Protein AF-0000000075666329 (afdb_homodimer)

pLDDT: mean 97.73, std 2.46, range [74.31, 99.0]

Nearest PDB structures (foldseek):
  8a5w-assembly1_E  TM=9.958E-01  e=1.098E-61  Homo sapiens
  3e77-assembly2_C-2  TM=9.923E-01  e=2.482E-57  Homo sapiens
  6czz-assembly2_C  TM=9.778E-01  e=4.026E-48  Arabidopsis thaliana
  2bhx-assembly1_A  TM=9.749E-01  e=5.455E-48  Alkalihalobacillus alcalophilus
  1bt4-assembly1_A  TM=9.712E-01  e=5.166E-47  Niallia circulans

Foldseek 3Di:
DDPVQAFWLAQFLGDDAPVLVVVLVVPAQHHPNPRHHLQPDDCPDPVLVCLLVLLVVLLCVQQVFDPQKAKAKAFDFVLLVLQLVLLQQLQQFPQSEEEFADLDDSSVSSQVNSVVRHHYHDQADDDPDNFEGDDLVSGRADLRGSAYEYEQADQQQQFHDPDDDDRPPRAYEYECQACPQLAHDDNVNHQKYKHQCSHAQFHGTIMMMMHRNVSADRGHPPPDLSSRVVCCRVVVNPNDPGPSVRSSSSSSSSVVCVVCPHSHSSNVFLCLLQCLVVVLQVVCVQFKAFSHDPNGGHSFKTFIAGRDNLHDPVLQVVLQVVCVVSNYDNQFHDPVRTGGMGGCHSSRGSVSSVVVSVSVVVSVVVPD/DDPVQAFWLAQFLGDDAPVLVVVLVVPAQHHPNPRHHLQPDDCPDPVLVCLLVLLVVLLCVQQVFDPQKAKAKAFDFPLLVLQLVLLQQLQQFPQSEEEFADQDDSSVSSQVNSVVRHHYHDQADDDPDNFEGDDLVSGRADLRGSAYEYEQADQQQQFHDPDDDDRPPRAYEYECQQCPQLAHDDNVNHQKYKHQCSHAQFHGTIMMMMHRNVSADRGHPPNDLSSRPVCCRVVVNPNDPGPSVRSSSSSSSSVVCVVCPHSHSSNVFLCLLQCLVVVLQVVCVQFKDFSHDPNGGHSFKTFIAGRDNLH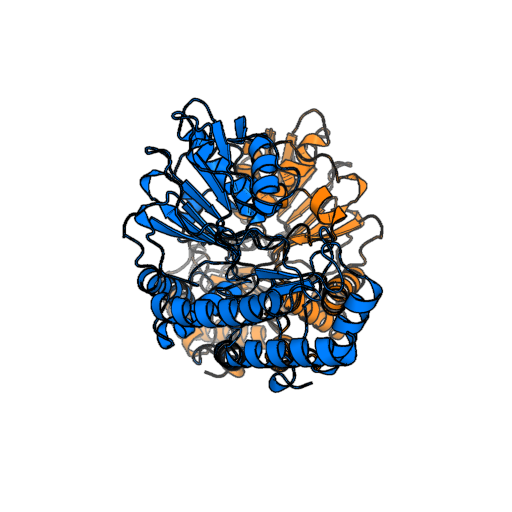DPVLQVVLQVVCVVSNYDNQFHDPVRTGGMGGCHSSRGSVSSVVVSVSSVVSVVVPD

Secondary structure (DSSP, 8-state):
--GGG-EE--SSS-PPPHHHHHHHHHHSS-GGGSSS-GGGS-TTSHHHHHHHHHHHHHHHHHHT--TTEEEEEESSHHHHHHHHHHHHHGGGSTT-EEEEE--SHHHHHHHHHHTTTSEEEESSPPPSSSS----GGG----TT-SEEEEESEETTTTEE-SSPPP-TTSPEEEE-TTTTTSS---GGG-SEEEEETTTTTS-TT-EEEEEEGGG-S---TTS-GGG-HHHHHHTTT-SS---HHHHHHHHHHHHHHHHTTHHHHHHHHHHHHHHHHHHHHHHSTTTEE--S-GGGB-SSEEEEEESSTT--HHHHHHHHHHHHHTTEE--BPPTTT-SEEEE--TTS-HHHHHHHHHHHHHHHHHH-/--GGG-EE--SSS----HHHHHHHHHHSS-GGGSSS-GGGS-TTSHHHHHHHHHHHHHHHHHHT--TTEEEEEESSHHHHHHHHHHHHHGGGSTT-EEEEE--SHHHHHHHHHHTTTSEEEESSPPPSSSS----GGG----TT-SEEEEESEETTTTEE-SSPPP-TTSPEEEE-TTTTTSS---GGG-SEEEEETTTTTS-TT-EEEEEEGGG-S---TTS-GGG-HHHHHHTTT-SS---HHHHHHHHHHHHHHHHTTHHHHHHHHHHHHHHHHHHHHHHSTTTEE--S-GGGB-SSEEEEEESSTT--HHHHHHHHHHHHHTTEE--BPPTTT-SEEEE--TTS-HHHHHHHHHHHHHHHHHH-

Structure (mmCIF, N/CA/C/O backbone):
data_AF-0000000075666329-model_v1
#
loop_
_entity.id
_entity.type
_entity.pdbx_description
1 polymer 'Phosphoserine aminotransferase'
#
loop_
_atom_site.group_PDB
_atom_site.id
_atom_site.type_symbol
_atom_site.label_atom_id
_atom_site.label_alt_id
_atom_site.label_comp_id
_atom_site.label_asym_id
_atom_site.label_entity_id
_atom_site.label_seq_id
_atom_site.pdbx_PDB_ins_code
_atom_site.Cartn_x
_atom_site.Cartn_y
_atom_site.Cartn_z
_atom_site.occupancy
_atom_site.B_iso_or_equiv
_atom_site.auth_seq_id
_atom_site.auth_comp_id
_atom_site.auth_asym_id
_atom_site.auth_atom_id
_atom_site.pdbx_PDB_model_num
ATOM 1 N N . MET A 1 1 ? -18.219 1.366 22.422 1 74.31 1 MET A N 1
ATOM 2 C CA . MET A 1 1 ? -18.797 2.637 22 1 74.31 1 MET A CA 1
ATOM 3 C C . MET A 1 1 ? -19.281 2.557 20.562 1 74.31 1 MET A C 1
ATOM 5 O O . MET A 1 1 ? -18.703 1.84 19.75 1 74.31 1 MET A O 1
ATOM 9 N N . ASN A 1 2 ? -20.344 3.27 20.453 1 83.88 2 ASN A N 1
ATOM 10 C CA . ASN A 1 2 ? -20.875 3.393 19.109 1 83.88 2 ASN A CA 1
ATOM 11 C C . ASN A 1 2 ? -20.219 4.551 18.359 1 83.88 2 ASN A C 1
ATOM 13 O O . ASN A 1 2 ? -19.641 5.445 18.969 1 83.88 2 ASN A O 1
ATOM 17 N N . ARG A 1 3 ? -20.203 4.449 17.125 1 89.69 3 ARG A N 1
ATOM 18 C CA . ARG A 1 3 ? -19.578 5.434 16.266 1 89.69 3 ARG A CA 1
ATOM 19 C C . ARG A 1 3 ? -20.094 6.836 16.547 1 89.69 3 ARG A C 1
ATOM 21 O O . ARG A 1 3 ? -19.359 7.816 16.453 1 89.69 3 ARG A O 1
ATOM 28 N N . ASP A 1 4 ? -21.312 6.887 16.984 1 87.69 4 ASP A N 1
ATOM 29 C CA . ASP A 1 4 ? -21.938 8.188 17.203 1 87.69 4 ASP A CA 1
ATOM 30 C C . ASP A 1 4 ? -21.453 8.805 18.516 1 87.69 4 ASP A C 1
ATOM 32 O O . ASP A 1 4 ? -21.672 9.992 18.766 1 87.69 4 ASP A O 1
ATOM 36 N N . GLN A 1 5 ? -20.703 8.07 19.219 1 90.62 5 GLN A N 1
ATOM 37 C CA . GLN A 1 5 ? -20.234 8.523 20.531 1 90.62 5 GLN A CA 1
ATOM 38 C C . GLN A 1 5 ? -18.812 9.07 20.453 1 90.62 5 GLN A C 1
ATOM 40 O O . GLN A 1 5 ? -18.297 9.594 21.438 1 90.62 5 GLN A O 1
ATOM 45 N N . VAL A 1 6 ? -18.266 8.945 19.328 1 96.75 6 VAL A N 1
ATOM 46 C CA . VAL A 1 6 ? -16.859 9.312 19.203 1 96.75 6 VAL A CA 1
ATOM 47 C C . VAL A 1 6 ? -16.703 10.367 18.109 1 96.75 6 VAL A C 1
ATOM 49 O O . VAL A 1 6 ? -17.344 10.281 17.062 1 96.75 6 VAL A O 1
ATOM 52 N N . ILE A 1 7 ? -15.953 11.398 18.406 1 97.81 7 ILE A N 1
ATOM 53 C CA . ILE A 1 7 ? -15.523 12.375 17.422 1 97.81 7 ILE A CA 1
ATOM 54 C C . ILE A 1 7 ? -14.008 12.297 17.234 1 97.81 7 ILE A C 1
ATOM 56 O O . ILE A 1 7 ? -13.25 12.562 18.172 1 97.81 7 ILE A O 1
ATOM 60 N N . ASN A 1 8 ? -13.578 11.883 16.031 1 98 8 ASN A N 1
ATOM 61 C CA . ASN A 1 8 ? -12.18 11.586 15.734 1 98 8 ASN A CA 1
ATOM 62 C C . ASN A 1 8 ? -11.5 12.742 15 1 98 8 ASN A C 1
ATOM 64 O O . ASN A 1 8 ? -11.867 13.062 13.867 1 98 8 ASN A O 1
ATOM 68 N N . PHE A 1 9 ? -10.516 13.383 15.625 1 98.5 9 PHE A N 1
ATOM 69 C CA . PHE A 1 9 ? -9.773 14.508 15.055 1 98.5 9 PHE A CA 1
ATOM 70 C C . PHE A 1 9 ? -8.367 14.07 14.641 1 98.5 9 PHE A C 1
ATOM 72 O O . PHE A 1 9 ? -7.426 14.859 14.703 1 98.5 9 PHE A O 1
ATOM 79 N N . ALA A 1 10 ? -8.219 12.789 14.219 1 97.81 10 ALA A N 1
ATOM 80 C CA . ALA A 1 10 ? -6.922 12.18 13.922 1 97.81 10 ALA A CA 1
ATOM 81 C C . ALA A 1 10 ? -6.285 12.82 12.688 1 97.81 10 ALA A C 1
ATOM 83 O O . ALA A 1 10 ? -6.977 13.117 11.711 1 97.81 10 ALA A O 1
ATOM 84 N N . PRO A 1 11 ? -4.984 12.992 12.719 1 97.56 11 PRO A N 1
ATOM 85 C CA . PRO A 1 11 ? -4.262 13.641 11.617 1 97.56 11 PRO A CA 1
ATOM 86 C C . PRO A 1 11 ? -3.924 12.664 10.484 1 97.56 11 PRO A C 1
ATOM 88 O O . PRO A 1 11 ? -3.311 13.062 9.492 1 97.56 11 PRO A O 1
ATOM 91 N N . GLY A 1 12 ? -4.195 11.359 10.586 1 93.88 12 GLY A N 1
ATOM 92 C CA . GLY A 1 12 ? -3.932 10.359 9.555 1 93.88 12 GLY A CA 1
ATOM 93 C C . GLY A 1 12 ? -3.305 9.094 10.102 1 93.88 12 GLY A C 1
ATOM 94 O O . GLY A 1 12 ? -2.207 9.125 10.664 1 93.88 12 GLY A O 1
ATOM 95 N N . PRO A 1 13 ? -3.992 7.961 9.953 1 98 13 PRO A N 1
ATOM 96 C CA . PRO A 1 13 ? -5.297 7.781 9.312 1 98 13 PRO A CA 1
ATOM 97 C C . PRO A 1 13 ? -6.41 8.562 10.016 1 98 13 PRO A C 1
ATOM 99 O O . PRO A 1 13 ? -6.379 8.727 11.234 1 98 13 PRO A O 1
ATOM 102 N N . ALA A 1 14 ? -7.309 9.07 9.242 1 98.38 14 ALA A N 1
ATOM 103 C CA . ALA A 1 14 ? -8.289 10.008 9.773 1 98.38 14 ALA A CA 1
ATOM 104 C C . ALA A 1 14 ? -9.711 9.492 9.578 1 98.38 14 ALA A C 1
ATOM 106 O O . ALA A 1 14 ? -9.914 8.438 8.969 1 98.38 14 ALA A O 1
ATOM 107 N N . LYS A 1 15 ? -10.648 10.219 10.18 1 98.38 15 LYS A N 1
ATOM 108 C CA . LYS A 1 15 ? -12.07 9.898 10.078 1 98.38 15 LYS A CA 1
ATOM 109 C C . LYS A 1 15 ? -12.5 9.758 8.625 1 98.38 15 LYS A C 1
ATOM 111 O O . LYS A 1 15 ? -12.086 10.547 7.766 1 98.38 15 LYS A O 1
ATOM 116 N N . LEU A 1 16 ? -13.273 8.703 8.336 1 98.69 16 LEU A N 1
ATOM 117 C CA . LEU A 1 16 ? -13.953 8.523 7.055 1 98.69 16 LEU A CA 1
ATOM 118 C C . LEU A 1 16 ? -15.438 8.836 7.176 1 98.69 16 LEU A C 1
ATOM 120 O O . LEU A 1 16 ? -16.016 8.688 8.25 1 98.69 16 LEU A O 1
ATOM 124 N N . PRO A 1 17 ? -16.047 9.305 6.066 1 98.31 17 PRO A N 1
ATOM 125 C CA . PRO A 1 17 ? -17.5 9.523 6.133 1 98.31 17 PRO A CA 1
ATOM 126 C C . PRO A 1 17 ? -18.266 8.25 6.473 1 98.31 17 PRO A C 1
ATOM 128 O O . PRO A 1 17 ? -17.953 7.172 5.961 1 98.31 17 PRO A O 1
ATOM 131 N N . GLN A 1 18 ? -19.25 8.414 7.332 1 97.12 18 GLN A N 1
ATOM 132 C CA . GLN A 1 18 ? -20.047 7.27 7.766 1 97.12 18 GLN A CA 1
ATOM 133 C C . GLN A 1 18 ? -20.672 6.555 6.574 1 97.12 18 GLN A C 1
ATOM 135 O O . GLN A 1 18 ? -20.719 5.324 6.531 1 97.12 18 GLN A O 1
ATOM 140 N N . GLU A 1 19 ? -21.172 7.32 5.605 1 98 19 GLU A N 1
ATOM 141 C CA . GLU A 1 19 ? -21.812 6.762 4.414 1 98 19 GLU A CA 1
ATOM 142 C C . GLU A 1 19 ? -20.859 5.859 3.645 1 98 19 GLU A C 1
ATOM 144 O O . GLU A 1 19 ? -21.266 4.832 3.102 1 98 19 GLU A O 1
ATOM 149 N N . VAL A 1 20 ? -19.656 6.266 3.586 1 98.75 20 VAL A N 1
ATOM 150 C CA . VAL A 1 20 ? -18.625 5.504 2.881 1 98.75 20 VAL A CA 1
ATOM 151 C C . VAL A 1 20 ? -18.391 4.172 3.59 1 98.75 20 VAL A C 1
ATOM 153 O O . VAL A 1 20 ? -18.344 3.119 2.949 1 98.75 20 VAL A O 1
ATOM 156 N N . LEU A 1 21 ? -18.266 4.172 4.891 1 98.69 21 LEU A N 1
ATOM 157 C CA . LEU A 1 21 ? -18.047 2.959 5.672 1 98.69 21 LEU A CA 1
ATOM 158 C C . LEU A 1 21 ? -19.234 2.021 5.562 1 98.69 21 LEU A C 1
ATOM 160 O O . LEU A 1 21 ? -19.078 0.801 5.488 1 98.69 21 LEU A O 1
ATOM 164 N N . GLU A 1 22 ? -20.422 2.59 5.586 1 98.5 22 GLU A N 1
ATOM 165 C CA . GLU A 1 22 ? -21.641 1.781 5.473 1 98.5 22 GLU A CA 1
ATOM 166 C C . GLU A 1 22 ? -21.703 1.085 4.117 1 98.5 22 GLU A C 1
ATOM 168 O O . GLU A 1 22 ? -22.094 -0.084 4.035 1 98.5 22 GLU A O 1
ATOM 173 N N . GLN A 1 23 ? -21.359 1.806 3.082 1 98.69 23 GLN A N 1
ATOM 174 C CA . GLN A 1 23 ? -21.344 1.193 1.758 1 98.69 23 GLN A CA 1
ATOM 175 C C . GLN A 1 23 ? -20.281 0.095 1.676 1 98.69 23 GLN A C 1
ATOM 177 O O . GLN A 1 23 ? -20.531 -0.976 1.121 1 98.69 23 GLN A O 1
ATOM 182 N N . ALA A 1 24 ? -19.125 0.352 2.186 1 98.69 24 ALA A N 1
ATOM 183 C CA . ALA A 1 24 ? -18.047 -0.644 2.203 1 98.69 24 ALA A CA 1
ATOM 184 C C . ALA A 1 24 ? -18.484 -1.892 2.973 1 98.69 24 ALA A C 1
ATOM 186 O O . ALA A 1 24 ? -18.156 -3.014 2.57 1 98.69 24 ALA A O 1
ATOM 187 N N . GLN A 1 25 ? -19.141 -1.666 4.102 1 98.38 25 GLN A N 1
ATOM 188 C CA . GLN A 1 25 ? -19.656 -2.77 4.906 1 98.38 25 GLN A CA 1
ATOM 189 C C . GLN A 1 25 ? -20.625 -3.633 4.102 1 98.38 25 GLN A C 1
ATOM 191 O O . GLN A 1 25 ? -20.531 -4.863 4.125 1 98.38 25 GLN A O 1
ATOM 196 N N . LYS A 1 26 ? -21.484 -2.98 3.381 1 97.69 26 LYS A N 1
ATOM 197 C CA . LYS A 1 26 ? -22.484 -3.678 2.568 1 97.69 26 LYS A CA 1
ATOM 198 C C . LYS A 1 26 ? -21.812 -4.492 1.464 1 97.69 26 LYS A C 1
ATOM 200 O O . LYS A 1 26 ? -22.281 -5.578 1.118 1 97.69 26 LYS A O 1
ATOM 205 N N . ASP A 1 27 ? -20.719 -4.008 0.933 1 97.62 27 ASP A N 1
ATOM 206 C CA . ASP A 1 27 ? -20.047 -4.602 -0.225 1 97.62 27 ASP A CA 1
ATOM 207 C C . ASP A 1 27 ? -19.031 -5.656 0.205 1 97.62 27 ASP A C 1
ATOM 209 O O . ASP A 1 27 ? -18.438 -6.324 -0.637 1 97.62 27 ASP A O 1
ATOM 213 N N . MET A 1 28 ? -18.859 -5.895 1.485 1 98 28 MET A N 1
ATOM 214 C CA . MET A 1 28 ? -17.719 -6.645 2.021 1 98 28 MET A CA 1
ATOM 215 C C . MET A 1 28 ? -17.719 -8.07 1.486 1 98 28 MET A C 1
ATOM 217 O O . MET A 1 28 ? -16.688 -8.547 0.981 1 98 28 MET A O 1
ATOM 221 N N . LEU A 1 29 ? -18.875 -8.75 1.502 1 96.94 29 LEU A N 1
ATOM 222 C CA . LEU A 1 29 ? -18.922 -10.164 1.144 1 96.94 29 LEU A CA 1
ATOM 223 C C . LEU A 1 29 ? -19.156 -10.336 -0.354 1 96.94 29 LEU A C 1
ATOM 225 O O . LEU A 1 29 ? -18.734 -11.336 -0.942 1 96.94 29 LEU A O 1
ATOM 229 N N . SER A 1 30 ? -19.906 -9.398 -0.93 1 96.81 30 SER A N 1
ATOM 230 C CA . SER A 1 30 ? -20.25 -9.438 -2.348 1 96.81 30 SER A CA 1
ATOM 231 C C . SER A 1 30 ? -20.406 -8.031 -2.916 1 96.81 30 SER A C 1
ATOM 233 O O . SER A 1 30 ? -21.359 -7.32 -2.586 1 96.81 30 SER A O 1
ATOM 235 N N . TYR A 1 31 ? -19.469 -7.684 -3.789 1 97.38 31 TYR A N 1
ATOM 236 C CA . TYR A 1 31 ? -19.562 -6.398 -4.477 1 97.38 31 TYR A CA 1
ATOM 237 C C . TYR A 1 31 ? -20.5 -6.484 -5.676 1 97.38 31 TYR A C 1
ATOM 239 O O . TYR A 1 31 ? -20.297 -7.297 -6.578 1 97.38 31 TYR A O 1
ATOM 247 N N . ASN A 1 32 ? -21.531 -5.645 -5.68 1 95.25 32 ASN A N 1
ATOM 248 C CA . ASN A 1 32 ? -22.469 -5.527 -6.789 1 95.25 32 ASN A CA 1
ATOM 249 C C . ASN A 1 32 ? -23.016 -6.891 -7.199 1 95.25 32 ASN A C 1
ATOM 251 O O . ASN A 1 32 ? -23.094 -7.203 -8.391 1 95.25 32 ASN A O 1
ATOM 255 N N . ASN A 1 33 ? -23.172 -7.812 -6.262 1 94.38 33 ASN A N 1
ATOM 256 C CA . ASN A 1 33 ? -23.781 -9.125 -6.445 1 94.38 33 ASN A CA 1
ATOM 257 C C . ASN A 1 33 ? -22.891 -10.039 -7.281 1 94.38 33 ASN A C 1
ATOM 259 O O . ASN A 1 33 ? -23.391 -10.891 -8.016 1 94.38 33 ASN A O 1
ATOM 263 N N . LEU A 1 34 ? -21.609 -9.812 -7.234 1 95.31 34 LEU A N 1
ATOM 264 C CA . LEU A 1 34 ? -20.672 -10.648 -7.969 1 95.31 34 LEU A CA 1
ATOM 265 C C . LEU A 1 34 ? -20.344 -11.922 -7.188 1 95.31 34 LEU A C 1
ATOM 267 O O . LEU A 1 34 ? -19.781 -12.867 -7.742 1 95.31 34 LEU A O 1
ATOM 271 N N . GLY A 1 35 ? -20.688 -11.914 -5.922 1 96.12 35 GLY A N 1
ATOM 272 C CA . GLY A 1 35 ? -20.406 -13.07 -5.082 1 96.12 35 GLY A CA 1
ATOM 273 C C . GLY A 1 35 ? -18.984 -13.078 -4.555 1 96.12 35 GLY A C 1
ATOM 274 O O . GLY A 1 35 ? -18.531 -14.062 -3.961 1 96.12 35 GLY A O 1
ATOM 275 N N . ILE A 1 36 ? -18.219 -12.008 -4.801 1 97.06 36 ILE A N 1
ATOM 276 C CA . ILE A 1 36 ? -16.859 -11.898 -4.277 1 97.06 36 ILE A CA 1
ATOM 277 C C . ILE A 1 36 ? -16.641 -10.492 -3.727 1 97.06 36 ILE A C 1
ATOM 279 O O . ILE A 1 36 ? -17.312 -9.539 -4.137 1 97.06 36 ILE A O 1
ATOM 283 N N . SER A 1 37 ? -15.719 -10.359 -2.775 1 98 37 SER A N 1
ATOM 284 C CA . SER A 1 37 ? -15.289 -9.078 -2.232 1 98 37 SER A CA 1
ATOM 285 C C . SER A 1 37 ? -14.406 -8.328 -3.223 1 98 37 SER A C 1
ATOM 287 O O . SER A 1 37 ? -13.758 -8.938 -4.074 1 98 37 SER A O 1
ATOM 289 N N . VAL A 1 38 ? -14.344 -6.988 -3.086 1 98.25 38 VAL A N 1
ATOM 290 C CA . VAL A 1 38 ? -13.391 -6.184 -3.848 1 98.25 38 VAL A CA 1
ATOM 291 C C . VAL A 1 38 ? -11.969 -6.672 -3.578 1 98.25 38 VAL A C 1
ATOM 293 O O . VAL A 1 38 ? -11.117 -6.66 -4.473 1 98.25 38 VAL A O 1
ATOM 296 N N . MET A 1 39 ? -11.695 -7.191 -2.402 1 98.56 39 MET A N 1
ATOM 297 C CA . MET A 1 39 ? -10.375 -7.641 -1.986 1 98.56 39 MET A CA 1
ATOM 298 C C . MET A 1 39 ? -9.992 -8.938 -2.697 1 98.56 39 MET A C 1
ATOM 300 O O . MET A 1 39 ? -8.828 -9.336 -2.682 1 98.56 39 MET A O 1
ATOM 304 N N . GLU A 1 40 ? -10.953 -9.594 -3.334 1 98.06 40 GLU A N 1
ATOM 305 C CA . GLU A 1 40 ? -10.742 -10.883 -3.994 1 98.06 40 GLU A CA 1
ATOM 306 C C . GLU A 1 40 ? -10.75 -10.727 -5.512 1 98.06 40 GLU A C 1
ATOM 308 O O . GLU A 1 40 ? -10.477 -11.68 -6.238 1 98.06 40 GLU A O 1
ATOM 313 N N . MET A 1 41 ? -11.062 -9.57 -5.93 1 95.88 41 MET A N 1
ATOM 314 C CA . MET A 1 41 ? -11.305 -9.273 -7.34 1 95.88 41 MET A CA 1
ATOM 315 C C . MET A 1 41 ? -9.984 -9.102 -8.086 1 95.88 41 MET A C 1
ATOM 317 O O . MET A 1 41 ? -9.086 -8.414 -7.617 1 95.88 41 MET A O 1
ATOM 321 N N . SER A 1 42 ? -9.922 -9.766 -9.266 1 94.88 42 SER A N 1
ATOM 322 C CA . SER A 1 42 ? -8.758 -9.531 -10.109 1 94.88 42 SER A CA 1
ATOM 323 C C . SER A 1 42 ? -8.633 -8.055 -10.484 1 94.88 42 SER A C 1
ATOM 325 O O . SER A 1 42 ? -9.602 -7.445 -10.945 1 94.88 42 SER A O 1
ATOM 327 N N . HIS A 1 43 ? -7.469 -7.555 -10.398 1 94.75 43 HIS A N 1
ATOM 328 C CA . HIS A 1 43 ? -7.23 -6.16 -10.758 1 94.75 43 HIS A CA 1
ATOM 329 C C . HIS A 1 43 ? -7.215 -5.977 -12.273 1 94.75 43 HIS A C 1
ATOM 331 O O . HIS A 1 43 ? -7.152 -4.848 -12.766 1 94.75 43 HIS A O 1
ATOM 337 N N . ARG A 1 44 ? -7.293 -7.059 -12.992 1 92.5 44 ARG A N 1
ATOM 338 C CA . ARG A 1 44 ? -7.348 -7.008 -14.453 1 92.5 44 ARG A CA 1
ATOM 339 C C . ARG A 1 44 ? -8.766 -7.254 -14.953 1 92.5 44 ARG A C 1
ATOM 341 O O . ARG A 1 44 ? -9.016 -7.219 -16.156 1 92.5 44 ARG A O 1
ATOM 348 N N . SER A 1 45 ? -9.688 -7.508 -14.102 1 93.56 45 SER A N 1
ATOM 349 C CA . SER A 1 45 ? -11.078 -7.762 -14.477 1 93.56 45 SER A CA 1
ATOM 350 C C . SER A 1 45 ? -11.766 -6.48 -14.938 1 93.56 45 SER A C 1
ATOM 352 O O . SER A 1 45 ? -11.336 -5.379 -14.602 1 93.56 45 SER A O 1
ATOM 354 N N . SER A 1 46 ? -12.812 -6.672 -15.688 1 95 46 SER A N 1
ATOM 355 C CA . SER A 1 46 ? -13.617 -5.535 -16.109 1 95 46 SER A CA 1
ATOM 356 C C . SER A 1 46 ? -14.266 -4.836 -14.922 1 95 46 SER A C 1
ATOM 358 O O . SER A 1 46 ? -14.414 -3.613 -14.922 1 95 46 SER A O 1
ATOM 360 N N . ASP A 1 47 ? -14.594 -5.617 -13.945 1 95.88 47 ASP A N 1
ATOM 361 C CA . ASP A 1 47 ? -15.234 -5.047 -12.766 1 95.88 47 ASP A CA 1
ATOM 362 C C . ASP A 1 47 ? -14.281 -4.109 -12.031 1 95.88 47 ASP A C 1
ATOM 364 O O . ASP A 1 47 ? -14.672 -3.008 -11.633 1 95.88 47 ASP A O 1
ATOM 368 N N . PHE A 1 48 ? -13.078 -4.512 -11.836 1 97.44 48 PHE A N 1
ATOM 369 C CA . PHE A 1 48 ? -12.148 -3.621 -11.156 1 97.44 48 PHE A CA 1
ATOM 370 C C . PHE A 1 48 ? -11.805 -2.424 -12.031 1 97.44 48 PHE A C 1
ATOM 372 O O . PHE A 1 48 ? -11.617 -1.313 -11.523 1 97.44 48 PHE A O 1
ATOM 379 N N . SER A 1 49 ? -11.68 -2.631 -13.305 1 97.06 49 SER A N 1
ATOM 380 C CA . SER A 1 49 ? -11.453 -1.518 -14.219 1 97.06 49 SER A CA 1
ATOM 381 C C . SER A 1 49 ? -12.516 -0.437 -14.047 1 97.06 49 SER A C 1
ATOM 383 O O . SER A 1 49 ? -12.211 0.756 -14.094 1 97.06 49 SER A O 1
ATOM 385 N N . LYS A 1 50 ? -13.734 -0.862 -13.883 1 97.88 50 LYS A N 1
ATOM 386 C CA . LYS A 1 50 ? -14.812 0.096 -13.641 1 97.88 50 LYS A CA 1
ATOM 387 C C . LYS A 1 50 ? -14.586 0.861 -12.344 1 97.88 50 LYS A C 1
ATOM 389 O O . LYS A 1 50 ? -14.844 2.064 -12.273 1 97.88 50 LYS A O 1
ATOM 394 N N . ILE A 1 51 ? -14.125 0.167 -11.312 1 98.06 51 ILE A N 1
ATOM 395 C CA . ILE A 1 51 ? -13.875 0.779 -10.008 1 98.06 51 ILE A CA 1
ATOM 396 C C . ILE A 1 51 ? -12.805 1.857 -10.141 1 98.06 51 ILE A C 1
ATOM 398 O O . ILE A 1 51 ? -13.016 3.006 -9.742 1 98.06 51 ILE A O 1
ATOM 402 N N . ILE A 1 52 ? -11.672 1.503 -10.719 1 98.06 52 ILE A N 1
ATOM 403 C CA . ILE A 1 52 ? -10.531 2.412 -10.766 1 98.06 52 ILE A CA 1
ATOM 404 C C . ILE A 1 52 ? -10.805 3.541 -11.75 1 98.06 52 ILE A C 1
ATOM 406 O O . ILE A 1 52 ? -10.414 4.688 -11.516 1 98.06 52 ILE A O 1
ATOM 410 N N . ASN A 1 53 ? -11.469 3.283 -12.859 1 97.81 53 ASN A N 1
ATOM 411 C CA . ASN A 1 53 ? -11.828 4.316 -13.82 1 97.81 53 ASN A CA 1
ATOM 412 C C . ASN A 1 53 ? -12.844 5.293 -13.242 1 97.81 53 ASN A C 1
ATOM 414 O O . ASN A 1 53 ? -12.773 6.496 -13.492 1 97.81 53 ASN A O 1
ATOM 418 N N . ASN A 1 54 ? -13.812 4.734 -12.562 1 98.25 54 ASN A N 1
ATOM 419 C CA . ASN A 1 54 ? -14.781 5.609 -11.914 1 98.25 54 ASN A CA 1
ATOM 420 C C . ASN A 1 54 ? -14.109 6.539 -10.906 1 98.25 54 ASN A C 1
ATOM 422 O O . ASN A 1 54 ? -14.453 7.715 -10.812 1 98.25 54 ASN A O 1
ATOM 426 N N . ALA A 1 55 ? -13.195 6.004 -10.117 1 98.69 55 ALA A N 1
ATOM 427 C CA . ALA A 1 55 ? -12.453 6.832 -9.172 1 98.69 55 ALA A CA 1
ATOM 428 C C . ALA A 1 55 ? -11.734 7.969 -9.891 1 98.69 55 ALA A C 1
ATOM 430 O O . ALA A 1 55 ? -11.766 9.117 -9.438 1 98.69 55 ALA A O 1
ATOM 431 N N . GLU A 1 56 ? -11.086 7.676 -10.984 1 98.69 56 GLU A N 1
ATOM 432 C CA . GLU A 1 56 ? -10.375 8.703 -11.734 1 98.69 56 GLU A CA 1
ATOM 433 C C . GLU A 1 56 ? -11.336 9.742 -12.312 1 98.69 56 GLU A C 1
ATOM 435 O O . GLU A 1 56 ? -11.07 10.945 -12.25 1 98.69 56 GLU A O 1
ATOM 440 N N . ASN A 1 57 ? -12.438 9.273 -12.898 1 98.69 57 ASN A N 1
ATOM 441 C CA . ASN A 1 57 ? -13.414 10.188 -13.477 1 98.69 57 ASN A CA 1
ATOM 442 C C . ASN A 1 57 ? -13.961 11.156 -12.438 1 98.69 57 ASN A C 1
ATOM 444 O O . ASN A 1 57 ? -14.086 12.359 -12.703 1 98.69 57 ASN A O 1
ATOM 448 N N . LEU A 1 58 ? -14.32 10.609 -11.312 1 98.88 58 LEU A N 1
ATOM 449 C CA . LEU A 1 58 ? -14.82 11.453 -10.227 1 98.88 58 LEU A CA 1
ATOM 450 C C . LEU A 1 58 ? -13.766 12.469 -9.797 1 98.88 58 LEU A C 1
ATOM 452 O O . LEU A 1 58 ? -14.078 13.641 -9.586 1 98.88 58 LEU A O 1
ATOM 456 N N . LEU A 1 59 ? -12.531 12.023 -9.695 1 98.94 59 LEU A N 1
ATOM 457 C CA . LEU A 1 59 ? -11.453 12.914 -9.289 1 98.94 59 LEU A CA 1
ATOM 458 C C . LEU A 1 59 ? -11.25 14.031 -10.312 1 98.94 59 LEU A C 1
ATOM 460 O O . LEU A 1 59 ? -11.078 15.188 -9.945 1 98.94 59 LEU A O 1
ATOM 464 N N . ARG A 1 60 ? -11.211 13.68 -11.594 1 98.81 60 ARG A N 1
ATOM 465 C CA . ARG A 1 60 ? -11.047 14.664 -12.664 1 98.81 60 ARG A CA 1
ATOM 466 C C . ARG A 1 60 ? -12.148 15.711 -12.617 1 98.81 60 ARG A C 1
ATOM 468 O O . ARG A 1 60 ? -11.898 16.891 -12.836 1 98.81 60 ARG A O 1
ATOM 475 N N . GLU A 1 61 ? -13.328 15.273 -12.344 1 98.62 61 GLU A N 1
ATOM 476 C CA . GLU A 1 61 ? -14.445 16.203 -12.211 1 98.62 61 GLU A CA 1
ATOM 477 C C . GLU A 1 61 ? -14.273 17.109 -10.992 1 98.62 61 GLU A C 1
ATOM 479 O O . GLU A 1 61 ? -14.422 18.328 -11.094 1 98.62 61 GLU A O 1
ATOM 484 N N . LEU A 1 62 ? -13.93 16.562 -9.883 1 98.88 62 LEU A N 1
ATOM 485 C CA . LEU A 1 62 ? -13.852 17.266 -8.609 1 98.88 62 LEU A CA 1
ATOM 486 C C . LEU A 1 62 ? -12.742 18.312 -8.641 1 98.88 62 LEU A C 1
ATOM 488 O O . LEU A 1 62 ? -12.883 19.391 -8.039 1 98.88 62 LEU A O 1
ATOM 492 N N . LEU A 1 63 ? -11.617 18 -9.375 1 98.81 63 LEU A N 1
ATOM 493 C CA . LEU A 1 63 ? -10.461 18.891 -9.375 1 98.81 63 LEU A CA 1
ATOM 494 C C . LEU A 1 63 ? -10.297 19.578 -10.734 1 98.81 63 LEU A C 1
ATOM 496 O O . LEU A 1 63 ? -9.359 20.344 -10.945 1 98.81 63 LEU A O 1
ATOM 500 N N . GLN A 1 64 ? -11.188 19.219 -11.656 1 98.5 64 GLN A N 1
ATOM 501 C CA . GLN A 1 64 ? -11.078 19.734 -13.016 1 98.5 64 GLN A CA 1
ATOM 502 C C . GLN A 1 64 ? -9.68 19.5 -13.578 1 98.5 64 GLN A C 1
ATOM 504 O O . GLN A 1 64 ? -9.031 20.438 -14.047 1 98.5 64 GLN A O 1
ATOM 509 N N . ILE A 1 65 ? -9.266 18.312 -13.57 1 98.88 65 ILE A N 1
ATOM 510 C CA . ILE A 1 65 ? -7.922 17.953 -14.008 1 98.88 65 ILE A CA 1
ATOM 511 C C . ILE A 1 65 ? -7.844 18.016 -15.531 1 98.88 65 ILE A C 1
ATOM 513 O O . ILE A 1 65 ? -8.594 17.328 -16.234 1 98.88 65 ILE A O 1
ATOM 517 N N . PRO A 1 66 ? -6.938 18.812 -16.062 1 98.75 66 PRO A N 1
ATOM 518 C CA . PRO A 1 66 ? -6.793 18.875 -17.516 1 98.75 66 PRO A CA 1
ATOM 519 C C . PRO A 1 66 ? -6.395 17.531 -18.125 1 98.75 66 PRO A C 1
ATOM 521 O O . PRO A 1 66 ? -5.816 16.688 -17.438 1 98.75 66 PRO A O 1
ATOM 524 N N . ASP A 1 67 ? -6.605 17.297 -19.422 1 98.44 67 ASP A N 1
ATOM 525 C CA . ASP A 1 67 ? -6.398 16.031 -20.109 1 98.44 67 ASP A CA 1
ATOM 526 C C . ASP A 1 67 ? -4.914 15.688 -20.188 1 98.44 67 ASP A C 1
ATOM 528 O O . ASP A 1 67 ? -4.555 14.508 -20.297 1 98.44 67 ASP A O 1
ATOM 532 N N . ASN A 1 68 ? -4.094 16.719 -20.156 1 98.75 68 ASN A N 1
ATOM 533 C CA . ASN A 1 68 ? -2.662 16.453 -20.297 1 98.75 68 ASN A CA 1
ATOM 534 C C . ASN A 1 68 ? -2.021 16.078 -18.969 1 98.75 68 ASN A C 1
ATOM 536 O O . ASN A 1 68 ? -0.804 16.188 -18.812 1 98.75 68 ASN A O 1
ATOM 540 N N . TYR A 1 69 ? -2.771 15.766 -18.047 1 98.94 69 TYR A N 1
ATOM 541 C CA . TYR A 1 69 ? -2.289 15.188 -16.797 1 98.94 69 TYR A CA 1
ATOM 542 C C . TYR A 1 69 ? -2.672 13.711 -16.703 1 98.94 69 TYR A C 1
ATOM 544 O O . TYR A 1 69 ? -3.709 13.297 -17.219 1 98.94 69 TYR A O 1
ATOM 552 N N . LYS A 1 70 ? -1.845 12.906 -16.031 1 98.88 70 LYS A N 1
ATOM 553 C CA . LYS A 1 70 ? -2.143 11.516 -15.695 1 98.88 70 LYS A CA 1
ATOM 554 C C . LYS A 1 70 ? -2.404 11.352 -14.195 1 98.88 70 LYS A C 1
ATOM 556 O O . LYS A 1 70 ? -1.826 12.07 -13.383 1 98.88 70 LYS A O 1
ATOM 561 N N . VAL A 1 71 ? -3.328 10.492 -13.898 1 98.88 71 VAL A N 1
ATOM 562 C CA . VAL A 1 71 ? -3.689 10.188 -12.523 1 98.88 71 VAL A CA 1
ATOM 563 C C . VAL A 1 71 ? -3.197 8.781 -12.156 1 98.88 71 VAL A C 1
ATOM 565 O O . VAL A 1 71 ? -3.496 7.812 -12.859 1 98.88 71 VAL A O 1
ATOM 568 N N . LEU A 1 72 ? -2.439 8.703 -11.086 1 98.88 72 LEU A N 1
ATOM 569 C CA . LEU A 1 72 ? -1.86 7.434 -10.648 1 98.88 72 LEU A CA 1
ATOM 570 C C . LEU A 1 72 ? -2.264 7.113 -9.219 1 98.88 72 LEU A C 1
ATOM 572 O O . LEU A 1 72 ? -2.436 8.016 -8.398 1 98.88 72 LEU A O 1
ATOM 576 N N . TYR A 1 73 ? -2.461 5.902 -8.93 1 98.75 73 TYR A N 1
ATOM 577 C CA . TYR A 1 73 ? -2.676 5.355 -7.594 1 98.75 73 TYR A CA 1
ATOM 578 C C . TYR A 1 73 ? -1.496 4.492 -7.164 1 98.75 73 TYR A C 1
ATOM 580 O O . TYR A 1 73 ? -1.411 3.318 -7.527 1 98.75 73 TYR A O 1
ATOM 588 N N . LEU A 1 74 ? -0.655 5.059 -6.359 1 98.62 74 LEU A N 1
ATOM 589 C CA . LEU A 1 74 ? 0.606 4.418 -6 1 98.62 74 LEU A CA 1
ATOM 590 C C . LEU A 1 74 ? 0.599 3.982 -4.539 1 98.62 74 LEU A C 1
ATOM 592 O O . LEU A 1 74 ? -0.443 4.02 -3.881 1 98.62 74 LEU A O 1
ATOM 596 N N . GLN A 1 75 ? 1.734 3.441 -4.066 1 98.19 75 GLN A N 1
ATOM 597 C CA . GLN A 1 75 ? 1.889 2.963 -2.697 1 98.19 75 GLN A CA 1
ATOM 598 C C . GLN A 1 75 ? 3.133 3.557 -2.043 1 98.19 75 GLN A C 1
ATOM 600 O O . GLN A 1 75 ? 3.943 4.203 -2.711 1 98.19 75 GLN A O 1
ATOM 605 N N . GLY A 1 76 ? 3.244 3.428 -0.747 1 97.5 76 GLY A N 1
ATOM 606 C CA . GLY A 1 76 ? 4.402 3.938 -0.027 1 97.5 76 GLY A CA 1
ATOM 607 C C . GLY A 1 76 ? 4.141 5.266 0.659 1 97.5 76 GLY A C 1
ATOM 608 O O . GLY A 1 76 ? 5 5.777 1.376 1 97.5 76 GLY A O 1
ATOM 609 N N . GLY A 1 77 ? 2.908 5.82 0.425 1 97.69 77 GLY A N 1
ATOM 610 C CA . GLY A 1 77 ? 2.533 7.07 1.068 1 97.69 77 GLY A CA 1
ATOM 611 C C . GLY A 1 77 ? 3.271 8.273 0.514 1 97.69 77 GLY A C 1
ATOM 612 O O . GLY A 1 77 ? 3.949 8.172 -0.511 1 97.69 77 GLY A O 1
ATOM 613 N N . GLY A 1 78 ? 3.023 9.422 1.187 1 98.19 78 GLY A N 1
ATOM 614 C CA . GLY A 1 78 ? 3.789 10.602 0.835 1 98.19 78 GLY A CA 1
ATOM 615 C C . GLY A 1 78 ? 5.289 10.406 0.959 1 98.19 78 GLY A C 1
ATOM 616 O O . GLY A 1 78 ? 6.055 10.93 0.147 1 98.19 78 GLY A O 1
ATOM 617 N N . THR A 1 79 ? 5.66 9.641 1.926 1 98.5 79 THR A N 1
ATOM 618 C CA . THR A 1 79 ? 7.078 9.367 2.143 1 98.5 79 THR A CA 1
ATOM 619 C C . THR A 1 79 ? 7.676 8.641 0.941 1 98.5 79 THR A C 1
ATOM 621 O O . THR A 1 79 ? 8.828 8.875 0.579 1 98.5 79 THR A O 1
ATOM 624 N N . GLY A 1 80 ? 6.922 7.719 0.362 1 98.75 80 GLY A N 1
ATOM 625 C CA . GLY A 1 80 ? 7.387 7.102 -0.871 1 98.75 80 GLY A CA 1
ATOM 626 C C . GLY A 1 80 ? 7.621 8.102 -1.987 1 98.75 80 GLY A C 1
ATOM 627 O O . GLY A 1 80 ? 8.555 7.949 -2.779 1 98.75 80 GLY A O 1
ATOM 628 N N . GLN A 1 81 ? 6.82 9.133 -2.035 1 98.94 81 GLN A N 1
ATOM 629 C CA . GLN A 1 81 ? 6.934 10.148 -3.074 1 98.94 81 GLN A CA 1
ATOM 630 C C . GLN A 1 81 ? 8.133 11.062 -2.824 1 98.94 81 GLN A C 1
ATOM 632 O O . GLN A 1 81 ? 8.672 11.656 -3.76 1 98.94 81 GLN A O 1
ATOM 637 N N . PHE A 1 82 ? 8.609 11.148 -1.522 1 98.94 82 PHE A N 1
ATOM 638 C CA . PHE A 1 82 ? 9.836 11.898 -1.261 1 98.94 82 PHE A CA 1
ATOM 639 C C . PHE A 1 82 ? 10.984 11.367 -2.111 1 98.94 82 PHE A C 1
ATOM 641 O O . PHE A 1 82 ? 11.875 12.125 -2.496 1 98.94 82 PHE A O 1
ATOM 648 N N . SER A 1 83 ? 10.977 10.07 -2.408 1 98.88 83 SER A N 1
ATOM 649 C CA . SER A 1 83 ? 11.992 9.445 -3.246 1 98.88 83 SER A CA 1
ATOM 650 C C . SER A 1 83 ? 11.57 9.422 -4.711 1 98.88 83 SER A C 1
ATOM 652 O O . SER A 1 83 ? 12.375 9.688 -5.602 1 98.88 83 SER A O 1
ATOM 654 N N . ALA A 1 84 ? 10.312 9.109 -4.977 1 98.94 84 ALA A N 1
ATOM 655 C CA . ALA A 1 84 ? 9.844 8.93 -6.348 1 98.94 84 ALA A CA 1
ATOM 656 C C . ALA A 1 84 ? 9.992 10.211 -7.152 1 98.94 84 ALA A C 1
ATOM 658 O O . ALA A 1 84 ? 10.398 10.18 -8.312 1 98.94 84 ALA A O 1
ATOM 659 N N . VAL A 1 85 ? 9.664 11.336 -6.52 1 98.94 85 VAL A N 1
ATOM 660 C CA . VAL A 1 85 ? 9.688 12.617 -7.219 1 98.94 85 VAL A CA 1
ATOM 661 C C . VAL A 1 85 ? 11.102 12.914 -7.715 1 98.94 85 VAL A C 1
ATOM 663 O O . VAL A 1 85 ? 11.32 13.07 -8.922 1 98.94 85 VAL A O 1
ATOM 666 N N . PRO A 1 86 ? 12.102 12.961 -6.852 1 98.94 86 PRO A N 1
ATOM 667 C CA . PRO A 1 86 ? 13.438 13.25 -7.375 1 98.94 86 PRO A CA 1
ATOM 668 C C . PRO A 1 86 ? 13.945 12.156 -8.312 1 98.94 86 PRO A C 1
ATOM 670 O O . PRO A 1 86 ? 14.602 12.453 -9.312 1 98.94 86 PRO A O 1
ATOM 673 N N . LEU A 1 87 ? 13.672 10.93 -8.109 1 98.94 87 LEU A N 1
ATOM 674 C CA . LEU A 1 87 ? 14.117 9.836 -8.969 1 98.94 87 LEU A CA 1
ATOM 675 C C . LEU A 1 87 ? 13.539 9.984 -10.375 1 98.94 87 LEU A C 1
ATOM 677 O O . LEU A 1 87 ? 14.156 9.531 -11.344 1 98.94 87 LEU A O 1
ATOM 681 N N . ASN A 1 88 ? 12.406 10.609 -10.492 1 98.94 88 ASN A N 1
ATOM 682 C CA . ASN A 1 88 ? 11.766 10.766 -11.789 1 98.94 88 ASN A CA 1
ATOM 683 C C . ASN A 1 88 ? 12.055 12.141 -12.398 1 98.94 88 ASN A C 1
ATOM 685 O O . ASN A 1 88 ? 12.062 12.289 -13.625 1 98.94 88 ASN A O 1
ATOM 689 N N . PHE A 1 89 ? 12.289 13.195 -11.547 1 98.88 89 PHE A N 1
ATOM 690 C CA . PHE A 1 89 ? 12.195 14.555 -12.062 1 98.88 89 PHE A CA 1
ATOM 691 C C . PHE A 1 89 ? 13.57 15.219 -12.094 1 98.88 89 PHE A C 1
ATOM 693 O O . PHE A 1 89 ? 13.773 16.203 -12.812 1 98.88 89 PHE A O 1
ATOM 700 N N . LEU A 1 90 ? 14.562 14.758 -11.344 1 98.81 90 LEU A N 1
ATOM 701 C CA . LEU A 1 90 ? 15.82 15.484 -11.234 1 98.81 90 LEU A CA 1
ATOM 702 C C . LEU A 1 90 ? 16.562 15.477 -12.562 1 98.81 90 LEU A C 1
ATOM 704 O O . LEU A 1 90 ? 17.453 16.297 -12.789 1 98.81 90 LEU A O 1
ATOM 708 N N . ASN A 1 91 ? 16.219 14.523 -13.453 1 98.25 91 ASN A N 1
ATOM 709 C CA . ASN A 1 91 ? 16.844 14.438 -14.766 1 98.25 91 ASN A CA 1
ATOM 710 C C . ASN A 1 91 ? 16.188 15.391 -15.758 1 98.25 91 ASN A C 1
ATOM 712 O O . ASN A 1 91 ? 16.562 15.445 -16.922 1 98.25 91 ASN A O 1
ATOM 716 N N . LEU A 1 92 ? 15.188 16.156 -15.344 1 98.12 92 LEU A N 1
ATOM 717 C CA . LEU A 1 92 ? 14.5 17.062 -16.25 1 98.12 92 LEU A CA 1
ATOM 718 C C . LEU A 1 92 ? 15.453 18.125 -16.781 1 98.12 92 LEU A C 1
ATOM 720 O O . LEU A 1 92 ? 15.281 18.609 -17.906 1 98.12 92 LEU A O 1
ATOM 724 N N . LYS A 1 93 ? 16.391 18.547 -15.945 1 97.44 93 LYS A N 1
ATOM 725 C CA . LYS A 1 93 ? 17.422 19.5 -16.359 1 97.44 93 LYS A CA 1
ATOM 726 C C . LYS A 1 93 ? 18.812 18.953 -16.078 1 97.44 93 LYS A C 1
ATOM 728 O O . LYS A 1 93 ? 19 18.125 -15.18 1 97.44 93 LYS A O 1
ATOM 733 N N . GLU A 1 94 ? 19.812 19.422 -16.734 1 96.31 94 GLU A N 1
ATOM 734 C CA . GLU A 1 94 ? 21.172 18.906 -16.703 1 96.31 94 GLU A CA 1
ATOM 735 C C . GLU A 1 94 ? 21.812 19.125 -15.344 1 96.31 94 GLU A C 1
ATOM 737 O O . GLU A 1 94 ? 22.641 18.312 -14.906 1 96.31 94 GLU A O 1
ATOM 742 N N . GLY A 1 95 ? 21.406 20.031 -14.648 1 96.88 95 GLY A N 1
ATOM 743 C CA . GLY A 1 95 ? 22.016 20.359 -13.375 1 96.88 95 GLY A CA 1
ATOM 744 C C . GLY A 1 95 ? 21.578 19.453 -12.242 1 96.88 95 GLY A C 1
ATOM 745 O O . GLY A 1 95 ? 22.203 19.422 -11.188 1 96.88 95 GLY A O 1
ATOM 746 N N . HIS A 1 96 ? 20.547 18.672 -12.414 1 98.19 96 HIS A N 1
ATOM 747 C CA . HIS A 1 96 ? 20.031 17.75 -11.422 1 98.19 96 HIS A CA 1
ATOM 748 C C . HIS A 1 96 ? 19.844 18.438 -10.07 1 98.19 96 HIS A C 1
ATOM 750 O O . HIS A 1 96 ? 20.297 17.938 -9.047 1 98.19 96 HIS A O 1
ATOM 756 N N . THR A 1 97 ? 19.281 19.578 -10.094 1 98.69 97 THR A N 1
ATOM 757 C CA . THR A 1 97 ? 19.016 20.375 -8.891 1 98.69 97 THR A CA 1
ATOM 758 C C . THR A 1 97 ? 17.516 20.578 -8.695 1 98.69 97 THR A C 1
ATOM 760 O O . THR A 1 97 ? 16.766 20.641 -9.656 1 98.69 97 THR A O 1
ATOM 763 N N . ALA A 1 98 ? 17.094 20.656 -7.496 1 98.94 98 ALA A N 1
ATOM 764 C CA . ALA A 1 98 ? 15.711 20.984 -7.156 1 98.94 98 ALA A CA 1
ATOM 765 C C . ALA A 1 98 ? 15.648 21.984 -6.004 1 98.94 98 ALA A C 1
ATOM 767 O O . ALA A 1 98 ? 16.5 21.953 -5.105 1 98.94 98 ALA A O 1
ATOM 768 N N . ASP A 1 99 ? 14.719 22.875 -6.094 1 98.94 99 ASP A N 1
ATOM 769 C CA . ASP A 1 99 ? 14.461 23.844 -5.027 1 98.94 99 ASP A CA 1
ATOM 770 C C . ASP A 1 99 ? 13.43 23.297 -4.043 1 98.94 99 ASP A C 1
ATOM 772 O O . ASP A 1 99 ? 12.445 22.672 -4.445 1 98.94 99 ASP A O 1
ATOM 776 N N . TYR A 1 100 ? 13.672 23.469 -2.768 1 98.94 100 TYR A N 1
ATOM 777 C CA . TYR A 1 100 ? 12.734 23.078 -1.728 1 98.94 100 TYR A CA 1
ATOM 778 C C . TYR A 1 100 ? 12.383 24.25 -0.829 1 98.94 100 TYR A C 1
ATOM 780 O O . TYR A 1 100 ? 13.266 24.906 -0.278 1 98.94 100 TYR A O 1
ATOM 788 N N . ILE A 1 101 ? 11.109 24.547 -0.727 1 98.94 101 ILE A N 1
ATOM 789 C CA . ILE A 1 101 ? 10.562 25.484 0.255 1 98.94 101 ILE A CA 1
ATOM 790 C C . ILE A 1 101 ? 10.219 24.75 1.542 1 98.94 101 ILE A C 1
ATOM 792 O O . ILE A 1 101 ? 9.164 24.109 1.639 1 98.94 101 ILE A O 1
ATOM 796 N N . VAL A 1 102 ? 11.109 24.828 2.564 1 98.88 102 VAL A N 1
ATOM 797 C CA . VAL A 1 102 ? 10.977 24.031 3.775 1 98.88 102 VAL A CA 1
ATOM 798 C C . VAL A 1 102 ? 10.242 24.828 4.848 1 98.88 102 VAL A C 1
ATOM 800 O O . VAL A 1 102 ? 10.773 25.812 5.371 1 98.88 102 VAL A O 1
ATOM 803 N N . THR A 1 103 ? 9.008 24.406 5.164 1 98.88 103 THR A N 1
ATOM 804 C CA . THR A 1 103 ? 8.18 25.141 6.113 1 98.88 103 THR A CA 1
ATOM 805 C C . THR A 1 103 ? 7.75 24.234 7.266 1 98.88 103 THR A C 1
ATOM 807 O O . THR A 1 103 ? 6.949 24.641 8.109 1 98.88 103 THR A O 1
ATOM 810 N N . GLY A 1 104 ? 8.234 23 7.289 1 98.56 104 GLY A N 1
ATOM 811 C CA . GLY A 1 104 ? 7.879 22.062 8.336 1 98.56 104 GLY A CA 1
ATOM 812 C C . GLY A 1 104 ? 8.625 20.75 8.234 1 98.56 104 GLY A C 1
ATOM 813 O O . GLY A 1 104 ? 9.594 20.625 7.484 1 98.56 104 GLY A O 1
ATOM 814 N N . ALA A 1 105 ? 8.234 19.781 9.031 1 97.94 105 ALA A N 1
ATOM 815 C CA . ALA A 1 105 ? 8.906 18.484 9.133 1 97.94 105 ALA A CA 1
ATOM 816 C C . ALA A 1 105 ? 8.812 17.719 7.812 1 97.94 105 ALA A C 1
ATOM 818 O O . ALA A 1 105 ? 9.773 17.062 7.402 1 97.94 105 ALA A O 1
ATOM 819 N N . TRP A 1 106 ? 7.691 17.797 7.148 1 98.5 106 TRP A N 1
ATOM 820 C CA . TRP A 1 106 ? 7.484 17 5.949 1 98.5 106 TRP A CA 1
ATOM 821 C C . TRP A 1 106 ? 8.312 17.531 4.785 1 98.5 106 TRP A C 1
ATOM 823 O O . TRP A 1 106 ? 8.961 16.766 4.07 1 98.5 106 TRP A O 1
ATOM 833 N N . SER A 1 107 ? 8.25 18.812 4.555 1 98.88 107 SER A N 1
ATOM 834 C CA . SER A 1 107 ? 9.086 19.391 3.51 1 98.88 107 SER A CA 1
ATOM 835 C C . SER A 1 107 ? 10.562 19.203 3.82 1 98.88 107 SER A C 1
ATOM 837 O O . SER A 1 107 ? 11.375 19.016 2.912 1 98.88 107 SER A O 1
ATOM 839 N N . ALA A 1 108 ? 10.93 19.25 5.109 1 98.75 108 ALA A N 1
ATOM 840 C CA . ALA A 1 108 ? 12.312 19 5.504 1 98.75 108 ALA A CA 1
ATOM 841 C C . ALA A 1 108 ? 12.727 17.578 5.18 1 98.75 108 ALA A C 1
ATOM 843 O O . ALA A 1 108 ? 13.82 17.344 4.656 1 98.75 108 ALA A O 1
ATOM 844 N N . LYS A 1 109 ? 11.898 16.641 5.523 1 98.62 109 LYS A N 1
ATOM 845 C CA . LYS A 1 109 ? 12.18 15.234 5.246 1 98.62 109 LYS A CA 1
ATOM 846 C C . LYS A 1 109 ? 12.266 14.984 3.744 1 98.62 109 LYS A C 1
ATOM 848 O O . LYS A 1 109 ? 13.109 14.203 3.287 1 98.62 109 LYS A O 1
ATOM 853 N N . ALA A 1 110 ? 11.383 15.586 2.992 1 98.94 110 ALA A N 1
ATOM 854 C CA . ALA A 1 110 ? 11.414 15.453 1.537 1 98.94 110 ALA A CA 1
ATOM 855 C C . ALA A 1 110 ? 12.727 15.977 0.969 1 98.94 110 ALA A C 1
ATOM 857 O O . ALA A 1 110 ? 13.328 15.336 0.099 1 98.94 110 ALA A O 1
ATOM 858 N N . ALA A 1 111 ? 13.125 17.141 1.457 1 98.94 111 ALA A N 1
ATOM 859 C CA . ALA A 1 111 ? 14.391 17.734 1.012 1 98.94 111 ALA A CA 1
ATOM 860 C C . ALA A 1 111 ? 15.555 16.797 1.319 1 98.94 111 ALA A C 1
ATOM 862 O O . ALA A 1 111 ? 16.406 16.562 0.461 1 98.94 111 ALA A O 1
ATOM 863 N N . LYS A 1 112 ? 15.594 16.312 2.531 1 98.81 112 LYS A N 1
ATOM 864 C CA . LYS A 1 112 ? 16.672 15.422 2.953 1 98.81 112 LYS A CA 1
ATOM 865 C C . LYS A 1 112 ? 16.734 14.172 2.078 1 98.81 112 LYS A C 1
ATOM 867 O O . LYS A 1 112 ? 17.812 13.742 1.663 1 98.81 112 LYS A O 1
ATOM 872 N N . GLU A 1 113 ? 15.594 13.555 1.784 1 98.81 113 GLU A N 1
ATOM 873 C CA . GLU A 1 113 ? 15.547 12.375 0.927 1 98.81 113 GLU A CA 1
ATOM 874 C C . GLU A 1 113 ? 16.062 12.688 -0.475 1 98.81 113 GLU A C 1
ATOM 876 O O . GLU A 1 113 ? 16.781 11.883 -1.07 1 98.81 113 GLU A O 1
ATOM 881 N N . ALA A 1 114 ? 15.703 13.812 -0.983 1 98.88 114 ALA A N 1
ATOM 882 C CA . ALA A 1 114 ? 16.062 14.203 -2.342 1 98.88 114 ALA A CA 1
ATOM 883 C C . ALA A 1 114 ? 17.578 14.352 -2.488 1 98.88 114 ALA A C 1
ATOM 885 O O . ALA A 1 114 ? 18.125 14.164 -3.578 1 98.88 114 ALA A O 1
ATOM 886 N N . GLU A 1 115 ? 18.266 14.648 -1.403 1 98.81 115 GLU A N 1
ATOM 887 C CA . GLU A 1 115 ? 19.719 14.805 -1.429 1 98.81 115 GLU A CA 1
ATOM 888 C C . GLU A 1 115 ? 20.406 13.516 -1.863 1 98.81 115 GLU A C 1
ATOM 890 O O . GLU A 1 115 ? 21.547 13.539 -2.344 1 98.81 115 GLU A O 1
ATOM 895 N N . LYS A 1 116 ? 19.766 12.422 -1.692 1 98.44 116 LYS A N 1
ATOM 896 C CA . LYS A 1 116 ? 20.312 11.133 -2.102 1 98.44 116 LYS A CA 1
ATOM 897 C C . LYS A 1 116 ? 20.484 11.07 -3.617 1 98.44 116 LYS A C 1
ATOM 899 O O . LYS A 1 116 ? 21.297 10.281 -4.121 1 98.44 116 LYS A O 1
ATOM 904 N N . TYR A 1 117 ? 19.766 11.898 -4.336 1 98.62 117 TYR A N 1
ATOM 905 C CA . TYR A 1 117 ? 19.625 11.656 -5.77 1 98.62 117 TYR A CA 1
ATOM 906 C C . TYR A 1 117 ? 20.172 12.828 -6.578 1 98.62 117 TYR A C 1
ATOM 908 O O . TYR A 1 117 ? 20.406 12.695 -7.781 1 98.62 117 TYR A O 1
ATOM 916 N N . GLY A 1 118 ? 20.312 13.984 -5.934 1 98.5 118 GLY A N 1
ATOM 917 C CA . GLY A 1 118 ? 20.828 15.172 -6.598 1 98.5 118 GLY A CA 1
ATOM 918 C C . GLY A 1 118 ? 21.062 16.328 -5.648 1 98.5 118 GLY A C 1
ATOM 919 O O . GLY A 1 118 ? 21.219 16.125 -4.441 1 98.5 118 GLY A O 1
ATOM 920 N N . LYS A 1 119 ? 21.203 17.5 -6.23 1 98.69 119 LYS A N 1
ATOM 921 C CA . LYS A 1 119 ? 21.484 18.688 -5.441 1 98.69 119 LYS A CA 1
ATOM 922 C C . LYS A 1 119 ? 20.203 19.375 -4.996 1 98.69 119 LYS A C 1
ATOM 924 O O . LYS A 1 119 ? 19.297 19.594 -5.805 1 98.69 119 LYS A O 1
ATOM 929 N N . VAL A 1 120 ? 20.156 19.703 -3.732 1 98.81 120 VAL A N 1
ATOM 930 C CA . VAL A 1 120 ? 18.969 20.344 -3.166 1 98.81 120 VAL A CA 1
ATOM 931 C C . VAL A 1 120 ? 19.297 21.781 -2.75 1 98.81 120 VAL A C 1
ATOM 933 O O . VAL A 1 120 ? 20.297 22.016 -2.051 1 98.81 120 VAL A O 1
ATOM 936 N N . ASN A 1 121 ? 18.562 22.672 -3.223 1 98.81 121 ASN A N 1
ATOM 937 C CA . ASN A 1 121 ? 18.625 24.078 -2.812 1 98.81 121 ASN A CA 1
ATOM 938 C C . ASN A 1 121 ? 17.453 24.453 -1.915 1 98.81 121 ASN A C 1
ATOM 940 O O . ASN A 1 121 ? 16.328 24.609 -2.393 1 98.81 121 ASN A O 1
ATOM 944 N N . VAL A 1 122 ? 17.672 24.547 -0.623 1 98.69 122 VAL A N 1
ATOM 945 C CA . VAL A 1 122 ? 16.656 25.141 0.249 1 98.69 122 VAL A CA 1
ATOM 946 C C . VAL A 1 122 ? 16.641 26.656 0.062 1 98.69 122 VAL A C 1
ATOM 948 O O . VAL A 1 122 ? 17.672 27.328 0.252 1 98.69 122 VAL A O 1
ATOM 951 N N . VAL A 1 123 ? 15.594 27.219 -0.235 1 98.62 123 VAL A N 1
ATOM 952 C CA . VAL A 1 123 ? 15.547 28.5 -0.943 1 98.62 123 VAL A CA 1
ATOM 953 C C . VAL A 1 123 ? 15.703 29.656 0.049 1 98.62 123 VAL A C 1
ATOM 955 O O . VAL A 1 123 ? 15.742 30.812 -0.345 1 98.62 123 VAL A O 1
ATOM 958 N N . TYR A 1 124 ? 15.727 29.469 1.366 1 98.19 124 TYR A N 1
ATOM 959 C CA . TYR A 1 124 ? 16.031 30.438 2.414 1 98.19 124 TYR A CA 1
ATOM 960 C C . TYR A 1 124 ? 16.703 29.75 3.602 1 98.19 124 TYR A C 1
ATOM 962 O O . TYR A 1 124 ? 16.734 28.516 3.689 1 98.19 124 TYR A O 1
ATOM 970 N N . PRO A 1 125 ? 17.328 30.438 4.551 1 96.88 125 PRO A N 1
ATOM 971 C CA . PRO A 1 125 ? 17.984 29.828 5.711 1 96.88 125 PRO A CA 1
ATOM 972 C C . PRO A 1 125 ? 17.016 29.047 6.582 1 96.88 125 PRO A C 1
ATOM 974 O O . PRO A 1 125 ? 15.828 29.375 6.648 1 96.88 125 PRO A O 1
ATOM 977 N N . LYS A 1 126 ? 17.531 28.078 7.234 1 96.88 126 LYS A N 1
ATOM 978 C CA . LYS A 1 126 ? 16.734 27.203 8.094 1 96.88 126 LYS A CA 1
ATOM 979 C C . LYS A 1 126 ? 15.969 28.016 9.133 1 96.88 126 LYS A C 1
ATOM 981 O O . LYS A 1 126 ? 16.547 28.891 9.789 1 96.88 126 LYS A O 1
ATOM 986 N N . LEU A 1 127 ? 14.711 27.719 9.266 1 96.69 127 LEU A N 1
ATOM 987 C CA . LEU A 1 127 ? 13.867 28.375 10.258 1 96.69 127 LEU A CA 1
ATOM 988 C C . LEU A 1 127 ? 14.117 27.812 11.648 1 96.69 127 LEU A C 1
ATOM 990 O O . LEU A 1 127 ? 14.32 26.594 11.805 1 96.69 127 LEU A O 1
ATOM 994 N N . ASP A 1 128 ? 14.078 28.641 12.695 1 94.62 128 ASP A N 1
ATOM 995 C CA . ASP A 1 128 ? 14.195 28.172 14.078 1 94.62 128 ASP A CA 1
ATOM 996 C C . ASP A 1 128 ? 12.977 27.359 14.492 1 94.62 128 ASP A C 1
ATOM 998 O O . ASP A 1 128 ? 13.094 26.422 15.266 1 94.62 128 ASP A O 1
ATOM 1002 N N . LYS A 1 129 ? 11.82 27.844 14.086 1 95.56 129 LYS A N 1
ATOM 1003 C CA . LYS A 1 129 ? 10.531 27.203 14.336 1 95.56 129 LYS A CA 1
ATOM 1004 C C . LYS A 1 129 ? 9.672 27.188 13.078 1 95.56 129 LYS A C 1
ATOM 1006 O O . LYS A 1 129 ? 9.758 28.109 12.25 1 95.56 129 LYS A O 1
ATOM 1011 N N . TYR A 1 130 ? 8.977 26.156 12.93 1 98 130 TYR A N 1
ATOM 1012 C CA . TYR A 1 130 ? 8.062 26.062 11.789 1 98 130 TYR A CA 1
ATOM 1013 C C . TYR A 1 130 ? 6.695 26.641 12.141 1 98 130 TYR A C 1
ATOM 1015 O O . TYR A 1 130 ? 5.758 25.891 12.438 1 98 130 TYR A O 1
ATOM 1023 N N . THR A 1 131 ? 6.535 27.953 12.117 1 98.12 131 THR A N 1
ATOM 1024 C CA . THR A 1 131 ? 5.293 28.609 12.516 1 98.12 131 THR A CA 1
ATOM 1025 C C . THR A 1 131 ? 4.871 29.625 11.461 1 98.12 131 THR A C 1
ATOM 1027 O O . THR A 1 131 ? 3.926 30.391 11.68 1 98.12 131 THR A O 1
ATOM 1030 N N . THR A 1 132 ? 5.602 29.672 10.336 1 98.31 132 THR A N 1
ATOM 1031 C CA . THR A 1 132 ? 5.332 30.703 9.344 1 98.31 132 THR A CA 1
ATOM 1032 C C . THR A 1 132 ? 5.781 30.25 7.957 1 98.31 132 THR A C 1
ATOM 1034 O O . THR A 1 132 ? 6.324 29.141 7.805 1 98.31 132 THR A O 1
ATOM 1037 N N . ILE A 1 133 ? 5.473 31 6.938 1 98.69 133 ILE A N 1
ATOM 1038 C CA . ILE A 1 133 ? 5.992 30.922 5.578 1 98.69 133 ILE A CA 1
ATOM 1039 C C . ILE A 1 133 ? 6.75 32.219 5.238 1 98.69 133 ILE A C 1
ATOM 1041 O O . ILE A 1 133 ? 6.156 33.281 5.176 1 98.69 133 ILE A O 1
ATOM 1045 N N . PRO A 1 134 ? 8.039 32.094 5.086 1 98.38 134 PRO A N 1
ATOM 1046 C CA . PRO A 1 134 ? 8.789 33.312 4.746 1 98.38 134 PRO A CA 1
ATOM 1047 C C . PRO A 1 134 ? 8.258 34 3.492 1 98.38 134 PRO A C 1
ATOM 1049 O O . PRO A 1 134 ? 7.75 33.344 2.586 1 98.38 134 PRO A O 1
ATOM 1052 N N . ASP A 1 135 ? 8.453 35.281 3.418 1 97.81 135 ASP A N 1
ATOM 1053 C CA . ASP A 1 135 ? 8 36.094 2.279 1 97.81 135 ASP A CA 1
ATOM 1054 C C . ASP A 1 135 ? 8.648 35.594 0.984 1 97.81 135 ASP A C 1
ATOM 1056 O O . ASP A 1 135 ? 9.875 35.469 0.915 1 97.81 135 ASP A O 1
ATOM 1060 N N . PRO A 1 136 ? 7.844 35.375 -0.014 1 97.56 136 PRO A N 1
ATOM 1061 C CA . PRO A 1 136 ? 8.375 34.875 -1.278 1 97.56 136 PRO A CA 1
ATOM 1062 C C . PRO A 1 136 ? 9.484 35.75 -1.849 1 97.56 136 PRO A C 1
ATOM 1064 O O . PRO A 1 136 ? 10.359 35.25 -2.566 1 97.56 136 PRO A O 1
ATOM 1067 N N . SER A 1 137 ? 9.453 37.031 -1.6 1 96.88 137 SER A N 1
ATOM 1068 C CA . SER A 1 137 ? 10.469 37.938 -2.109 1 96.88 137 SER A CA 1
ATOM 1069 C C . SER A 1 137 ? 11.852 37.562 -1.564 1 96.88 137 SER A C 1
ATOM 1071 O O . SER A 1 137 ? 12.867 38 -2.117 1 96.88 137 SER A O 1
ATOM 1073 N N . THR A 1 138 ? 11.914 36.781 -0.52 1 97.31 138 THR A N 1
ATOM 1074 C CA . THR A 1 138 ? 13.18 36.406 0.108 1 97.31 138 THR A CA 1
ATOM 1075 C C . THR A 1 138 ? 13.688 35.062 -0.412 1 97.31 138 THR A C 1
ATOM 1077 O O . THR A 1 138 ? 14.781 34.625 -0.058 1 97.31 138 THR A O 1
ATOM 1080 N N . TRP A 1 139 ? 12.891 34.406 -1.257 1 98.31 139 TRP A N 1
ATOM 1081 C CA . TRP A 1 139 ? 13.25 33.094 -1.723 1 98.31 139 TRP A CA 1
ATOM 1082 C C . TRP A 1 139 ? 14.328 33.156 -2.793 1 98.31 139 TRP A C 1
ATOM 1084 O O . TRP A 1 139 ? 14.227 33.938 -3.736 1 98.31 139 TRP A O 1
ATOM 1094 N N . ASN A 1 140 ? 15.391 32.406 -2.631 1 98.25 140 ASN A N 1
ATOM 1095 C CA . ASN A 1 140 ? 16.453 32.281 -3.635 1 98.25 140 ASN A CA 1
ATOM 1096 C C . ASN A 1 140 ? 16.219 31.094 -4.547 1 98.25 140 ASN A C 1
ATOM 1098 O O . ASN A 1 140 ? 16.906 30.078 -4.434 1 98.25 140 ASN A O 1
ATOM 1102 N N . LEU A 1 141 ? 15.383 31.281 -5.527 1 98.31 141 LEU A N 1
ATOM 1103 C CA . LEU A 1 141 ? 15.023 30.219 -6.457 1 98.31 141 LEU A CA 1
ATOM 1104 C C . LEU A 1 141 ? 16.078 30.078 -7.551 1 98.31 141 LEU A C 1
ATOM 1106 O O . LEU A 1 141 ? 16.609 31.078 -8.031 1 98.31 141 LEU A O 1
ATOM 1110 N N . ASN A 1 142 ? 16.375 28.859 -7.906 1 98.12 142 ASN A N 1
ATOM 1111 C CA . ASN A 1 142 ? 17.281 28.531 -9.008 1 98.12 142 ASN A CA 1
ATOM 1112 C C . ASN A 1 142 ? 16.516 28.328 -10.312 1 98.12 142 ASN A C 1
ATOM 1114 O O . ASN A 1 142 ? 15.773 27.359 -10.469 1 98.12 142 ASN A O 1
ATOM 1118 N N . PRO A 1 143 ? 16.688 29.172 -11.305 1 97.12 143 PRO A N 1
ATOM 1119 C CA . PRO A 1 143 ? 15.961 29.047 -12.562 1 97.12 143 PRO A CA 1
ATOM 1120 C C . PRO A 1 143 ? 16.312 27.766 -13.32 1 97.12 143 PRO A C 1
ATOM 1122 O O . PRO A 1 143 ? 15.586 27.359 -14.234 1 97.12 143 PRO A O 1
ATOM 1125 N N . GLU A 1 144 ? 17.375 27.125 -12.914 1 97.5 144 GLU A N 1
ATOM 1126 C CA . GLU A 1 144 ? 17.812 25.906 -13.594 1 97.5 144 GLU A CA 1
ATOM 1127 C C . GLU A 1 144 ? 17.391 24.656 -12.828 1 97.5 144 GLU A C 1
ATOM 1129 O O . GLU A 1 144 ? 17.766 23.547 -13.188 1 97.5 144 GLU A O 1
ATOM 1134 N N . ALA A 1 145 ? 16.609 24.875 -11.773 1 98.69 145 ALA A N 1
ATOM 1135 C CA . ALA A 1 145 ? 16.109 23.719 -11.023 1 98.69 145 ALA A CA 1
ATOM 1136 C C . ALA A 1 145 ? 15.188 22.875 -11.883 1 98.69 145 ALA A C 1
ATOM 1138 O O . ALA A 1 145 ? 14.445 23.391 -12.719 1 98.69 145 ALA A O 1
ATOM 1139 N N . SER A 1 146 ? 15.227 21.594 -11.664 1 98.88 146 SER A N 1
ATOM 1140 C CA . SER A 1 146 ? 14.32 20.672 -12.344 1 98.88 146 SER A CA 1
ATOM 1141 C C . SER A 1 146 ? 12.883 20.859 -11.867 1 98.88 146 SER A C 1
ATOM 1143 O O . SER A 1 146 ? 11.945 20.688 -12.641 1 98.88 146 SER A O 1
ATOM 1145 N N . TYR A 1 147 ? 12.727 21.188 -10.617 1 98.94 147 TYR A N 1
ATOM 1146 C CA . TYR A 1 147 ? 11.422 21.453 -10.031 1 98.94 147 TYR A CA 1
ATOM 1147 C C . TYR A 1 147 ? 11.562 22.234 -8.727 1 98.94 147 TYR A C 1
ATOM 1149 O O . TYR A 1 147 ? 12.664 22.359 -8.188 1 98.94 147 TYR A O 1
ATOM 1157 N N . VAL A 1 148 ? 10.469 22.828 -8.297 1 98.94 148 VAL A N 1
ATOM 1158 C CA . VAL A 1 148 ? 10.328 23.438 -6.98 1 98.94 148 VAL A CA 1
ATOM 1159 C C . VAL A 1 148 ? 9.328 22.656 -6.141 1 98.94 148 VAL A C 1
ATOM 1161 O O . VAL A 1 148 ? 8.203 22.391 -6.578 1 98.94 148 VAL A O 1
ATOM 1164 N N . TYR A 1 149 ? 9.789 22.297 -4.965 1 98.94 149 TYR A N 1
ATOM 1165 C CA . TYR A 1 149 ? 8.984 21.469 -4.074 1 98.94 149 TYR A CA 1
ATOM 1166 C C . TYR A 1 149 ? 8.461 22.281 -2.895 1 98.94 149 TYR A C 1
ATOM 1168 O O . TYR A 1 149 ? 9.195 23.094 -2.324 1 98.94 149 TYR A O 1
ATOM 1176 N N . TYR A 1 150 ? 7.18 22.062 -2.539 1 98.94 150 TYR A N 1
ATOM 1177 C CA . TYR A 1 150 ? 6.707 22.547 -1.241 1 98.94 150 TYR A CA 1
ATOM 1178 C C . TYR A 1 150 ? 5.613 21.641 -0.695 1 98.94 150 TYR A C 1
ATOM 1180 O O . TYR A 1 150 ? 4.996 20.875 -1.444 1 98.94 150 TYR A O 1
ATOM 1188 N N . CYS A 1 151 ? 5.492 21.594 0.569 1 98.94 151 CYS A N 1
ATOM 1189 C CA . CYS A 1 151 ? 4.379 20.953 1.267 1 98.94 151 CYS A CA 1
ATOM 1190 C C . CYS A 1 151 ? 3.24 21.953 1.488 1 98.94 151 CYS A C 1
ATOM 1192 O O . CYS A 1 151 ? 3.357 22.859 2.305 1 98.94 151 CYS A O 1
ATOM 1194 N N . ALA A 1 152 ? 2.15 21.734 0.775 1 98.94 152 ALA A N 1
ATOM 1195 C CA . ALA A 1 152 ? 1.067 22.719 0.754 1 98.94 152 ALA A CA 1
ATOM 1196 C C . ALA A 1 152 ? 0.469 22.906 2.145 1 98.94 152 ALA A C 1
ATOM 1198 O O . ALA A 1 152 ? -0.029 23.984 2.473 1 98.94 152 ALA A O 1
ATOM 1199 N N . ASN A 1 153 ? 0.493 21.891 2.914 1 98.94 153 ASN A N 1
ATOM 1200 C CA . ASN A 1 153 ? 0.016 21.906 4.293 1 98.94 153 ASN A CA 1
ATOM 1201 C C . ASN A 1 153 ? 0.832 20.969 5.18 1 98.94 153 ASN A C 1
ATOM 1203 O O . ASN A 1 153 ? 0.833 19.75 4.973 1 98.94 153 ASN A O 1
ATOM 1207 N N . GLU A 1 154 ? 1.568 21.578 6.094 1 98.81 154 GLU A N 1
ATOM 1208 C CA . GLU A 1 154 ? 2.35 20.828 7.066 1 98.81 154 GLU A CA 1
ATOM 1209 C C . GLU A 1 154 ? 1.472 20.328 8.211 1 98.81 154 GLU A C 1
ATOM 1211 O O . GLU A 1 154 ? 1.146 21.094 9.125 1 98.81 154 GLU A O 1
ATOM 1216 N N . THR A 1 155 ? 1.223 19.047 8.211 1 98.5 155 THR A N 1
ATOM 1217 C CA . THR A 1 155 ? 0.282 18.438 9.148 1 98.5 155 THR A CA 1
ATOM 1218 C C . THR A 1 155 ? 0.754 18.625 10.586 1 98.5 155 THR A C 1
ATOM 1220 O O . THR A 1 155 ? -0.038 18.969 11.469 1 98.5 155 THR A O 1
ATOM 1223 N N . ILE A 1 156 ? 2.014 18.422 10.836 1 97.56 156 ILE A N 1
ATOM 1224 C CA . ILE A 1 156 ? 2.562 18.422 12.188 1 97.56 156 ILE A CA 1
ATOM 1225 C C . ILE A 1 156 ? 2.508 19.828 12.773 1 97.56 156 ILE A C 1
ATOM 1227 O O . ILE A 1 156 ? 2.098 20 13.922 1 97.56 156 ILE A O 1
ATOM 1231 N N . HIS A 1 157 ? 2.762 20.828 11.953 1 98.38 157 HIS A N 1
ATOM 1232 C CA . HIS A 1 157 ? 3.002 22.172 12.469 1 98.38 157 HIS A CA 1
ATOM 1233 C C . HIS A 1 157 ? 1.793 23.078 12.25 1 98.38 157 HIS A C 1
ATOM 1235 O O . HIS A 1 157 ? 1.698 24.156 12.844 1 98.38 157 HIS A O 1
ATOM 1241 N N . GLY A 1 158 ? 0.923 22.656 11.391 1 98.69 158 GLY A N 1
ATOM 1242 C CA . GLY A 1 158 ? -0.259 23.469 11.133 1 98.69 158 GLY A CA 1
ATOM 1243 C C . GLY A 1 158 ? 0.025 24.672 10.266 1 98.69 158 GLY A C 1
ATOM 1244 O O . GLY A 1 158 ? -0.597 25.734 10.438 1 98.69 158 GLY A O 1
ATOM 1245 N N . VAL A 1 159 ? 1.019 24.562 9.398 1 98.88 159 VAL A N 1
ATOM 1246 C CA . VAL A 1 159 ? 1.382 25.641 8.477 1 98.88 159 VAL A CA 1
ATOM 1247 C C . VAL A 1 159 ? 0.835 25.328 7.082 1 98.88 159 VAL A C 1
ATOM 1249 O O . VAL A 1 159 ? 1.154 24.297 6.5 1 98.88 159 VAL A O 1
ATOM 1252 N N . GLU A 1 160 ? 0.001 26.172 6.523 1 98.88 160 GLU A N 1
ATOM 1253 C CA . GLU A 1 160 ? -0.621 25.953 5.219 1 98.88 160 GLU A CA 1
ATOM 1254 C C . GLU A 1 160 ? -0.389 27.141 4.289 1 98.88 160 GLU A C 1
ATOM 1256 O O . GLU A 1 160 ? -0.522 28.297 4.699 1 98.88 160 GLU A O 1
ATOM 1261 N N . PHE A 1 161 ? 0.035 26.891 3.078 1 98.88 161 PHE A N 1
ATOM 1262 C CA . PHE A 1 161 ? 0.124 27.906 2.037 1 98.88 161 PHE A CA 1
ATOM 1263 C C . PHE A 1 161 ? -1.265 28.359 1.603 1 98.88 161 PHE A C 1
ATOM 1265 O O . PHE A 1 161 ? -2.098 27.547 1.214 1 98.88 161 PHE A O 1
ATOM 1272 N N . GLN A 1 162 ? -1.494 29.703 1.658 1 98.06 162 GLN A N 1
ATOM 1273 C CA . GLN A 1 162 ? -2.762 30.25 1.179 1 98.06 162 GLN A CA 1
ATOM 1274 C C . GLN A 1 162 ? -2.652 30.703 -0.275 1 98.06 162 GLN A C 1
ATOM 1276 O O . GLN A 1 162 ? -3.561 31.344 -0.797 1 98.06 162 GLN A O 1
ATOM 1281 N N . PHE A 1 163 ? -1.536 30.359 -0.918 1 97.94 163 PHE A N 1
ATOM 1282 C CA . PHE A 1 163 ? -1.249 30.703 -2.307 1 97.94 163 PHE A CA 1
ATOM 1283 C C . PHE A 1 163 ? -0.374 29.641 -2.955 1 97.94 163 PHE A C 1
ATOM 1285 O O . PHE A 1 163 ? 0.21 28.797 -2.264 1 97.94 163 PHE A O 1
ATOM 1292 N N . VAL A 1 164 ? -0.348 29.578 -4.266 1 98.56 164 VAL A N 1
ATOM 1293 C CA . VAL A 1 164 ? 0.579 28.75 -5.023 1 98.56 164 VAL A CA 1
ATOM 1294 C C . VAL A 1 164 ? 1.855 29.531 -5.32 1 98.56 164 VAL A C 1
ATOM 1296 O O . VAL A 1 164 ? 1.8 30.641 -5.855 1 98.56 164 VAL A O 1
ATOM 1299 N N . PRO A 1 165 ? 2.99 29 -4.949 1 98.38 165 PRO A N 1
ATOM 1300 C CA . PRO A 1 165 ? 4.242 29.703 -5.215 1 98.38 165 PRO A CA 1
ATOM 1301 C C . PRO A 1 165 ? 4.422 30.062 -6.691 1 98.38 165 PRO A C 1
ATOM 1303 O O . PRO A 1 165 ? 4.031 29.281 -7.562 1 98.38 165 PRO A O 1
ATOM 1306 N N . GLU A 1 166 ? 5.016 31.203 -6.906 1 97.38 166 GLU A N 1
ATOM 1307 C CA . GLU A 1 166 ? 5.469 31.578 -8.242 1 97.38 166 GLU A CA 1
ATOM 1308 C C . GLU A 1 166 ? 6.902 31.109 -8.492 1 97.38 166 GLU A C 1
ATOM 1310 O O . GLU A 1 166 ? 7.809 31.453 -7.727 1 97.38 166 GLU A O 1
ATOM 1315 N N . THR A 1 167 ? 7.121 30.312 -9.57 1 97.06 167 THR A N 1
ATOM 1316 C CA . THR A 1 167 ? 8.414 29.656 -9.727 1 97.06 167 THR A CA 1
ATOM 1317 C C . THR A 1 167 ? 9.031 30 -11.078 1 97.06 167 THR A C 1
ATOM 1319 O O . THR A 1 167 ? 10 29.359 -11.508 1 97.06 167 THR A O 1
ATOM 1322 N N . ASN A 1 168 ? 8.469 31 -11.797 1 93 168 ASN A N 1
ATOM 1323 C CA . ASN A 1 168 ? 8.992 31.516 -13.062 1 93 168 ASN A CA 1
ATOM 1324 C C . ASN A 1 168 ? 9.188 30.406 -14.086 1 93 168 ASN A C 1
ATOM 1326 O O . ASN A 1 168 ? 10.242 30.297 -14.703 1 93 168 ASN A O 1
ATOM 1330 N N . GLY A 1 169 ? 8.297 29.5 -14.156 1 95.94 169 GLY A N 1
ATOM 1331 C CA . GLY A 1 169 ? 8.289 28.5 -15.203 1 95.94 169 GLY A CA 1
ATOM 1332 C C . GLY A 1 169 ? 8.836 27.156 -14.758 1 95.94 169 GLY A C 1
ATOM 1333 O O . GLY A 1 169 ? 8.609 26.141 -15.414 1 95.94 169 GLY A O 1
ATOM 1334 N N . VAL A 1 170 ? 9.617 27.094 -13.633 1 98.5 170 VAL A N 1
ATOM 1335 C CA . VAL A 1 170 ? 10.07 25.812 -13.094 1 98.5 170 VAL A CA 1
ATOM 1336 C C . VAL A 1 170 ? 8.875 25.016 -12.562 1 98.5 170 VAL A C 1
ATOM 1338 O O . VAL A 1 170 ? 8.047 25.547 -11.828 1 98.5 170 VAL A O 1
ATOM 1341 N N . PRO A 1 171 ? 8.695 23.734 -13 1 98.81 171 PRO A N 1
ATOM 1342 C CA . PRO A 1 171 ? 7.531 22.953 -12.562 1 98.81 171 PRO A CA 1
ATOM 1343 C C . PRO A 1 171 ? 7.418 22.875 -11.039 1 98.81 171 PRO A C 1
ATOM 1345 O O . PRO A 1 171 ? 8.43 22.75 -10.352 1 98.81 171 PRO A O 1
ATOM 1348 N N . ILE A 1 172 ? 6.211 22.891 -10.516 1 98.94 172 ILE A N 1
ATOM 1349 C CA . ILE A 1 172 ? 5.945 22.828 -9.078 1 98.94 172 ILE A CA 1
ATOM 1350 C C . ILE A 1 172 ? 5.535 21.406 -8.688 1 98.94 172 ILE A C 1
ATOM 1352 O O . ILE A 1 172 ? 4.715 20.781 -9.367 1 98.94 172 ILE A O 1
ATOM 1356 N N . VAL A 1 173 ? 6.152 20.906 -7.688 1 99 173 VAL A N 1
ATOM 1357 C CA . VAL A 1 173 ? 5.73 19.672 -7.027 1 99 173 VAL A CA 1
ATOM 1358 C C . VAL A 1 173 ? 5.129 20 -5.664 1 99 173 VAL A C 1
ATOM 1360 O O . VAL A 1 173 ? 5.773 20.641 -4.832 1 99 173 VAL A O 1
ATOM 1363 N N . ALA A 1 174 ? 3.926 19.5 -5.402 1 99 174 ALA A N 1
ATOM 1364 C CA . ALA A 1 174 ? 3.256 19.828 -4.148 1 99 174 ALA A CA 1
ATOM 1365 C C . ALA A 1 174 ? 2.801 18.578 -3.418 1 99 174 ALA A C 1
ATOM 1367 O O . ALA A 1 174 ? 2.219 17.672 -4.023 1 99 174 ALA A O 1
ATOM 1368 N N . ASP A 1 175 ? 3.148 18.484 -2.154 1 98.94 175 ASP A N 1
ATOM 1369 C CA . ASP A 1 175 ? 2.514 17.547 -1.233 1 98.94 175 ASP A CA 1
ATOM 1370 C C . ASP A 1 175 ? 1.194 18.109 -0.703 1 98.94 175 ASP A C 1
ATOM 1372 O O . ASP A 1 175 ? 1.187 19.062 0.075 1 98.94 175 ASP A O 1
ATOM 1376 N N . MET A 1 176 ? 0.127 17.547 -1.128 1 98.94 176 MET A N 1
ATOM 1377 C CA . MET A 1 176 ? -1.191 18 -0.689 1 98.94 176 MET A CA 1
ATOM 1378 C C . MET A 1 176 ? -1.888 16.906 0.131 1 98.94 176 MET A C 1
ATOM 1380 O O . MET A 1 176 ? -3.119 16.859 0.17 1 98.94 176 MET A O 1
ATOM 1384 N N . SER A 1 177 ? -1.156 16.031 0.794 1 98.81 177 SER A N 1
ATOM 1385 C CA . SER A 1 177 ? -1.714 14.93 1.557 1 98.81 177 SER A CA 1
ATOM 1386 C C . SER A 1 177 ? -2.785 15.406 2.529 1 98.81 177 SER A C 1
ATOM 1388 O O . SER A 1 177 ? -3.834 14.773 2.67 1 98.81 177 SER A O 1
ATOM 1390 N N . SER A 1 178 ? -2.578 16.516 3.15 1 98.75 178 SER A N 1
ATOM 1391 C CA . SER A 1 178 ? -3.479 16.906 4.23 1 98.75 178 SER A CA 1
ATOM 1392 C C . SER A 1 178 ? -4.438 18 3.785 1 98.75 178 SER A C 1
ATOM 1394 O O . SER A 1 178 ? -5.227 18.5 4.586 1 98.75 178 SER A O 1
ATOM 1396 N N . ASN A 1 179 ? -4.41 18.422 2.43 1 98.81 179 ASN A N 1
ATOM 1397 C CA . ASN A 1 179 ? -5.395 19.438 2.105 1 98.81 179 ASN A CA 1
ATOM 1398 C C . ASN A 1 179 ? -5.914 19.297 0.678 1 98.81 179 ASN A C 1
ATOM 1400 O O . ASN A 1 179 ? -6.555 20.203 0.147 1 98.81 179 ASN A O 1
ATOM 1404 N N . ILE A 1 180 ? -5.652 18.156 0.014 1 98.88 180 ILE A N 1
ATOM 1405 C CA . ILE A 1 180 ? -6.262 17.875 -1.281 1 98.88 180 ILE A CA 1
ATOM 1406 C C . ILE A 1 180 ? -7.777 17.797 -1.132 1 98.88 180 ILE A C 1
ATOM 1408 O O . ILE A 1 180 ? -8.281 17.266 -0.143 1 98.88 180 ILE A O 1
ATOM 1412 N N . LEU A 1 181 ? -8.5 18.406 -2.104 1 98.88 181 LEU A N 1
ATOM 1413 C CA . LEU A 1 181 ? -9.953 18.391 -2.229 1 98.88 181 LEU A CA 1
ATOM 1414 C C . LEU A 1 181 ? -10.609 19.078 -1.027 1 98.88 181 LEU A C 1
ATOM 1416 O O . LEU A 1 181 ? -11.766 18.797 -0.707 1 98.88 181 LEU A O 1
ATOM 1420 N N . THR A 1 182 ? -9.883 19.906 -0.268 1 98.81 182 THR A N 1
ATOM 1421 C CA . THR A 1 182 ? -10.477 20.688 0.804 1 98.81 182 THR A CA 1
ATOM 1422 C C . THR A 1 182 ? -10.914 22.062 0.287 1 98.81 182 THR A C 1
ATOM 1424 O O . THR A 1 182 ? -11.656 22.781 0.96 1 98.81 182 THR A O 1
ATOM 1427 N N . ARG A 1 183 ? -10.469 22.391 -0.875 1 98.62 183 ARG A N 1
ATOM 1428 C CA . ARG A 1 183 ? -10.812 23.578 -1.649 1 98.62 183 ARG A CA 1
ATOM 1429 C C . ARG A 1 183 ? -10.469 23.391 -3.123 1 98.62 183 ARG A C 1
ATOM 1431 O O . ARG A 1 183 ? -9.766 22.438 -3.486 1 98.62 183 ARG A O 1
ATOM 1438 N N . PRO A 1 184 ? -11.055 24.234 -4.02 1 98.38 184 PRO A N 1
ATOM 1439 C CA . PRO A 1 184 ? -10.633 24.156 -5.422 1 98.38 184 PRO A CA 1
ATOM 1440 C C . PRO A 1 184 ? -9.148 24.422 -5.609 1 98.38 184 PRO A C 1
ATOM 1442 O O . PRO A 1 184 ? -8.57 25.25 -4.895 1 98.38 184 PRO A O 1
ATOM 1445 N N . VAL A 1 185 ? -8.531 23.734 -6.516 1 98.31 185 VAL A N 1
ATOM 1446 C CA . VAL A 1 185 ? -7.121 23.859 -6.863 1 98.31 185 VAL A CA 1
ATOM 1447 C C . VAL A 1 185 ? -6.965 23.953 -8.375 1 98.31 185 VAL A C 1
ATOM 1449 O O . VAL A 1 185 ? -7.586 23.188 -9.117 1 98.31 185 VAL A O 1
ATOM 1452 N N . ASP A 1 186 ? -6.223 24.953 -8.859 1 98.56 186 ASP A N 1
ATOM 1453 C CA . ASP A 1 186 ? -5.887 25.016 -10.281 1 98.56 186 ASP A CA 1
ATOM 1454 C C . ASP A 1 186 ? -4.754 24.047 -10.625 1 98.56 186 ASP A C 1
ATOM 1456 O O . ASP A 1 186 ? -3.576 24.406 -10.539 1 98.56 186 ASP A O 1
ATOM 1460 N N . ILE A 1 187 ? -5.086 22.906 -11.102 1 98.88 187 ILE A N 1
ATOM 1461 C CA . ILE A 1 187 ? -4.16 21.812 -11.359 1 98.88 187 ILE A CA 1
ATOM 1462 C C . ILE A 1 187 ? -3.111 22.25 -12.375 1 98.88 187 ILE A C 1
ATOM 1464 O O . ILE A 1 187 ? -1.966 21.797 -12.336 1 98.88 187 ILE A O 1
ATOM 1468 N N . SER A 1 188 ? -3.426 23.141 -13.25 1 98.56 188 SER A N 1
ATOM 1469 C CA . SER A 1 188 ? -2.551 23.516 -14.352 1 98.56 188 SER A CA 1
ATOM 1470 C C . SER A 1 188 ? -1.306 24.234 -13.844 1 98.56 188 SER A C 1
ATOM 1472 O O . SER A 1 188 ? -0.323 24.375 -14.578 1 98.56 188 SER A O 1
ATOM 1474 N N . LYS A 1 189 ? -1.296 24.719 -12.641 1 98.62 189 LYS A N 1
ATOM 1475 C CA . LYS A 1 189 ? -0.156 25.422 -12.062 1 98.62 189 LYS A CA 1
ATOM 1476 C C . LYS A 1 189 ? 0.923 24.453 -11.602 1 98.62 189 LYS A C 1
ATOM 1478 O O . LYS A 1 189 ? 2.057 24.859 -11.328 1 98.62 189 LYS A O 1
ATOM 1483 N N . PHE A 1 190 ? 0.618 23.188 -11.625 1 98.94 190 PHE A N 1
ATOM 1484 C CA . PHE A 1 190 ? 1.511 22.219 -11 1 98.94 190 PHE A CA 1
ATOM 1485 C C . PHE A 1 190 ? 2.07 21.25 -12.047 1 98.94 190 PHE A C 1
ATOM 1487 O O . PHE A 1 190 ? 1.394 20.922 -13.016 1 98.94 190 PHE A O 1
ATOM 1494 N N . GLY A 1 191 ? 3.297 20.844 -11.828 1 98.94 191 GLY A N 1
ATOM 1495 C CA . GLY A 1 191 ? 3.838 19.703 -12.555 1 98.94 191 GLY A CA 1
ATOM 1496 C C . GLY A 1 191 ? 3.418 18.359 -11.969 1 98.94 191 GLY A C 1
ATOM 1497 O O . GLY A 1 191 ? 3.213 17.391 -12.703 1 98.94 191 GLY A O 1
ATOM 1498 N N . LEU A 1 192 ? 3.332 18.375 -10.641 1 98.94 192 LEU A N 1
ATOM 1499 C CA . LEU A 1 192 ? 2.938 17.156 -9.945 1 98.94 192 LEU A CA 1
ATOM 1500 C C . LEU A 1 192 ? 2.32 17.484 -8.586 1 98.94 192 LEU A C 1
ATOM 1502 O O . LEU A 1 192 ? 2.824 18.344 -7.863 1 98.94 192 LEU A O 1
ATOM 1506 N N . ILE A 1 193 ? 1.219 16.828 -8.289 1 98.94 193 ILE A N 1
ATOM 1507 C CA . ILE A 1 193 ? 0.612 16.828 -6.965 1 98.94 193 ILE A CA 1
ATOM 1508 C C . ILE A 1 193 ? 0.526 15.383 -6.449 1 98.94 193 ILE A C 1
ATOM 1510 O O . ILE A 1 193 ? 0.161 14.477 -7.195 1 98.94 193 ILE A O 1
ATOM 1514 N N . TYR A 1 194 ? 0.909 15.172 -5.238 1 98.94 194 TYR A N 1
ATOM 1515 C CA . TYR A 1 194 ? 0.602 13.883 -4.641 1 98.94 194 TYR A CA 1
ATOM 1516 C C . TYR A 1 194 ? -0.102 14.047 -3.299 1 98.94 194 TYR A C 1
ATOM 1518 O O . TYR A 1 194 ? -0.07 15.133 -2.707 1 98.94 194 TYR A O 1
ATOM 1526 N N . ALA A 1 195 ? -0.76 12.992 -2.838 1 98.94 195 ALA A N 1
ATOM 1527 C CA . ALA A 1 195 ? -1.507 13.031 -1.583 1 98.94 195 ALA A CA 1
ATOM 1528 C C . ALA A 1 195 ? -1.714 11.625 -1.027 1 98.94 195 ALA A C 1
ATOM 1530 O O . ALA A 1 195 ? -2.348 10.781 -1.669 1 98.94 195 ALA A O 1
ATOM 1531 N N . GLY A 1 196 ? -1.112 11.359 0.152 1 98.69 196 GLY A N 1
ATOM 1532 C CA . GLY A 1 196 ? -1.563 10.172 0.86 1 98.69 196 GLY A CA 1
ATOM 1533 C C . GLY A 1 196 ? -3.055 10.18 1.142 1 98.69 196 GLY A C 1
ATOM 1534 O O . GLY A 1 196 ? -3.609 11.195 1.56 1 98.69 196 GLY A O 1
ATOM 1535 N N . ALA A 1 197 ? -3.713 9.125 1.002 1 98.69 197 ALA A N 1
ATOM 1536 C CA . ALA A 1 197 ? -5.172 9.109 0.968 1 98.69 197 ALA A CA 1
ATOM 1537 C C . ALA A 1 197 ? -5.754 9.234 2.373 1 98.69 197 ALA A C 1
ATOM 1539 O O . ALA A 1 197 ? -6.859 9.75 2.549 1 98.69 197 ALA A O 1
ATOM 1540 N N . GLN A 1 198 ? -5.055 8.805 3.385 1 98.62 198 GLN A N 1
ATOM 1541 C CA . GLN A 1 198 ? -5.598 8.461 4.695 1 98.62 198 GLN A CA 1
ATOM 1542 C C . GLN A 1 198 ? -5.977 9.711 5.484 1 98.62 198 GLN A C 1
ATOM 1544 O O . GLN A 1 198 ? -6.219 9.641 6.691 1 98.62 198 GLN A O 1
ATOM 1549 N N . LYS A 1 199 ? -5.953 10.852 4.832 1 98.31 199 LYS A N 1
ATOM 1550 C CA . LYS A 1 199 ? -6.293 12.102 5.512 1 98.31 199 LYS A CA 1
ATOM 1551 C C . LYS A 1 199 ? -7.621 12.656 5.008 1 98.31 199 LYS A C 1
ATOM 1553 O O . LYS A 1 199 ? -8.641 12.562 5.695 1 98.31 199 LYS A O 1
ATOM 1558 N N . ASN A 1 200 ? -7.684 12.898 3.684 1 98.56 200 ASN A N 1
ATOM 1559 C CA . ASN A 1 200 ? -8.859 13.594 3.172 1 98.56 200 ASN A CA 1
ATOM 1560 C C . ASN A 1 200 ? -9.594 12.758 2.127 1 98.56 200 ASN A C 1
ATOM 1562 O O . ASN A 1 200 ? -10.758 13.016 1.819 1 98.56 200 ASN A O 1
ATOM 1566 N N . ILE A 1 201 ? -8.93 11.734 1.594 1 98.81 201 ILE A N 1
ATOM 1567 C CA . ILE A 1 201 ? -9.555 11.219 0.379 1 98.81 201 ILE A CA 1
ATOM 1568 C C . ILE A 1 201 ? -9.633 9.695 0.446 1 98.81 201 ILE A C 1
ATOM 1570 O O . ILE A 1 201 ? -9.82 9.031 -0.576 1 98.81 201 ILE A O 1
ATOM 1574 N N . GLY A 1 202 ? -9.445 9.133 1.571 1 98.69 202 GLY A N 1
ATOM 1575 C CA . GLY A 1 202 ? -9.531 7.684 1.67 1 98.69 202 GLY A CA 1
ATOM 1576 C C . GLY A 1 202 ? -8.805 7.121 2.879 1 98.69 202 GLY A C 1
ATOM 1577 O O . GLY A 1 202 ? -8.695 7.789 3.91 1 98.69 202 GLY A O 1
ATOM 1578 N N . CYS A 1 203 ? -8.469 5.855 2.854 1 98.62 203 CYS A N 1
ATOM 1579 C CA . CYS A 1 203 ? -7.75 5.184 3.932 1 98.62 203 CYS A CA 1
ATOM 1580 C C . CYS A 1 203 ? -6.293 4.949 3.557 1 98.62 203 CYS A C 1
ATOM 1582 O O . CYS A 1 203 ? -5.887 5.223 2.426 1 98.62 203 CYS A O 1
ATOM 1584 N N . ALA A 1 204 ? -5.488 4.512 4.496 1 98.5 204 ALA A N 1
ATOM 1585 C CA . ALA A 1 204 ? -4.059 4.293 4.289 1 98.5 204 ALA A CA 1
ATOM 1586 C C . ALA A 1 204 ? -3.814 3.203 3.25 1 98.5 204 ALA A C 1
ATOM 1588 O O . ALA A 1 204 ? -4.652 2.32 3.059 1 98.5 204 ALA A O 1
ATOM 1589 N N . GLY A 1 205 ? -2.645 3.291 2.564 1 98.25 205 GLY A N 1
ATOM 1590 C CA . GLY A 1 205 ? -2.229 2.229 1.663 1 98.25 205 GLY A CA 1
ATOM 1591 C C . GLY A 1 205 ? -2.225 2.65 0.206 1 98.25 205 GLY A C 1
ATOM 1592 O O . GLY A 1 205 ? -1.724 1.924 -0.655 1 98.25 205 GLY A O 1
ATOM 1593 N N . VAL A 1 206 ? -2.777 3.834 -0.074 1 98.75 206 VAL A N 1
ATOM 1594 C CA . VAL A 1 206 ? -2.775 4.324 -1.449 1 98.75 206 VAL A CA 1
ATOM 1595 C C . VAL A 1 206 ? -2.404 5.805 -1.471 1 98.75 206 VAL A C 1
ATOM 1597 O O . VAL A 1 206 ? -2.809 6.562 -0.587 1 98.75 206 VAL A O 1
ATOM 1600 N N . THR A 1 207 ? -1.588 6.156 -2.412 1 98.81 207 THR A N 1
ATOM 1601 C CA . THR A 1 207 ? -1.16 7.531 -2.631 1 98.81 207 THR A CA 1
ATOM 1602 C C . THR A 1 207 ? -1.588 8.016 -4.012 1 98.81 207 THR A C 1
ATOM 1604 O O . THR A 1 207 ? -1.261 7.395 -5.023 1 98.81 207 THR A O 1
ATOM 1607 N N . LEU A 1 208 ? -2.309 9.078 -4.066 1 98.94 208 LEU A N 1
ATOM 1608 C CA . LEU A 1 208 ? -2.707 9.719 -5.312 1 98.94 208 LEU A CA 1
ATOM 1609 C C . LEU A 1 208 ? -1.556 10.539 -5.895 1 98.94 208 LEU A C 1
ATOM 1611 O O . LEU A 1 208 ? -0.861 11.25 -5.164 1 98.94 208 LEU A O 1
ATOM 1615 N N . VAL A 1 209 ? -1.298 10.398 -7.176 1 98.94 209 VAL A N 1
ATOM 1616 C CA . VAL A 1 209 ? -0.345 11.234 -7.902 1 98.94 209 VAL A CA 1
ATOM 1617 C C . VAL A 1 209 ? -1.002 11.789 -9.164 1 98.94 209 VAL A C 1
ATOM 1619 O O . VAL A 1 209 ? -1.577 11.039 -9.953 1 98.94 209 VAL A O 1
ATOM 1622 N N . ILE A 1 210 ? -1.067 13.023 -9.281 1 98.94 210 ILE A N 1
ATOM 1623 C CA . ILE A 1 210 ? -1.452 13.734 -10.492 1 98.94 210 ILE A CA 1
ATOM 1624 C C . ILE A 1 210 ? -0.216 14.352 -11.141 1 98.94 210 ILE A C 1
ATOM 1626 O O . ILE A 1 210 ? 0.433 15.227 -10.555 1 98.94 210 ILE A O 1
ATOM 1630 N N . VAL A 1 211 ? 0.128 13.945 -12.32 1 98.94 211 VAL A N 1
ATOM 1631 C CA . VAL A 1 211 ? 1.409 14.336 -12.898 1 98.94 211 VAL A CA 1
ATOM 1632 C C . VAL A 1 211 ? 1.202 14.82 -14.336 1 98.94 211 VAL A C 1
ATOM 1634 O O . VAL A 1 211 ? 0.454 14.203 -15.102 1 98.94 211 VAL A O 1
ATOM 1637 N N . ARG A 1 212 ? 1.785 15.914 -14.641 1 98.94 212 ARG A N 1
ATOM 1638 C CA . ARG A 1 212 ? 1.717 16.453 -15.992 1 98.94 212 ARG A CA 1
ATOM 1639 C C . ARG A 1 212 ? 2.443 15.547 -16.984 1 98.94 212 ARG A C 1
ATOM 1641 O O . ARG A 1 212 ? 3.564 15.102 -16.719 1 98.94 212 ARG A O 1
ATOM 1648 N N . GLU A 1 213 ? 1.873 15.305 -18.094 1 98.69 213 GLU A N 1
ATOM 1649 C CA . GLU A 1 213 ? 2.295 14.258 -19.016 1 98.69 213 GLU A CA 1
ATOM 1650 C C . GLU A 1 213 ? 3.684 14.547 -19.578 1 98.69 213 GLU A C 1
ATOM 1652 O O . GLU A 1 213 ? 4.48 13.625 -19.781 1 98.69 213 GLU A O 1
ATOM 1657 N N . ASP A 1 214 ? 4.023 15.828 -19.891 1 98.69 214 ASP A N 1
ATOM 1658 C CA . ASP A 1 214 ? 5.273 16.188 -20.547 1 98.69 214 ASP A CA 1
ATOM 1659 C C . ASP A 1 214 ? 6.465 15.969 -19.609 1 98.69 214 ASP A C 1
ATOM 1661 O O . ASP A 1 214 ? 7.617 15.969 -20.062 1 98.69 214 ASP A O 1
ATOM 1665 N N . LEU A 1 215 ? 6.262 15.75 -18.297 1 98.81 215 LEU A N 1
ATOM 1666 C CA . LEU A 1 215 ? 7.332 15.609 -17.328 1 98.81 215 LEU A CA 1
ATOM 1667 C C . LEU A 1 215 ? 7.688 14.141 -17.125 1 98.81 215 LEU A C 1
ATOM 1669 O O . LEU A 1 215 ? 8.633 13.82 -16.406 1 98.81 215 LEU A O 1
ATOM 1673 N N . ILE A 1 216 ? 6.992 13.234 -17.719 1 98.81 216 ILE A N 1
ATOM 1674 C CA . ILE A 1 216 ? 7.121 11.797 -17.516 1 98.81 216 ILE A CA 1
ATOM 1675 C C . ILE A 1 216 ? 8.188 11.234 -18.453 1 98.81 216 ILE A C 1
ATOM 1677 O O . ILE A 1 216 ? 8.273 11.641 -19.609 1 98.81 216 ILE A O 1
ATOM 1681 N N . GLY A 1 217 ? 8.953 10.273 -18 1 98.44 217 GLY A N 1
ATOM 1682 C CA . GLY A 1 217 ? 9.812 9.516 -18.891 1 98.44 217 GLY A CA 1
ATOM 1683 C C . GLY A 1 217 ? 11.289 9.82 -18.719 1 98.44 217 GLY A C 1
ATOM 1684 O O . GLY A 1 217 ? 12.109 9.484 -19.562 1 98.44 217 GLY A O 1
ATOM 1685 N N . ARG A 1 218 ? 11.625 10.453 -17.594 1 97.88 218 ARG A N 1
ATOM 1686 C CA . ARG A 1 218 ? 13.023 10.82 -17.359 1 97.88 218 ARG A CA 1
ATOM 1687 C C . ARG A 1 218 ? 13.539 10.219 -16.062 1 97.88 218 ARG A C 1
ATOM 1689 O O . ARG A 1 218 ? 14.359 10.836 -15.375 1 97.88 218 ARG A O 1
ATOM 1696 N N . ALA A 1 219 ? 13.008 9.109 -15.672 1 98.62 219 ALA A N 1
ATOM 1697 C CA . ALA A 1 219 ? 13.406 8.469 -14.422 1 98.62 219 ALA A CA 1
ATOM 1698 C C . ALA A 1 219 ? 14.883 8.062 -14.453 1 98.62 219 ALA A C 1
ATOM 1700 O O . ALA A 1 219 ? 15.406 7.691 -15.508 1 98.62 219 ALA A O 1
ATOM 1701 N N . MET A 1 220 ? 15.539 8.156 -13.352 1 98.31 220 MET A N 1
ATOM 1702 C CA . MET A 1 220 ? 16.906 7.66 -13.195 1 98.31 220 MET A CA 1
ATOM 1703 C C . MET A 1 220 ? 16.953 6.145 -13.352 1 98.31 220 MET A C 1
ATOM 1705 O O . MET A 1 220 ? 15.953 5.461 -13.109 1 98.31 220 MET A O 1
ATOM 1709 N N . LYS A 1 221 ? 18.094 5.641 -13.703 1 97 221 LYS A N 1
ATOM 1710 C CA . LYS A 1 221 ? 18.297 4.203 -13.875 1 97 221 LYS A CA 1
ATOM 1711 C C . LYS A 1 221 ? 18 3.449 -12.578 1 97 221 LYS A C 1
ATOM 1713 O O . LYS A 1 221 ? 17.422 2.359 -12.609 1 97 221 LYS A O 1
ATOM 1718 N N . GLU A 1 222 ? 18.359 4.035 -11.445 1 97.38 222 GLU A N 1
ATOM 1719 C CA . GLU A 1 222 ? 18.266 3.383 -10.141 1 97.38 222 GLU A CA 1
ATOM 1720 C C . GLU A 1 222 ? 16.828 3.445 -9.609 1 97.38 222 GLU A C 1
ATOM 1722 O O . GLU A 1 222 ? 16.531 2.842 -8.578 1 97.38 222 GLU A O 1
ATOM 1727 N N . CYS A 1 223 ? 15.977 4.191 -10.312 1 98.81 223 CYS A N 1
ATOM 1728 C CA . CYS A 1 223 ? 14.602 4.32 -9.844 1 98.81 223 CYS A CA 1
ATOM 1729 C C . CYS A 1 223 ? 13.914 2.961 -9.781 1 98.81 223 CYS A C 1
ATOM 1731 O O . CYS A 1 223 ? 13.797 2.275 -10.805 1 98.81 223 CYS A O 1
ATOM 1733 N N . PRO A 1 224 ? 13.5 2.518 -8.578 1 98.81 224 PRO A N 1
ATOM 1734 C CA . PRO A 1 224 ? 12.695 1.294 -8.562 1 98.81 224 PRO A CA 1
ATOM 1735 C C . PRO A 1 224 ? 11.531 1.336 -9.555 1 98.81 224 PRO A C 1
ATOM 1737 O O . PRO A 1 224 ? 10.844 2.354 -9.656 1 98.81 224 PRO A O 1
ATOM 1740 N N . SER A 1 225 ? 11.242 0.257 -10.227 1 98.62 225 SER A N 1
ATOM 1741 C CA . SER A 1 225 ? 10.266 0.226 -11.305 1 98.62 225 SER A CA 1
ATOM 1742 C C . SER A 1 225 ? 8.875 0.586 -10.805 1 98.62 225 SER A C 1
ATOM 1744 O O . SER A 1 225 ? 8.086 1.2 -11.531 1 98.62 225 SER A O 1
ATOM 1746 N N . VAL A 1 226 ? 8.578 0.242 -9.586 1 98.44 226 VAL A N 1
ATOM 1747 C CA . VAL A 1 226 ? 7.25 0.491 -9.023 1 98.44 226 VAL A CA 1
ATOM 1748 C C . VAL A 1 226 ? 7.086 1.98 -8.734 1 98.44 226 VAL A C 1
ATOM 1750 O O . VAL A 1 226 ? 5.965 2.463 -8.555 1 98.44 226 VAL A O 1
ATOM 1753 N N . LEU A 1 227 ? 8.203 2.773 -8.695 1 98.75 227 LEU A N 1
ATOM 1754 C CA . LEU A 1 227 ? 8.156 4.203 -8.414 1 98.75 227 LEU A CA 1
ATOM 1755 C C . LEU A 1 227 ? 8.352 5.02 -9.688 1 98.75 227 LEU A C 1
ATOM 1757 O O . LEU A 1 227 ? 8.367 6.25 -9.648 1 98.75 227 LEU A O 1
ATOM 1761 N N . ASP A 1 228 ? 8.547 4.355 -10.828 1 98.88 228 ASP A N 1
ATOM 1762 C CA . ASP A 1 228 ? 8.711 4.996 -12.133 1 98.88 228 ASP A CA 1
ATOM 1763 C C . ASP A 1 228 ? 7.359 5.418 -12.703 1 98.88 228 ASP A C 1
ATOM 1765 O O . ASP A 1 228 ? 6.527 4.57 -13.039 1 98.88 228 ASP A O 1
ATOM 1769 N N . TYR A 1 229 ? 7.164 6.691 -12.852 1 98.88 229 TYR A N 1
ATOM 1770 C CA . TYR A 1 229 ? 5.871 7.203 -13.289 1 98.88 229 TYR A CA 1
ATOM 1771 C C . TYR A 1 229 ? 5.539 6.727 -14.695 1 98.88 229 TYR A C 1
ATOM 1773 O O . TYR A 1 229 ? 4.375 6.477 -15.016 1 98.88 229 TYR A O 1
ATOM 1781 N N . LYS A 1 230 ? 6.461 6.637 -15.555 1 98.81 230 LYS A N 1
ATOM 1782 C CA . LYS A 1 230 ? 6.211 6.152 -16.906 1 98.81 230 LYS A CA 1
ATOM 1783 C C . LYS A 1 230 ? 5.668 4.727 -16.891 1 98.81 230 LYS A C 1
ATOM 1785 O O . LYS A 1 230 ? 4.703 4.414 -17.594 1 98.81 230 LYS A O 1
ATOM 1790 N N . ASN A 1 231 ? 6.363 3.844 -16.078 1 98.56 231 ASN A N 1
ATOM 1791 C CA . ASN A 1 231 ? 5.875 2.477 -15.938 1 98.56 231 ASN A CA 1
ATOM 1792 C C . ASN A 1 231 ? 4.426 2.445 -15.461 1 98.56 231 ASN A C 1
ATOM 1794 O O . ASN A 1 231 ? 3.6 1.718 -16.016 1 98.56 231 ASN A O 1
ATOM 1798 N N . GLN A 1 232 ? 4.16 3.242 -14.453 1 98.56 232 GLN A N 1
ATOM 1799 C CA . GLN A 1 232 ? 2.84 3.248 -13.836 1 98.56 232 GLN A CA 1
ATOM 1800 C C . GLN A 1 232 ? 1.784 3.797 -14.789 1 98.56 232 GLN A C 1
ATOM 1802 O O . GLN A 1 232 ? 0.687 3.244 -14.891 1 98.56 232 GLN A O 1
ATOM 1807 N N . VAL A 1 233 ? 2.096 4.848 -15.484 1 98.5 233 VAL A N 1
ATOM 1808 C CA . VAL A 1 233 ? 1.179 5.406 -16.469 1 98.5 233 VAL A CA 1
ATOM 1809 C C . VAL A 1 233 ? 0.924 4.383 -17.578 1 98.5 233 VAL A C 1
ATOM 1811 O O . VAL A 1 233 ? -0.216 4.199 -18.016 1 98.5 233 VAL A O 1
ATOM 1814 N N . GLY A 1 234 ? 1.943 3.713 -18.031 1 97.75 234 GLY A N 1
ATOM 1815 C CA . GLY A 1 234 ? 1.837 2.742 -19.109 1 97.75 234 GLY A CA 1
ATOM 1816 C C . GLY A 1 234 ? 0.928 1.574 -18.766 1 97.75 234 GLY A C 1
ATOM 1817 O O . GLY A 1 234 ? 0.391 0.921 -19.672 1 97.75 234 GLY A O 1
ATOM 1818 N N . MET A 1 235 ? 0.74 1.388 -17.453 1 96.62 235 MET A N 1
ATOM 1819 C CA . MET A 1 235 ? -0.075 0.256 -17.016 1 96.62 235 MET A CA 1
ATOM 1820 C C . MET A 1 235 ? -1.266 0.729 -16.188 1 96.62 235 MET A C 1
ATOM 1822 O O . MET A 1 235 ? -1.82 -0.036 -15.398 1 96.62 235 MET A O 1
ATOM 1826 N N . ASN A 1 236 ? -1.633 1.986 -16.281 1 95.62 236 ASN A N 1
ATOM 1827 C CA . ASN A 1 236 ? -2.783 2.564 -15.602 1 95.62 236 ASN A CA 1
ATOM 1828 C C . ASN A 1 236 ? -2.762 2.254 -14.109 1 95.62 236 ASN A C 1
ATOM 1830 O O . ASN A 1 236 ? -3.752 1.767 -13.555 1 95.62 236 ASN A O 1
ATOM 1834 N N . SER A 1 237 ? -1.614 2.42 -13.492 1 96.62 237 SER A N 1
ATOM 1835 C CA . SER A 1 237 ? -1.377 2.266 -12.062 1 96.62 237 SER A CA 1
ATOM 1836 C C . SER A 1 237 ? -1.351 0.794 -11.664 1 96.62 237 SER A C 1
ATOM 1838 O O . SER A 1 237 ? -1.404 0.467 -10.477 1 96.62 237 SER A O 1
ATOM 1840 N N . MET A 1 238 ? -1.346 -0.103 -12.562 1 96.81 238 MET A N 1
ATOM 1841 C CA . MET A 1 238 ? -1.364 -1.536 -12.281 1 96.81 238 MET A CA 1
ATOM 1842 C C . MET A 1 238 ? -0.091 -2.207 -12.789 1 96.81 238 MET A C 1
ATOM 1844 O O . MET A 1 238 ? -0.149 -3.271 -13.406 1 96.81 238 MET A O 1
ATOM 1848 N N . PHE A 1 239 ? 1.065 -1.472 -12.656 1 96.75 239 PHE A N 1
ATOM 1849 C CA . PHE A 1 239 ? 2.361 -2.074 -12.945 1 96.75 239 PHE A CA 1
ATOM 1850 C C . PHE A 1 239 ? 2.557 -3.354 -12.141 1 96.75 239 PHE A C 1
ATOM 1852 O O . PHE A 1 239 ? 3.184 -4.301 -12.609 1 96.75 239 PHE A O 1
ATOM 1859 N N . ASN A 1 240 ? 2.08 -3.334 -10.961 1 96.25 240 ASN A N 1
ATOM 1860 C CA . ASN A 1 240 ? 1.846 -4.484 -10.094 1 96.25 240 ASN A CA 1
ATOM 1861 C C . ASN A 1 240 ? 0.452 -4.449 -9.477 1 96.25 240 ASN A C 1
ATOM 1863 O O . ASN A 1 240 ? -0.324 -3.529 -9.734 1 96.25 240 ASN A O 1
ATOM 1867 N N . THR A 1 241 ? 0.087 -5.543 -8.773 1 96.94 241 THR A N 1
ATOM 1868 C CA . THR A 1 241 ? -1.215 -5.562 -8.117 1 96.94 241 THR A CA 1
ATOM 1869 C C . THR A 1 241 ? -1.39 -4.332 -7.227 1 96.94 241 THR A C 1
ATOM 1871 O O . THR A 1 241 ? -0.623 -4.129 -6.285 1 96.94 241 THR A O 1
ATOM 1874 N N . PRO A 1 242 ? -2.322 -3.48 -7.555 1 97.75 242 PRO A N 1
ATOM 1875 C CA . PRO A 1 242 ? -2.553 -2.287 -6.738 1 97.75 242 PRO A CA 1
ATOM 1876 C C . PRO A 1 242 ? -3.307 -2.592 -5.449 1 97.75 242 PRO A C 1
ATOM 1878 O O . PRO A 1 242 ? -3.797 -3.709 -5.266 1 97.75 242 PRO A O 1
ATOM 1881 N N . PRO A 1 243 ? -3.295 -1.646 -4.508 1 98.25 243 PRO A N 1
ATOM 1882 C CA . PRO A 1 243 ? -4.137 -1.817 -3.322 1 98.25 243 PRO A CA 1
ATOM 1883 C C . PRO A 1 243 ? -5.625 -1.649 -3.625 1 98.25 243 PRO A C 1
ATOM 1885 O O . PRO A 1 243 ? -6.199 -0.595 -3.342 1 98.25 243 PRO A O 1
ATOM 1888 N N . THR A 1 244 ? -6.258 -2.631 -4.074 1 98.5 244 THR A N 1
ATOM 1889 C CA . THR A 1 244 ? -7.582 -2.609 -4.684 1 98.5 244 THR A CA 1
ATOM 1890 C C . THR A 1 244 ? -8.617 -2.053 -3.711 1 98.5 244 THR A C 1
ATOM 1892 O O . THR A 1 244 ? -9.43 -1.204 -4.078 1 98.5 244 THR A O 1
ATOM 1895 N N . TRP A 1 245 ? -8.57 -2.479 -2.449 1 98.69 245 TRP A N 1
ATOM 1896 C CA . TRP A 1 245 ? -9.555 -2.039 -1.465 1 98.69 245 TRP A CA 1
ATOM 1897 C C . TRP A 1 245 ? -9.414 -0.546 -1.184 1 98.69 245 TRP A C 1
ATOM 1899 O O . TRP A 1 245 ? -10.406 0.179 -1.126 1 98.69 245 TRP A O 1
ATOM 1909 N N . SER A 1 246 ? -8.188 -0.108 -0.999 1 98.75 246 SER A N 1
ATOM 1910 C CA . SER A 1 246 ? -7.953 1.304 -0.715 1 98.75 246 SER A CA 1
ATOM 1911 C C . SER A 1 246 ? -8.406 2.184 -1.877 1 98.75 246 SER A C 1
ATOM 1913 O O . SER A 1 246 ? -8.906 3.289 -1.668 1 98.75 246 SER A O 1
ATOM 1915 N N . ILE A 1 247 ? -8.195 1.718 -3.094 1 98.81 247 ILE A N 1
ATOM 1916 C CA . ILE A 1 247 ? -8.633 2.459 -4.27 1 98.81 247 ILE A CA 1
ATOM 1917 C C . ILE A 1 247 ? -10.156 2.516 -4.305 1 98.81 247 ILE A C 1
ATOM 1919 O O . ILE A 1 247 ? -10.742 3.564 -4.59 1 98.81 247 ILE A O 1
ATOM 1923 N N . TYR A 1 248 ? -10.789 1.367 -3.982 1 98.88 248 TYR A N 1
ATOM 1924 C CA . TYR A 1 248 ? -12.242 1.305 -3.9 1 98.88 248 TYR A CA 1
ATOM 1925 C C . TYR A 1 248 ? -12.773 2.299 -2.877 1 98.88 248 TYR A C 1
ATOM 1927 O O . TYR A 1 248 ? -13.695 3.068 -3.168 1 98.88 248 TYR A O 1
ATOM 1935 N N . ILE A 1 249 ? -12.172 2.4 -1.699 1 98.94 249 ILE A N 1
ATOM 1936 C CA . ILE A 1 249 ? -12.586 3.324 -0.648 1 98.94 249 ILE A CA 1
ATOM 1937 C C . ILE A 1 249 ? -12.406 4.762 -1.128 1 98.94 249 ILE A C 1
ATOM 1939 O O . ILE A 1 249 ? -13.273 5.613 -0.891 1 98.94 249 ILE A O 1
ATOM 1943 N N . MET A 1 250 ? -11.305 5.023 -1.765 1 98.88 250 MET A N 1
ATOM 1944 C CA . MET A 1 250 ? -11.055 6.352 -2.311 1 98.88 250 MET A CA 1
ATOM 1945 C C . MET A 1 250 ? -12.156 6.766 -3.273 1 98.88 250 MET A C 1
ATOM 1947 O O . MET A 1 250 ? -12.617 7.91 -3.248 1 98.88 250 MET A O 1
ATOM 1951 N N . GLY A 1 251 ? -12.578 5.84 -4.152 1 98.88 251 GLY A N 1
ATOM 1952 C CA . GLY A 1 251 ? -13.688 6.113 -5.051 1 98.88 251 GLY A CA 1
ATOM 1953 C C . GLY A 1 251 ? -14.969 6.477 -4.328 1 98.88 251 GLY A C 1
ATOM 1954 O O . GLY A 1 251 ? -15.68 7.398 -4.73 1 98.88 251 GLY A O 1
ATOM 1955 N N . LEU A 1 252 ? -15.273 5.73 -3.273 1 98.94 252 LEU A N 1
ATOM 1956 C CA . LEU A 1 252 ? -16.453 6.023 -2.475 1 98.94 252 LEU A CA 1
ATOM 1957 C C . LEU A 1 252 ? -16.375 7.414 -1.857 1 98.94 252 LEU A C 1
ATOM 1959 O O . LEU A 1 252 ? -17.375 8.133 -1.78 1 98.94 252 LEU A O 1
ATOM 1963 N N . VAL A 1 253 ? -15.188 7.816 -1.399 1 98.94 253 VAL A N 1
ATOM 1964 C CA . VAL A 1 253 ? -15.008 9.133 -0.796 1 98.94 253 VAL A CA 1
ATOM 1965 C C . VAL A 1 253 ? -15.195 10.219 -1.854 1 98.94 253 VAL A C 1
ATOM 1967 O O . VAL A 1 253 ? -15.797 11.258 -1.587 1 98.94 253 VAL A O 1
ATOM 1970 N N . PHE A 1 254 ? -14.633 9.984 -3.076 1 98.94 254 PHE A N 1
ATOM 1971 C CA . PHE A 1 254 ? -14.82 10.945 -4.156 1 98.94 254 PHE A CA 1
ATOM 1972 C C . PHE A 1 254 ? -16.312 11.125 -4.461 1 98.94 254 PHE A C 1
ATOM 1974 O O . PHE A 1 254 ? -16.766 12.25 -4.656 1 98.94 254 PHE A O 1
ATOM 1981 N N . GLN A 1 255 ? -17.031 10.016 -4.551 1 98.88 255 GLN A N 1
ATOM 1982 C CA . GLN A 1 255 ? -18.469 10.094 -4.785 1 98.88 255 GLN A CA 1
ATOM 1983 C C . GLN A 1 255 ? -19.156 10.875 -3.678 1 98.88 255 GLN A C 1
ATOM 1985 O O . GLN A 1 255 ? -20.047 11.688 -3.951 1 98.88 255 GLN A O 1
ATOM 1990 N N . TRP A 1 256 ? -18.781 10.641 -2.48 1 98.88 256 TRP A N 1
ATOM 1991 C CA . TRP A 1 256 ? -19.328 11.352 -1.33 1 98.88 256 TRP A CA 1
ATOM 1992 C C . TRP A 1 256 ? -19.062 12.852 -1.444 1 98.88 256 TRP A C 1
ATOM 1994 O O . TRP A 1 256 ? -19.969 13.656 -1.211 1 98.88 256 TRP A O 1
ATOM 2004 N N . LEU A 1 257 ? -17.875 13.258 -1.816 1 98.81 257 LEU A N 1
ATOM 2005 C CA . LEU A 1 257 ? -17.516 14.656 -2.002 1 98.81 257 LEU A CA 1
ATOM 2006 C C . LEU A 1 257 ? -18.359 15.297 -3.104 1 98.81 257 LEU A C 1
ATOM 2008 O O . LEU A 1 257 ? -18.828 16.422 -2.957 1 98.81 257 LEU A O 1
ATOM 2012 N N . LYS A 1 258 ? -18.453 14.57 -4.168 1 98.69 258 LYS A N 1
ATOM 2013 C CA . LYS A 1 258 ? -19.266 15.07 -5.273 1 98.69 258 LYS A CA 1
ATOM 2014 C C . LYS A 1 258 ? -20.703 15.328 -4.824 1 98.69 258 LYS A C 1
ATOM 2016 O O . LYS A 1 258 ? -21.297 16.359 -5.156 1 98.69 258 LYS A O 1
ATOM 2021 N N . ASN A 1 259 ? -21.266 14.391 -4.062 1 98.56 259 ASN A N 1
ATOM 2022 C CA . ASN A 1 259 ? -22.625 14.508 -3.572 1 98.56 259 ASN A CA 1
ATOM 2023 C C . ASN A 1 259 ? -22.797 15.734 -2.676 1 98.56 259 ASN A C 1
ATOM 2025 O O . ASN A 1 259 ? -23.891 16.297 -2.576 1 98.56 259 ASN A O 1
ATOM 2029 N N . LEU A 1 260 ? -21.75 16.203 -2.062 1 98 260 LEU A N 1
ATOM 2030 C CA . LEU A 1 260 ? -21.797 17.328 -1.134 1 98 260 LEU A CA 1
ATOM 2031 C C . LEU A 1 260 ? -21.578 18.641 -1.864 1 98 260 LEU A C 1
ATOM 2033 O O . LEU A 1 260 ? -21.625 19.719 -1.248 1 98 260 LEU A O 1
ATOM 2037 N N . GLY A 1 261 ? -21.297 18.609 -3.135 1 98.19 261 GLY A N 1
ATOM 2038 C CA . GLY A 1 261 ? -21.125 19.844 -3.896 1 98.19 261 GLY A CA 1
ATOM 2039 C C . GLY A 1 261 ? -19.688 20.062 -4.34 1 98.19 261 GLY A C 1
ATOM 2040 O O . GLY A 1 261 ? -19.359 21.109 -4.891 1 98.19 261 GLY A O 1
ATOM 2041 N N . GLY A 1 262 ? -18.828 19.062 -4.094 1 98.25 262 GLY A N 1
ATOM 2042 C CA . GLY A 1 262 ? -17.469 19.094 -4.605 1 98.25 262 GLY A CA 1
ATOM 2043 C C . GLY A 1 262 ? -16.531 19.984 -3.787 1 98.25 262 GLY A C 1
ATOM 2044 O O . GLY A 1 262 ? -16.828 20.297 -2.633 1 98.25 262 GLY A O 1
ATOM 2045 N N . ALA A 1 263 ? -15.383 20.297 -4.348 1 97.88 263 ALA A N 1
ATOM 2046 C CA . ALA A 1 263 ? -14.312 21.031 -3.654 1 97.88 263 ALA A CA 1
ATOM 2047 C C . ALA A 1 263 ? -14.781 22.422 -3.229 1 97.88 263 ALA A C 1
ATOM 2049 O O . ALA A 1 263 ? -14.383 22.906 -2.17 1 97.88 263 ALA A O 1
ATOM 2050 N N . ALA A 1 264 ? -15.586 23.031 -4.023 1 98.06 264 ALA A N 1
ATOM 2051 C CA . ALA A 1 264 ? -16.078 24.375 -3.697 1 98.06 264 ALA A CA 1
ATOM 2052 C C . ALA A 1 264 ? -16.938 24.359 -2.439 1 98.06 264 ALA A C 1
ATOM 2054 O O . ALA A 1 264 ? -16.781 25.203 -1.556 1 98.06 264 ALA A O 1
ATOM 2055 N N . ALA A 1 265 ? -17.844 23.438 -2.379 1 98.38 265 ALA A N 1
ATOM 2056 C CA . ALA A 1 265 ? -18.688 23.297 -1.196 1 98.38 265 ALA A CA 1
ATOM 2057 C C . ALA A 1 265 ? -17.859 22.938 0.031 1 98.38 265 ALA A C 1
ATOM 2059 O O . ALA A 1 265 ? -18.125 23.438 1.13 1 98.38 265 ALA A O 1
ATOM 2060 N N . MET A 1 266 ? -16.906 22.094 -0.185 1 98.25 266 MET A N 1
ATOM 2061 C CA . MET A 1 266 ? -16.047 21.672 0.921 1 98.25 266 MET A CA 1
ATOM 2062 C C . MET A 1 266 ? -15.242 22.844 1.452 1 98.25 266 MET A C 1
ATOM 2064 O O . MET A 1 266 ? -14.969 22.938 2.652 1 98.25 266 MET A O 1
ATOM 2068 N N . GLU A 1 267 ? -14.805 23.734 0.595 1 98.44 267 GLU A N 1
ATOM 2069 C CA . GLU A 1 267 ? -14.062 24.906 1.024 1 98.44 267 GLU A CA 1
ATOM 2070 C C . GLU A 1 267 ? -14.867 25.734 2.025 1 98.44 267 GLU A C 1
ATOM 2072 O O . GLU A 1 267 ? -14.32 26.219 3.025 1 98.44 267 GLU A O 1
ATOM 2077 N N . GLU A 1 268 ? -16.141 25.938 1.75 1 98.5 268 GLU A N 1
ATOM 2078 C CA . GLU A 1 268 ? -17 26.719 2.635 1 98.5 268 GLU A CA 1
ATOM 2079 C C . GLU A 1 268 ? -17.125 26.047 4.004 1 98.5 268 GLU A C 1
ATOM 2081 O O . GLU A 1 268 ? -17.031 26.719 5.035 1 98.5 268 GLU A O 1
ATOM 2086 N N . LEU A 1 269 ? -17.328 24.781 3.99 1 98.44 269 LEU A N 1
ATOM 2087 C CA . LEU A 1 269 ? -17.453 24.031 5.242 1 98.44 269 LEU A CA 1
ATOM 2088 C C . LEU A 1 269 ? -16.141 24.078 6.027 1 98.44 269 LEU A C 1
ATOM 2090 O O . LEU A 1 269 ? -16.156 24.25 7.246 1 98.44 269 LEU A O 1
ATOM 2094 N N . ASN A 1 270 ? -15.055 23.891 5.316 1 98.62 270 ASN A N 1
ATOM 2095 C CA . ASN A 1 270 ? -13.75 23.859 5.973 1 98.62 270 ASN A CA 1
ATOM 2096 C C . ASN A 1 270 ? -13.359 25.219 6.52 1 98.62 270 ASN A C 1
ATOM 2098 O O . ASN A 1 270 ? -12.711 25.312 7.559 1 98.62 270 ASN A O 1
ATOM 2102 N N . ARG A 1 271 ? -13.719 26.266 5.824 1 98.19 271 ARG A N 1
ATOM 2103 C CA . ARG A 1 271 ? -13.516 27.609 6.344 1 98.19 271 ARG A CA 1
ATOM 2104 C C . ARG A 1 271 ? -14.289 27.828 7.641 1 98.19 271 ARG A C 1
ATOM 2106 O O . ARG A 1 271 ? -13.742 28.344 8.617 1 98.19 271 ARG A O 1
ATOM 2113 N N . LYS A 1 272 ? -15.531 27.438 7.641 1 98.62 272 LYS A N 1
ATOM 2114 C CA . LYS A 1 272 ? -16.375 27.578 8.828 1 98.62 272 LYS A CA 1
ATOM 2115 C C . LYS A 1 272 ? -15.773 26.812 10.008 1 98.62 272 LYS A C 1
ATOM 2117 O O . LYS A 1 272 ? -15.727 27.328 11.125 1 98.62 272 LYS A O 1
ATOM 2122 N N . LYS A 1 273 ? -15.344 25.609 9.781 1 98.81 273 LYS A N 1
ATOM 2123 C CA . LYS A 1 273 ? -14.773 24.781 10.836 1 98.81 273 LYS A CA 1
ATOM 2124 C C . LYS A 1 273 ? -13.523 25.438 11.438 1 98.81 273 LYS A C 1
ATOM 2126 O O . LYS A 1 273 ? -13.438 25.609 12.656 1 98.81 273 LYS A O 1
ATOM 2131 N N . SER A 1 274 ? -12.555 25.75 10.555 1 98.75 274 SER A N 1
ATOM 2132 C CA . SER A 1 274 ? -11.289 26.281 11.055 1 98.75 274 SER A CA 1
ATOM 2133 C C . SER A 1 274 ? -11.469 27.656 11.703 1 98.75 274 SER A C 1
ATOM 2135 O O . SER A 1 274 ? -10.852 27.953 12.727 1 98.75 274 SER A O 1
ATOM 2137 N N . GLU A 1 275 ? -12.328 28.484 11.148 1 98.56 275 GLU A N 1
ATOM 2138 C CA . GLU A 1 275 ? -12.586 29.812 11.719 1 98.56 275 GLU A CA 1
ATOM 2139 C C . GLU A 1 275 ? -13.195 29.703 13.109 1 98.56 275 GLU A C 1
ATOM 2141 O O . GLU A 1 275 ? -12.859 30.484 14 1 98.56 275 GLU A O 1
ATOM 2146 N N . SER A 1 276 ? -14.109 28.797 13.258 1 98.62 276 SER A N 1
ATOM 2147 C CA . SER A 1 276 ? -14.742 28.609 14.562 1 98.62 276 SER A CA 1
ATOM 2148 C C . SER A 1 276 ? -13.711 28.234 15.625 1 98.62 276 SER A C 1
ATOM 2150 O O . SER A 1 276 ? -13.719 28.797 16.719 1 98.62 276 SER A O 1
ATOM 2152 N N . LEU A 1 277 ? -12.852 27.359 15.328 1 98.69 277 LEU A N 1
ATOM 2153 C CA . LEU A 1 277 ? -11.844 26.922 16.281 1 98.69 277 LEU A CA 1
ATOM 2154 C C . LEU A 1 277 ? -10.82 28.016 16.547 1 98.69 277 LEU A C 1
ATOM 2156 O O . LEU A 1 277 ? -10.492 28.297 17.703 1 98.69 277 LEU A O 1
ATOM 2160 N N . TYR A 1 278 ? -10.289 28.656 15.484 1 98.81 278 TYR A N 1
ATOM 2161 C CA . TYR A 1 278 ? -9.32 29.734 15.641 1 98.81 278 TYR A CA 1
ATOM 2162 C C . TYR A 1 278 ? -9.93 30.906 16.391 1 98.81 278 TYR A C 1
ATOM 2164 O O . TYR A 1 278 ? -9.258 31.547 17.203 1 98.81 278 TYR A O 1
ATOM 2172 N N . SER A 1 279 ? -11.188 31.203 16.094 1 98.62 279 SER A N 1
ATOM 2173 C CA . SER A 1 279 ? -11.852 32.281 16.797 1 98.62 279 SER A CA 1
ATOM 2174 C C . SER A 1 279 ? -11.938 32 18.297 1 98.62 279 SER A C 1
ATOM 2176 O O . SER A 1 279 ? -11.789 32.906 19.109 1 98.62 279 SER A O 1
ATOM 2178 N N . THR A 1 280 ? -12.195 30.797 18.609 1 98.5 280 THR A N 1
ATOM 2179 C CA . THR A 1 280 ? -12.258 30.391 20.016 1 98.5 280 THR A CA 1
ATOM 2180 C C . THR A 1 280 ? -10.891 30.562 20.688 1 98.5 280 THR A C 1
ATOM 2182 O O . THR A 1 280 ? -10.797 31.109 21.781 1 98.5 280 THR A O 1
ATOM 2185 N N . ILE A 1 281 ? -9.828 30.141 20.047 1 98.56 281 ILE A N 1
ATOM 2186 C CA . ILE A 1 281 ? -8.469 30.266 20.562 1 98.56 281 ILE A CA 1
ATOM 2187 C C . ILE A 1 281 ? -8.109 31.75 20.734 1 98.56 281 ILE A C 1
ATOM 2189 O O . ILE A 1 281 ? -7.609 32.156 21.797 1 98.56 281 ILE A O 1
ATOM 2193 N N . ASP A 1 282 ? -8.469 32.531 19.766 1 98.25 282 ASP A N 1
ATOM 2194 C CA . ASP A 1 282 ? -8.094 33.938 19.734 1 98.25 282 ASP A CA 1
ATOM 2195 C C . ASP A 1 282 ? -8.93 34.75 20.734 1 98.25 282 ASP A C 1
ATOM 2197 O O . ASP A 1 282 ? -8.5 35.812 21.203 1 98.25 282 ASP A O 1
ATOM 2201 N N . SER A 1 283 ? -10.086 34.281 21.078 1 98.12 283 SER A N 1
ATOM 2202 C CA . SER A 1 283 ? -10.969 35 21.984 1 98.12 283 SER A CA 1
ATOM 2203 C C . SER A 1 283 ? -10.57 34.75 23.438 1 98.12 283 SER A C 1
ATOM 2205 O O . SER A 1 283 ? -11 35.5 24.328 1 98.12 283 SER A O 1
ATOM 2207 N N . LEU A 1 284 ? -9.758 33.75 23.688 1 97.81 284 LEU A N 1
ATOM 2208 C CA . LEU A 1 284 ? -9.266 33.438 25.031 1 97.81 284 LEU A CA 1
ATOM 2209 C C . LEU A 1 284 ? -7.742 33.406 25.047 1 97.81 284 LEU A C 1
ATOM 2211 O O . LEU A 1 284 ? -7.137 32.406 25.422 1 97.81 284 LEU A O 1
ATOM 2215 N N . PRO A 1 285 ? -7.152 34.531 24.734 1 96 285 PRO A N 1
ATOM 2216 C CA . PRO A 1 285 ? -5.723 34.625 24.438 1 96 285 PRO A CA 1
ATOM 2217 C C . PRO A 1 285 ? -4.852 34.375 25.672 1 96 285 PRO A C 1
ATOM 2219 O O . PRO A 1 285 ? -3.643 34.156 25.547 1 96 285 PRO A O 1
ATOM 2222 N N . GLU A 1 286 ? -5.375 34.406 26.859 1 97 286 GLU A N 1
ATOM 2223 C CA . GLU A 1 286 ? -4.586 34.156 28.078 1 97 286 GLU A CA 1
ATOM 2224 C C . GLU A 1 286 ? -4.602 32.688 28.453 1 97 286 GLU A C 1
ATOM 2226 O O . GLU A 1 286 ? -3.906 32.281 29.391 1 97 286 GLU A O 1
ATOM 2231 N N . PHE A 1 287 ? -5.387 31.875 27.641 1 98.25 287 PHE A N 1
ATOM 2232 C CA . PHE A 1 287 ? -5.566 30.484 28.047 1 98.25 287 PHE A CA 1
ATOM 2233 C C . PHE A 1 287 ? -5.191 29.547 26.906 1 98.25 287 PHE A C 1
ATOM 2235 O O . PHE A 1 287 ? -4.543 28.516 27.125 1 98.25 287 PHE A O 1
ATOM 2242 N N . TYR A 1 288 ? -5.66 29.828 25.75 1 98.5 288 TYR A N 1
ATOM 2243 C CA . TYR A 1 288 ? -5.328 29.047 24.562 1 98.5 288 TYR A CA 1
ATOM 2244 C C . TYR A 1 288 ? -4.355 29.812 23.672 1 98.5 288 TYR A C 1
ATOM 2246 O O . TYR A 1 288 ? -4.453 31.031 23.531 1 98.5 288 TYR A O 1
ATOM 2254 N N . PHE A 1 289 ? -3.414 29.078 23.031 1 98.31 289 PHE A N 1
ATOM 2255 C CA . PHE A 1 289 ? -2.385 29.688 22.203 1 98.31 289 PHE A CA 1
ATOM 2256 C C . PHE A 1 289 ? -2.127 28.859 20.938 1 98.31 289 PHE A C 1
ATOM 2258 O O . PHE A 1 289 ? -1.864 27.672 21.031 1 98.31 289 PHE A O 1
ATOM 2265 N N . CYS A 1 290 ? -2.27 29.406 19.844 1 98.31 290 CYS A N 1
ATOM 2266 C CA . CYS A 1 290 ? -1.786 28.812 18.609 1 98.31 290 CYS A CA 1
ATOM 2267 C C . CYS A 1 290 ? -0.418 29.375 18.234 1 98.31 290 CYS A C 1
ATOM 2269 O O . CYS A 1 290 ? -0.258 30.578 18.078 1 98.31 290 CYS A O 1
ATOM 2271 N N . PRO A 1 291 ? 0.558 28.531 18.031 1 97.44 291 PRO A N 1
ATOM 2272 C CA . PRO A 1 291 ? 1.915 29.031 17.797 1 97.44 291 PRO A CA 1
ATOM 2273 C C . PRO A 1 291 ? 2.115 29.531 16.375 1 97.44 291 PRO A C 1
ATOM 2275 O O . PRO A 1 291 ? 3.127 30.172 16.078 1 97.44 291 PRO A O 1
ATOM 2278 N N . VAL A 1 292 ? 1.229 29.328 15.438 1 98.5 292 VAL A N 1
ATOM 2279 C CA . VAL A 1 292 ? 1.407 29.594 14.016 1 98.5 292 VAL A CA 1
ATOM 2280 C C . VAL A 1 292 ? 0.965 31.016 13.695 1 98.5 292 VAL A C 1
ATOM 2282 O O . VAL A 1 292 ? -0.064 31.484 14.188 1 98.5 292 VAL A O 1
ATOM 2285 N N . ASP A 1 293 ? 1.738 31.734 12.859 1 98.38 293 ASP A N 1
ATOM 2286 C CA . ASP A 1 293 ? 1.361 33.062 12.391 1 98.38 293 ASP A CA 1
ATOM 2287 C C . ASP A 1 293 ? 0.024 33.031 11.656 1 98.38 293 ASP A C 1
ATOM 2289 O O . ASP A 1 293 ? -0.24 32.094 10.883 1 98.38 293 ASP A O 1
ATOM 2293 N N . LYS A 1 294 ? -0.792 34 11.836 1 97.94 294 LYS A N 1
ATOM 2294 C CA . LYS A 1 294 ? -2.164 34.031 11.344 1 97.94 294 LYS A CA 1
ATOM 2295 C C . LYS A 1 294 ? -2.207 33.812 9.828 1 97.94 294 LYS A C 1
ATOM 2297 O O . LYS A 1 294 ? -2.998 33 9.344 1 97.94 294 LYS A O 1
ATOM 2302 N N . PRO A 1 295 ? -1.345 34.375 9.023 1 98.12 295 PRO A N 1
ATOM 2303 C CA . PRO A 1 295 ? -1.453 34.188 7.57 1 98.12 295 PRO A CA 1
ATOM 2304 C C . PRO A 1 295 ? -1.08 32.781 7.125 1 98.12 295 PRO A C 1
ATOM 2306 O O . PRO A 1 295 ? -1.376 32.375 5.992 1 98.12 295 PRO A O 1
ATOM 2309 N N . ALA A 1 296 ? -0.42 32 8.023 1 98.75 296 ALA A N 1
ATOM 2310 C CA . ALA A 1 296 ? 0.077 30.688 7.641 1 98.75 296 ALA A CA 1
ATOM 2311 C C . ALA A 1 296 ? -0.727 29.578 8.312 1 98.75 296 ALA A C 1
ATOM 2313 O O . ALA A 1 296 ? -0.421 28.391 8.156 1 98.75 296 ALA A O 1
ATOM 2314 N N . ARG A 1 297 ? -1.781 29.938 9.039 1 98.88 297 ARG A N 1
ATOM 2315 C CA . ARG A 1 297 ? -2.539 28.953 9.82 1 98.88 297 ARG A CA 1
ATOM 2316 C C . ARG A 1 297 ? -3.264 27.984 8.906 1 98.88 297 ARG A C 1
ATOM 2318 O O . ARG A 1 297 ? -3.92 28.391 7.945 1 98.88 297 ARG A O 1
ATOM 2325 N N . SER A 1 298 ? -3.088 26.719 9.234 1 98.94 298 SER A N 1
ATOM 2326 C CA . SER A 1 298 ? -3.713 25.656 8.469 1 98.94 298 SER A CA 1
ATOM 2327 C C . SER A 1 298 ? -5.219 25.609 8.719 1 98.94 298 SER A C 1
ATOM 2329 O O . SER A 1 298 ? -5.668 25.672 9.859 1 98.94 298 SER A O 1
ATOM 2331 N N . ARG A 1 299 ? -5.969 25.422 7.684 1 98.69 299 ARG A N 1
ATOM 2332 C CA . ARG A 1 299 ? -7.41 25.219 7.789 1 98.69 299 ARG A CA 1
ATOM 2333 C C . ARG A 1 299 ? -7.738 23.781 8.18 1 98.69 299 ARG A C 1
ATOM 2335 O O . ARG A 1 299 ? -8.867 23.484 8.578 1 98.69 299 ARG A O 1
ATOM 2342 N N . MET A 1 300 ? -6.758 22.875 8.133 1 98.88 300 MET A N 1
ATOM 2343 C CA . MET A 1 300 ? -6.977 21.438 8.289 1 98.88 300 MET A CA 1
ATOM 2344 C C . MET A 1 300 ? -6.41 20.953 9.617 1 98.88 300 MET A C 1
ATOM 2346 O O . MET A 1 300 ? -6.988 20.078 10.258 1 98.88 300 MET A O 1
ATOM 2350 N N . ASN A 1 301 ? -5.305 21.484 9.992 1 98.88 301 ASN A N 1
ATOM 2351 C CA . ASN A 1 301 ? -4.613 21.078 11.211 1 98.88 301 ASN A CA 1
ATOM 2352 C C . ASN A 1 301 ? -4.367 22.266 12.141 1 98.88 301 ASN A C 1
ATOM 2354 O O . ASN A 1 301 ? -3.549 23.125 11.844 1 98.88 301 ASN A O 1
ATOM 2358 N N . VAL A 1 302 ? -5.023 22.297 13.281 1 98.81 302 VAL A N 1
ATOM 2359 C CA . VAL A 1 302 ? -4.957 23.438 14.195 1 98.81 302 VAL A CA 1
ATOM 2360 C C . VAL A 1 302 ? -4.203 23.047 15.461 1 98.81 302 VAL A C 1
ATOM 2362 O O . VAL A 1 302 ? -4.785 22.453 16.375 1 98.81 302 VAL A O 1
ATOM 2365 N N . PRO A 1 303 ? -2.955 23.375 15.523 1 98.56 303 PRO A N 1
ATOM 2366 C CA . PRO A 1 303 ? -2.242 23.156 16.781 1 98.56 303 PRO A CA 1
ATOM 2367 C C . PRO A 1 303 ? -2.562 24.219 17.828 1 98.56 303 PRO A C 1
ATOM 2369 O O . PRO A 1 303 ? -2.793 25.391 17.5 1 98.56 303 PRO A O 1
ATOM 2372 N N . PHE A 1 304 ? -2.584 23.812 19.094 1 98.5 304 PHE A N 1
ATOM 2373 C CA . PHE A 1 304 ? -2.76 24.812 20.141 1 98.5 304 PHE A CA 1
ATOM 2374 C C . PHE A 1 304 ? -2.172 24.312 21.453 1 98.5 304 PHE A C 1
ATOM 2376 O O . PHE A 1 304 ? -1.938 23.125 21.625 1 98.5 304 PHE A O 1
ATOM 2383 N N . ARG A 1 305 ? -1.821 25.219 22.281 1 98.19 305 ARG A N 1
ATOM 2384 C CA . ARG A 1 305 ? -1.325 25.016 23.641 1 98.19 305 ARG A CA 1
ATOM 2385 C C . ARG A 1 305 ? -2.301 25.578 24.656 1 98.19 305 ARG A C 1
ATOM 2387 O O . ARG A 1 305 ? -3.139 26.422 24.328 1 98.19 305 ARG A O 1
ATOM 2394 N N . ILE A 1 306 ? -2.182 25.109 25.828 1 98.38 306 ILE A N 1
ATOM 2395 C CA . ILE A 1 306 ? -3.061 25.578 26.906 1 98.38 306 ILE A CA 1
ATOM 2396 C C . ILE A 1 306 ? -2.225 26.109 28.062 1 98.38 306 ILE A C 1
ATOM 2398 O O . ILE A 1 306 ? -1.198 25.516 28.422 1 98.38 306 ILE A O 1
ATOM 2402 N N . GLY A 1 307 ? -2.613 27.25 28.672 1 97.25 307 GLY A N 1
ATOM 2403 C CA . GLY A 1 307 ? -2.014 27.797 29.875 1 97.25 307 GLY A CA 1
ATOM 2404 C C . GLY A 1 307 ? -0.933 28.828 29.594 1 97.25 307 GLY A C 1
ATOM 2405 O O . GLY A 1 307 ? -0.826 29.828 30.297 1 97.25 307 GLY A O 1
ATOM 2406 N N . SER A 1 308 ? -0.107 28.547 28.562 1 96 308 SER A N 1
ATOM 2407 C CA . SER A 1 308 ? 0.946 29.453 28.109 1 96 308 SER A CA 1
ATOM 2408 C C . SER A 1 308 ? 1.318 29.188 26.656 1 96 308 SER A C 1
ATOM 2410 O O . SER A 1 308 ? 0.937 28.156 26.094 1 96 308 SER A O 1
ATOM 2412 N N . PRO A 1 309 ? 2.031 30.047 26.078 1 94.81 309 PRO A N 1
ATOM 2413 C CA . PRO A 1 309 ? 2.465 29.812 24.703 1 94.81 309 PRO A CA 1
ATOM 2414 C C . PRO A 1 309 ? 3.289 28.547 24.562 1 94.81 309 PRO A C 1
ATOM 2416 O O . PRO A 1 309 ? 3.27 27.906 23.5 1 94.81 309 PRO A O 1
ATOM 2419 N N . SER A 1 310 ? 3.98 28.172 25.672 1 94.75 310 SER A N 1
ATOM 2420 C CA . SER A 1 310 ? 4.785 26.953 25.641 1 94.75 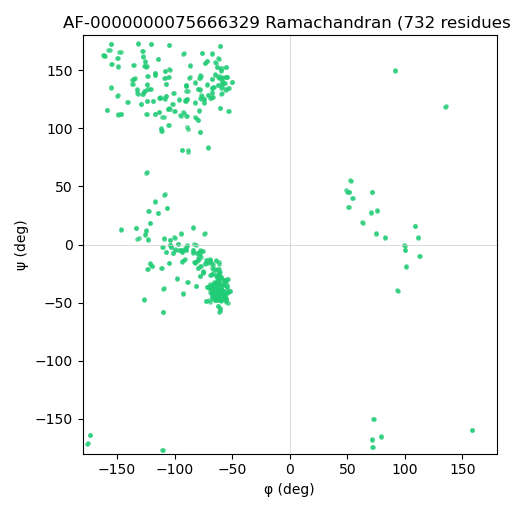310 SER A CA 1
ATOM 2421 C C . SER A 1 310 ? 4.004 25.766 26.172 1 94.75 310 SER A C 1
ATOM 2423 O O . SER A 1 310 ? 4.492 24.625 26.141 1 94.75 310 SER A O 1
ATOM 2425 N N . GLY A 1 311 ? 2.854 26 26.641 1 95.94 311 GLY A N 1
ATOM 2426 C CA . GLY A 1 311 ? 1.999 24.938 27.141 1 95.94 311 GLY A CA 1
ATOM 2427 C C . GLY A 1 311 ? 2.18 24.672 28.625 1 95.94 311 GLY A C 1
ATOM 2428 O O . GLY A 1 311 ? 3.232 24.969 29.188 1 95.94 311 GLY A O 1
ATOM 2429 N N . ASP A 1 312 ? 1.189 24.266 29.25 1 97.12 312 ASP A N 1
ATOM 2430 C CA . ASP A 1 312 ? 1.171 23.672 30.578 1 97.12 312 ASP A CA 1
ATOM 2431 C C . ASP A 1 312 ? 0.849 22.188 30.531 1 97.12 312 ASP A C 1
ATOM 2433 O O . ASP A 1 312 ? -0.298 21.797 30.297 1 97.12 312 ASP A O 1
ATOM 2437 N N . GLU A 1 313 ? 1.806 21.391 30.812 1 96.25 313 GLU A N 1
ATOM 2438 C CA . GLU A 1 313 ? 1.684 19.953 30.625 1 96.25 313 GLU A CA 1
ATOM 2439 C C . GLU A 1 313 ? 0.539 19.391 31.469 1 96.25 313 GLU A C 1
ATOM 2441 O O . GLU A 1 313 ? -0.165 18.484 31.016 1 96.25 313 GLU A O 1
ATOM 2446 N N . THR A 1 314 ? 0.428 19.875 32.688 1 97.06 314 THR A N 1
ATOM 2447 C CA . THR A 1 314 ? -0.62 19.391 33.562 1 97.06 314 THR A CA 1
ATOM 2448 C C . THR A 1 314 ? -2 19.734 33 1 97.06 314 THR A C 1
ATOM 2450 O O . THR A 1 314 ? -2.891 18.875 33 1 97.06 314 THR A O 1
ATOM 2453 N N . LEU A 1 315 ? -2.172 20.984 32.594 1 97.25 315 LEU A N 1
ATOM 2454 C CA . LEU A 1 315 ? -3.445 21.422 32.031 1 97.25 315 LEU A CA 1
ATOM 2455 C C . LEU A 1 315 ? -3.764 20.688 30.75 1 97.25 315 LEU A C 1
ATOM 2457 O O . LEU A 1 315 ? -4.914 20.312 30.5 1 97.25 315 LEU A O 1
ATOM 2461 N N . GLU A 1 316 ? -2.789 20.531 29.906 1 98.19 316 GLU A N 1
ATOM 2462 C CA . GLU A 1 316 ? -2.984 19.844 28.641 1 98.19 316 GLU A CA 1
ATOM 2463 C C . GLU A 1 316 ? -3.342 18.375 28.844 1 98.19 316 GLU A C 1
ATOM 2465 O O . GLU A 1 316 ? -4.184 17.828 28.141 1 98.19 316 GLU A O 1
ATOM 2470 N N . LYS A 1 317 ? -2.654 17.75 29.812 1 97.81 317 LYS A N 1
ATOM 2471 C CA . LYS A 1 317 ? -2.996 16.375 30.156 1 97.81 317 LYS A CA 1
ATOM 2472 C C . LYS A 1 317 ? -4.438 16.266 30.641 1 97.81 317 LYS A C 1
ATOM 2474 O O . LYS A 1 317 ? -5.164 15.344 30.25 1 97.81 317 LYS A O 1
ATOM 2479 N N . ARG A 1 318 ? -4.836 17.141 31.484 1 98.12 318 ARG A N 1
ATOM 2480 C CA . ARG A 1 318 ? -6.207 17.172 31.984 1 98.12 318 ARG A CA 1
ATOM 2481 C C . ARG A 1 318 ? -7.195 17.375 30.844 1 98.12 318 ARG A C 1
ATOM 2483 O O . ARG A 1 318 ? -8.25 16.734 30.797 1 98.12 318 ARG A O 1
ATOM 2490 N N . PHE A 1 319 ? -6.879 18.281 29.969 1 98.62 319 PHE A N 1
ATOM 2491 C CA . PHE A 1 319 ? -7.711 18.547 28.797 1 98.62 319 PHE A CA 1
ATOM 2492 C C . PHE A 1 319 ? -7.934 17.266 28 1 98.62 319 PHE A C 1
ATOM 2494 O O . PHE A 1 319 ? -9.062 16.953 27.625 1 98.62 319 PHE A O 1
ATOM 2501 N N . LEU A 1 320 ? -6.871 16.578 27.734 1 98.31 320 LEU A N 1
ATOM 2502 C CA . LEU A 1 320 ? -6.938 15.344 26.938 1 98.31 320 LEU A CA 1
ATOM 2503 C C . LEU A 1 320 ? -7.777 14.289 27.656 1 98.31 320 LEU A C 1
ATOM 2505 O O . LEU A 1 320 ? -8.555 13.57 27.016 1 98.31 320 LEU A O 1
ATOM 2509 N N . GLU A 1 321 ? -7.621 14.125 28.922 1 98 321 GLU A N 1
ATOM 2510 C CA . GLU A 1 321 ? -8.383 13.156 29.703 1 98 321 GLU A CA 1
ATOM 2511 C C . GLU A 1 321 ? -9.875 13.477 29.672 1 98 321 GLU A C 1
ATOM 2513 O O . GLU A 1 321 ? -10.703 12.578 29.469 1 98 321 GLU A O 1
ATOM 2518 N N . GLU A 1 322 ? -10.188 14.742 29.891 1 98.25 322 GLU A N 1
ATOM 2519 C CA . GLU A 1 322 ? -11.586 15.148 29.875 1 98.25 322 GLU A CA 1
ATOM 2520 C C . GLU A 1 322 ? -12.188 15.023 28.484 1 98.25 322 GLU A C 1
ATOM 2522 O O . GLU A 1 322 ? -13.359 14.648 28.344 1 98.25 322 GLU A O 1
ATOM 2527 N N . ALA A 1 323 ? -11.406 15.422 27.469 1 98.31 323 ALA A N 1
ATOM 2528 C CA . ALA A 1 323 ? -11.852 15.25 26.094 1 98.31 323 ALA A CA 1
ATOM 2529 C C . ALA A 1 323 ? -12.195 13.797 25.797 1 98.31 323 ALA A C 1
ATOM 2531 O O . ALA A 1 323 ? -13.242 13.5 25.219 1 98.31 323 ALA A O 1
ATOM 2532 N N . GLN A 1 324 ? -11.328 12.883 26.172 1 96.25 324 GLN A N 1
ATOM 2533 C CA . GLN A 1 324 ? -11.531 11.453 25.953 1 96.25 324 GLN A CA 1
ATOM 2534 C C . GLN A 1 324 ? -12.812 10.969 26.625 1 96.25 324 GLN A C 1
ATOM 2536 O O . GLN A 1 324 ? -13.555 10.172 26.062 1 96.25 324 GLN A O 1
ATOM 2541 N N . LYS A 1 325 ? -13.055 11.414 27.812 1 96.44 325 LYS A N 1
ATOM 2542 C CA . LYS A 1 325 ? -14.25 11.039 28.562 1 96.44 325 LYS A CA 1
ATOM 2543 C C . LYS A 1 325 ? -15.516 11.492 27.828 1 96.44 325 LYS A C 1
ATOM 2545 O O . LYS A 1 325 ? -16.578 10.875 27.969 1 96.44 325 LYS A O 1
ATOM 2550 N N . ARG A 1 326 ? -15.328 12.531 27.062 1 96.56 326 ARG A N 1
ATOM 2551 C CA . ARG A 1 326 ? -16.484 13.086 26.359 1 96.56 326 ARG A CA 1
ATOM 2552 C C . ARG A 1 326 ? -16.547 12.562 24.922 1 96.56 326 ARG A C 1
ATOM 2554 O O . ARG A 1 326 ? -17.359 13.016 24.125 1 96.56 326 ARG A O 1
ATOM 2561 N N . GLY A 1 327 ? -15.609 11.711 24.516 1 96.75 327 GLY A N 1
ATOM 2562 C CA . GLY A 1 327 ? -15.664 11.039 23.234 1 96.75 327 GLY A CA 1
ATOM 2563 C C . GLY A 1 327 ? -14.805 11.703 22.172 1 96.75 327 GLY A C 1
ATOM 2564 O O . GLY A 1 327 ? -14.82 11.297 21.016 1 96.75 327 GLY A O 1
ATOM 2565 N N . PHE A 1 328 ? -14.125 12.812 22.547 1 98 328 PHE A N 1
ATOM 2566 C CA . PHE A 1 328 ? -13.164 13.398 21.609 1 98 328 PHE A CA 1
ATOM 2567 C C . PHE A 1 328 ? -11.867 12.602 21.609 1 98 328 PHE A C 1
ATOM 2569 O O . PHE A 1 328 ? -11.242 12.406 22.641 1 98 328 PHE A O 1
ATOM 2576 N N . VAL A 1 329 ? -11.445 12.172 20.391 1 96.38 329 VAL A N 1
ATOM 2577 C CA . VAL A 1 329 ? -10.234 11.367 20.375 1 96.38 329 VAL A CA 1
ATOM 2578 C C . VAL A 1 329 ? -9.227 11.969 19.391 1 96.38 329 VAL A C 1
ATOM 2580 O O . VAL A 1 329 ? -9.602 12.734 18.5 1 96.38 329 VAL A O 1
ATOM 2583 N N . SER A 1 330 ? -7.906 11.727 19.609 1 97.19 330 SER A N 1
ATOM 2584 C CA . SER A 1 330 ? -6.785 12.047 18.734 1 97.19 330 SER A CA 1
ATOM 2585 C C . SER A 1 330 ? -6.516 13.547 18.703 1 97.19 330 SER A C 1
ATOM 2587 O O . SER A 1 330 ? -6.293 14.117 17.641 1 97.19 330 SER A O 1
ATOM 2589 N N . LEU A 1 331 ? -6.52 14.172 19.891 1 98.25 331 LEU A N 1
ATOM 2590 C CA . LEU A 1 331 ? -6.262 15.602 19.984 1 98.25 331 LEU A CA 1
ATOM 2591 C C . LEU A 1 331 ? -4.828 15.867 20.438 1 98.25 331 LEU A C 1
ATOM 2593 O O . LEU A 1 331 ? -4.379 17.016 20.453 1 98.25 331 LEU A O 1
ATOM 2597 N N . LYS A 1 332 ? -4.121 14.742 20.828 1 96.38 332 LYS A N 1
ATOM 2598 C CA . LYS A 1 332 ? -2.73 14.922 21.234 1 96.38 332 LYS A CA 1
ATOM 2599 C C . LYS A 1 332 ? -1.855 15.328 20.062 1 96.38 332 LYS A C 1
ATOM 2601 O O . LYS A 1 332 ? -1.956 14.75 18.969 1 96.38 332 LYS A O 1
ATOM 2606 N N . GLY A 1 333 ? -1.037 16.312 20.312 1 93.19 333 GLY A N 1
ATOM 2607 C CA . GLY A 1 333 ? -0.112 16.766 19.281 1 93.19 333 GLY A CA 1
ATOM 2608 C C . GLY A 1 333 ? 0.954 15.734 18.953 1 93.19 333 GLY A C 1
ATOM 2609 O O . GLY A 1 333 ? 1.135 14.758 19.688 1 93.19 333 GLY A O 1
ATOM 2610 N N . HIS A 1 334 ? 1.594 15.945 17.828 1 87 334 HIS A N 1
ATOM 2611 C CA . HIS A 1 334 ? 2.68 15.055 17.438 1 87 334 HIS A CA 1
ATOM 2612 C C . HIS A 1 334 ? 3.793 15.055 18.484 1 87 334 HIS A C 1
ATOM 2614 O O . HIS A 1 334 ? 4.105 16.094 19.062 1 87 334 HIS A O 1
ATOM 2620 N N . ARG A 1 335 ? 4.43 14.031 18.594 1 83.38 335 ARG A N 1
ATOM 2621 C CA . ARG A 1 335 ? 5.426 13.82 19.641 1 83.38 335 ARG A CA 1
ATOM 2622 C C . ARG A 1 335 ? 6.582 14.805 19.516 1 83.38 335 ARG A C 1
ATOM 2624 O O . ARG A 1 335 ? 7.191 15.195 20.516 1 83.38 335 ARG A O 1
ATOM 2631 N N . SER A 1 336 ? 6.844 15.258 18.312 1 84.06 336 SER A N 1
ATOM 2632 C CA . SER A 1 336 ? 7.98 16.141 18.062 1 84.06 336 SER A CA 1
ATOM 2633 C C . SER A 1 336 ? 7.684 17.562 18.516 1 84.06 336 SER A C 1
ATOM 2635 O O . SER A 1 336 ? 8.602 18.359 18.719 1 84.06 336 SER A O 1
ATOM 2637 N N . VAL A 1 337 ? 6.395 17.938 18.703 1 88.62 337 VAL A N 1
ATOM 2638 C CA . VAL A 1 337 ? 6.078 19.328 19 1 88.62 337 VAL A CA 1
ATOM 2639 C C . VAL A 1 337 ? 5.289 19.406 20.297 1 88.62 337 VAL A C 1
ATOM 2641 O O . VAL A 1 337 ? 5.242 20.469 20.938 1 88.62 337 VAL A O 1
ATOM 2644 N N . GLY A 1 338 ? 4.652 18.266 20.703 1 91.62 338 GLY A N 1
ATOM 2645 C CA . GLY A 1 338 ? 3.828 18.281 21.906 1 91.62 338 GLY A CA 1
ATOM 2646 C C . GLY A 1 338 ? 2.537 19.047 21.734 1 91.62 338 GLY A C 1
ATOM 2647 O O . GLY A 1 338 ? 2.092 19.297 20.609 1 91.62 338 GLY A O 1
ATOM 2648 N N . GLY A 1 339 ? 1.906 19.297 22.859 1 96.75 339 GLY A N 1
ATOM 2649 C CA . GLY A 1 339 ? 0.679 20.078 22.828 1 96.75 339 GLY A CA 1
ATOM 2650 C C . GLY A 1 339 ? -0.498 19.312 22.25 1 96.75 339 GLY A C 1
ATOM 2651 O O . GLY A 1 339 ? -0.625 18.109 22.453 1 96.75 339 GLY A O 1
ATOM 2652 N N . LEU A 1 340 ? -1.356 20.141 21.656 1 98.44 340 LEU A N 1
ATOM 2653 C CA . LEU A 1 340 ? -2.609 19.625 21.109 1 98.44 340 LEU A CA 1
ATOM 2654 C C . LEU A 1 340 ? -2.758 19.969 19.641 1 98.44 340 LEU A C 1
ATOM 2656 O O . LEU A 1 340 ? -2.133 20.922 19.156 1 98.44 340 LEU A O 1
ATOM 2660 N N . ARG A 1 341 ? -3.479 19.188 18.938 1 98.69 341 ARG A N 1
ATOM 2661 C CA . ARG A 1 341 ? -3.793 19.453 17.531 1 98.69 341 ARG A CA 1
ATOM 2662 C C . ARG A 1 341 ? -5.152 18.875 17.156 1 98.69 341 ARG A C 1
ATOM 2664 O O . ARG A 1 341 ? -5.43 17.703 17.438 1 98.69 341 ARG A O 1
ATOM 2671 N N . ALA A 1 342 ? -5.984 19.641 16.609 1 98.81 342 ALA A N 1
ATOM 2672 C CA . ALA A 1 342 ? -7.238 19.172 16.016 1 98.81 342 ALA A CA 1
ATOM 2673 C C . ALA A 1 342 ? -7.156 19.141 14.5 1 98.81 342 ALA A C 1
ATOM 2675 O O . ALA A 1 342 ? -6.941 20.172 13.859 1 98.81 342 ALA A O 1
ATOM 2676 N N . SER A 1 343 ? -7.27 17.984 13.883 1 98.88 343 SER A N 1
ATOM 2677 C CA . SER A 1 343 ? -7.336 17.875 12.43 1 98.88 343 SER A CA 1
ATOM 2678 C C . SER A 1 343 ? -8.781 17.922 11.938 1 98.88 343 SER A C 1
ATOM 2680 O O . SER A 1 343 ? -9.617 17.109 12.367 1 98.88 343 SER A O 1
ATOM 2682 N N . LEU A 1 344 ? -9.031 18.828 11.086 1 98.88 344 LEU A N 1
ATOM 2683 C CA . LEU A 1 344 ? -10.383 19.156 10.648 1 98.88 344 LEU A CA 1
ATOM 2684 C C . LEU A 1 344 ? -10.617 18.688 9.211 1 98.88 344 LEU A C 1
ATOM 2686 O O . LEU A 1 344 ? -11.188 19.422 8.406 1 98.88 344 LEU A O 1
ATOM 2690 N N . TYR A 1 345 ? -10.18 17.5 8.898 1 98.81 345 TYR A N 1
ATOM 2691 C CA . TYR A 1 345 ? -10.266 16.969 7.547 1 98.81 345 TYR A CA 1
ATOM 2692 C C . TYR A 1 345 ? -11.719 16.875 7.09 1 98.81 345 TYR A C 1
ATOM 2694 O O . TYR A 1 345 ? -12.641 17.094 7.879 1 98.81 345 TYR A O 1
ATOM 2702 N N . ASN A 1 346 ? -11.969 16.578 5.805 1 98.69 346 ASN A N 1
ATOM 2703 C CA . ASN A 1 346 ? -13.258 16.688 5.125 1 98.69 346 ASN A CA 1
ATOM 2704 C C . ASN A 1 346 ? -14.344 15.914 5.863 1 98.69 346 ASN A C 1
ATOM 2706 O O . ASN A 1 346 ? -15.5 16.359 5.918 1 98.69 346 ASN A O 1
ATOM 2710 N N . ALA A 1 347 ? -14.055 14.82 6.461 1 98.5 347 ALA A N 1
ATOM 2711 C CA . ALA A 1 347 ? -15.062 13.953 7.059 1 98.5 347 ALA A CA 1
ATOM 2712 C C . ALA A 1 347 ? -15.5 14.477 8.422 1 98.5 347 ALA A C 1
ATOM 2714 O O . ALA A 1 347 ? -16.531 14.047 8.961 1 98.5 347 ALA A O 1
ATOM 2715 N N . VAL A 1 348 ? -14.688 15.352 9.078 1 98.44 348 VAL A N 1
ATOM 2716 C CA . VAL A 1 348 ? -15.094 16.031 10.305 1 98.44 348 VAL A CA 1
ATOM 2717 C C . VAL A 1 348 ? -16.156 17.062 9.992 1 98.44 348 VAL A C 1
ATOM 2719 O O . VAL A 1 348 ? -15.977 17.922 9.117 1 98.44 348 VAL A O 1
ATOM 2722 N N . THR A 1 349 ? -17.281 17.047 10.703 1 97.75 349 THR A N 1
ATOM 2723 C CA . THR A 1 349 ? -18.406 17.922 10.383 1 97.75 349 THR A CA 1
ATOM 2724 C C . THR A 1 349 ? -18.312 19.219 11.188 1 97.75 349 THR A C 1
ATOM 2726 O O . THR A 1 349 ? -17.547 19.312 12.148 1 97.75 349 THR A O 1
ATOM 2729 N N . THR A 1 350 ? -19.094 20.219 10.711 1 98.12 350 THR A N 1
ATOM 2730 C CA . THR A 1 350 ? -19.172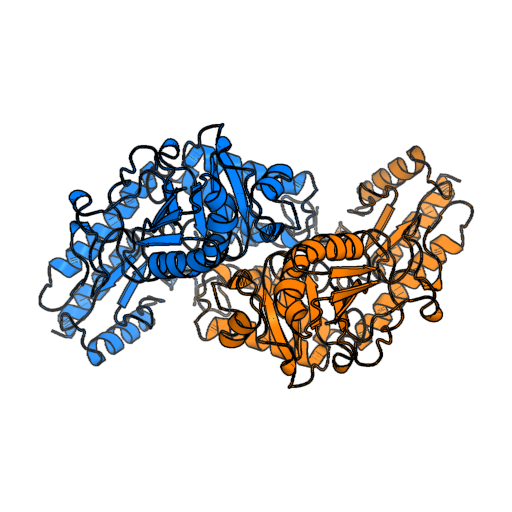 21.469 11.461 1 98.12 350 THR A CA 1
ATOM 2731 C C . THR A 1 350 ? -19.75 21.219 12.852 1 98.12 350 THR A C 1
ATOM 2733 O O . THR A 1 350 ? -19.359 21.875 13.82 1 98.12 350 THR A O 1
ATOM 2736 N N . GLN A 1 351 ? -20.641 20.25 12.977 1 97.94 351 GLN A N 1
ATOM 2737 C CA . GLN A 1 351 ? -21.203 19.906 14.273 1 97.94 351 GLN A CA 1
ATOM 2738 C C . GLN A 1 351 ? -20.141 19.328 15.203 1 97.94 351 GLN A C 1
ATOM 2740 O O . GLN A 1 351 ? -20.141 19.609 16.406 1 97.94 351 GLN A O 1
ATOM 2745 N N . ASP A 1 352 ? -19.281 18.484 14.633 1 98.12 352 ASP A N 1
ATOM 2746 C CA . ASP A 1 352 ? -18.172 17.953 15.406 1 98.12 352 ASP A CA 1
ATOM 2747 C C . ASP A 1 352 ? -17.328 19.078 16 1 98.12 352 ASP A C 1
ATOM 2749 O O . ASP A 1 352 ? -16.953 19.031 17.172 1 98.12 352 ASP A O 1
ATOM 2753 N N . VAL A 1 353 ? -17.016 20.078 15.203 1 98.69 353 VAL A N 1
ATOM 2754 C CA . VAL A 1 353 ? -16.172 21.188 15.617 1 98.69 353 VAL A CA 1
ATOM 2755 C C . VAL A 1 353 ? -16.891 22.047 16.641 1 98.69 353 VAL A C 1
ATOM 2757 O O . VAL A 1 353 ? -16.281 22.516 17.609 1 98.69 353 VAL A O 1
ATOM 2760 N N . ASP A 1 354 ? -18.188 22.203 16.484 1 98.5 354 ASP A N 1
ATOM 2761 C CA . ASP A 1 354 ? -18.984 22.953 17.453 1 98.5 354 ASP A CA 1
ATOM 2762 C C . ASP A 1 354 ? -18.922 22.297 18.828 1 98.5 354 ASP A C 1
ATOM 2764 O O . ASP A 1 354 ? -18.828 23 19.844 1 98.5 354 ASP A O 1
ATOM 2768 N N . LYS A 1 355 ? -19 21.047 18.828 1 98.56 355 LYS A N 1
ATOM 2769 C CA . LYS A 1 355 ? -18.906 20.328 20.094 1 98.56 355 LYS A CA 1
ATOM 2770 C C . LYS A 1 355 ? -17.531 20.516 20.734 1 98.56 355 LYS A C 1
ATOM 2772 O O . LYS A 1 355 ? -17.422 20.688 21.953 1 98.56 355 LYS A O 1
ATOM 2777 N N . LEU A 1 356 ? -16.469 2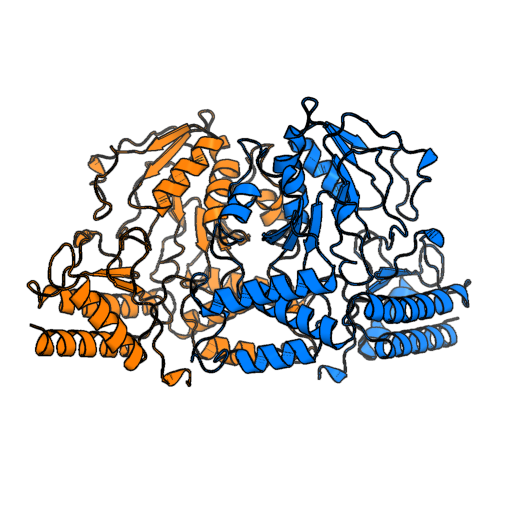0.5 19.953 1 98.75 356 LEU A N 1
ATOM 2778 C CA . LEU A 1 356 ? -15.133 20.734 20.484 1 98.75 356 LEU A CA 1
ATOM 2779 C C . LEU A 1 356 ? -15 22.141 21.031 1 98.75 356 LEU A C 1
ATOM 2781 O O . LEU A 1 356 ? -14.422 22.359 22.094 1 98.75 356 LEU A O 1
ATOM 2785 N N . VAL A 1 357 ? -15.531 23.109 20.297 1 98.69 357 VAL A N 1
ATOM 2786 C CA . VAL A 1 357 ? -15.484 24.516 20.688 1 98.69 357 VAL A CA 1
ATOM 2787 C C . VAL A 1 357 ? -16.203 24.703 22.016 1 98.69 357 VAL A C 1
ATOM 2789 O O . VAL A 1 357 ? -15.703 25.391 22.906 1 98.69 357 VAL A O 1
ATOM 2792 N N . SER A 1 358 ? -17.375 24.062 22.141 1 98.62 358 SER A N 1
ATOM 2793 C CA . SER A 1 358 ? -18.125 24.125 23.391 1 98.62 358 SER A CA 1
ATOM 2794 C C . SER A 1 358 ? -17.312 23.531 24.547 1 98.62 358 SER A C 1
ATOM 2796 O O . SER A 1 358 ? -17.281 24.109 25.641 1 98.62 358 SER A O 1
ATOM 2798 N N . PHE A 1 359 ? -16.734 22.422 24.359 1 98.56 359 PHE A N 1
ATOM 2799 C CA . PHE A 1 359 ? -15.906 21.781 25.375 1 98.56 359 PHE A CA 1
ATOM 2800 C C . PHE A 1 359 ? -14.742 22.688 25.766 1 98.56 359 PHE A C 1
ATOM 2802 O O . PHE A 1 359 ? -14.43 22.828 26.953 1 98.56 359 PHE A O 1
ATOM 2809 N N . MET A 1 360 ? -14.055 23.344 24.75 1 98.69 360 MET A N 1
ATOM 2810 C CA . MET A 1 360 ? -12.922 24.219 25 1 98.69 360 MET A CA 1
ATOM 2811 C C . MET A 1 360 ? -13.336 25.406 25.875 1 98.69 360 MET A C 1
ATOM 2813 O O . MET A 1 360 ? -12.617 25.781 26.797 1 98.69 360 MET A O 1
ATOM 2817 N N . LYS A 1 361 ? -14.461 25.922 25.609 1 98.31 361 LYS A N 1
ATOM 2818 C CA . LYS A 1 361 ? -14.969 27.047 26.406 1 98.31 361 LYS A CA 1
ATOM 2819 C C . LYS A 1 361 ? -15.281 26.609 27.828 1 98.31 361 LYS A C 1
ATOM 2821 O O . LYS A 1 361 ? -14.953 27.312 28.781 1 98.31 361 LYS A O 1
ATOM 2826 N N . GLU A 1 362 ? -15.938 25.484 27.891 1 98.25 362 GLU A N 1
ATOM 2827 C CA . GLU A 1 362 ? -16.234 24.938 29.219 1 98.25 362 GLU A CA 1
ATOM 2828 C C . GLU A 1 362 ? -14.961 24.656 30 1 98.25 362 GLU A C 1
ATOM 2830 O O . GLU A 1 362 ? -14.883 24.953 31.203 1 98.25 362 GLU A O 1
ATOM 2835 N N . PHE A 1 363 ? -14 24.047 29.359 1 98.5 363 PHE A N 1
ATOM 2836 C CA . PHE A 1 363 ? -12.734 23.734 30.016 1 98.5 363 PHE A CA 1
ATOM 2837 C C . PHE A 1 363 ? -12.047 25 30.5 1 98.5 363 PHE A C 1
ATOM 2839 O O . PHE A 1 363 ? -11.492 25.016 31.609 1 98.5 363 PHE A O 1
ATOM 2846 N N . HIS A 1 364 ? -12.07 26.031 29.703 1 97.88 364 HIS A N 1
ATOM 2847 C CA . HIS A 1 364 ? -11.523 27.328 30.109 1 97.88 364 HIS A CA 1
ATOM 2848 C C . HIS A 1 364 ? -12.219 27.859 31.359 1 97.88 364 HIS A C 1
ATOM 2850 O O . HIS A 1 364 ? -11.555 28.312 32.281 1 97.88 364 HIS A O 1
ATOM 2856 N N . GLN A 1 365 ? -13.477 27.75 31.453 1 97.38 365 GLN A N 1
ATOM 2857 C CA . GLN A 1 365 ? -14.258 28.25 32.562 1 97.38 365 GLN A CA 1
ATOM 2858 C C . GLN A 1 365 ? -13.922 27.516 33.844 1 97.38 365 GLN A C 1
ATOM 2860 O O . GLN A 1 365 ? -13.906 28.109 34.938 1 97.38 365 GLN A O 1
ATOM 2865 N N . THR A 1 366 ? -13.586 26.297 33.719 1 96.44 366 THR A N 1
ATOM 2866 C CA . THR A 1 366 ? -13.391 25.469 34.906 1 96.44 366 THR A CA 1
ATOM 2867 C C . THR A 1 366 ? -11.93 25.469 35.344 1 96.44 366 THR A C 1
ATOM 2869 O O . THR A 1 366 ? -11.602 25.078 36.469 1 96.44 366 THR A O 1
ATOM 2872 N N . ASN A 1 367 ? -11.07 25.891 34.531 1 93.06 367 ASN A N 1
ATOM 2873 C CA . ASN A 1 367 ? -9.656 25.719 34.812 1 93.06 367 ASN A CA 1
ATOM 2874 C C . ASN A 1 367 ? -8.906 27.047 34.75 1 93.06 367 ASN A C 1
ATOM 2876 O O . ASN A 1 367 ? -7.688 27.094 34.906 1 93.06 367 ASN A O 1
ATOM 2880 N N . GLN A 1 368 ? -9.594 28.172 34.625 1 84.94 368 GLN A N 1
ATOM 2881 C CA . GLN A 1 368 ? -8.938 29.469 34.562 1 84.94 368 GLN A CA 1
ATOM 2882 C C . GLN A 1 368 ? -8.523 29.938 35.938 1 84.94 368 GLN A C 1
ATOM 2884 O O . GLN A 1 368 ? -9.125 29.547 36.938 1 84.94 368 GLN A O 1
ATOM 2889 N N . MET B 1 1 ? -25.438 -12.344 -7.215 1 75.38 1 MET B N 1
ATOM 2890 C CA . MET B 1 1 ? -25.047 -13.664 -6.73 1 75.38 1 MET B CA 1
ATOM 2891 C C . MET B 1 1 ? -24.547 -13.586 -5.293 1 75.38 1 MET B C 1
ATOM 2893 O O . MET B 1 1 ? -23.938 -12.586 -4.895 1 75.38 1 MET B O 1
ATOM 2897 N N . ASN B 1 2 ? -24.922 -14.656 -4.684 1 83.94 2 ASN B N 1
ATOM 2898 C CA . ASN B 1 2 ? -24.406 -14.797 -3.322 1 83.94 2 ASN B CA 1
ATOM 2899 C C . ASN B 1 2 ? -23.047 -15.461 -3.299 1 83.94 2 ASN B C 1
ATOM 2901 O O . ASN B 1 2 ? -22.641 -16.109 -4.27 1 83.94 2 ASN B O 1
ATOM 2905 N N . ARG B 1 3 ? -22.344 -15.195 -2.322 1 89.62 3 ARG B N 1
ATOM 2906 C CA . ARG B 1 3 ? -20.984 -15.695 -2.168 1 89.62 3 ARG B CA 1
ATOM 2907 C C . ARG B 1 3 ? -20.953 -17.219 -2.291 1 89.62 3 ARG B C 1
ATOM 2909 O O . ARG B 1 3 ? -19.984 -17.781 -2.809 1 89.62 3 ARG B O 1
ATOM 2916 N N . ASP B 1 4 ? -22.016 -17.828 -1.917 1 87.69 4 ASP B N 1
ATOM 2917 C CA . ASP B 1 4 ? -22.047 -19.281 -1.918 1 87.69 4 ASP B CA 1
ATOM 2918 C C . ASP B 1 4 ? -22.25 -19.828 -3.33 1 87.69 4 ASP B C 1
ATOM 2920 O O . ASP B 1 4 ? -22.062 -21.016 -3.572 1 87.69 4 ASP B O 1
ATOM 2924 N N . GLN B 1 5 ? -22.453 -18.953 -4.227 1 90.62 5 GLN B N 1
ATOM 2925 C CA . GLN B 1 5 ? -22.734 -19.359 -5.602 1 90.62 5 GLN B CA 1
ATOM 2926 C C . GLN B 1 5 ? -21.484 -19.25 -6.465 1 90.62 5 GLN B C 1
ATOM 2928 O O . GLN B 1 5 ? -21.484 -19.656 -7.633 1 90.62 5 GLN B O 1
ATOM 2933 N N . VAL B 1 6 ? -20.469 -18.766 -5.891 1 96.69 6 VAL B N 1
ATOM 2934 C CA . VAL B 1 6 ? -19.281 -18.5 -6.68 1 96.69 6 VAL B CA 1
ATOM 2935 C C . VAL B 1 6 ? -18.078 -19.219 -6.066 1 96.69 6 VAL B C 1
ATOM 2937 O O . VAL B 1 6 ? -17.938 -19.266 -4.844 1 96.69 6 VAL B O 1
ATOM 2940 N N . ILE B 1 7 ? -17.312 -19.891 -6.895 1 97.75 7 ILE B N 1
ATOM 2941 C CA . ILE B 1 7 ? -16.016 -20.453 -6.512 1 97.75 7 ILE B CA 1
ATOM 2942 C C . ILE B 1 7 ? -14.898 -19.734 -7.262 1 97.75 7 ILE B C 1
ATOM 2944 O O . ILE B 1 7 ? -14.82 -19.812 -8.492 1 97.75 7 ILE B O 1
ATOM 2948 N N . ASN B 1 8 ? -14.055 -19.016 -6.516 1 97.94 8 ASN B N 1
ATOM 2949 C CA . ASN B 1 8 ? -13.039 -18.125 -7.07 1 97.94 8 ASN B CA 1
ATOM 2950 C C . ASN B 1 8 ? -11.664 -18.781 -7.066 1 97.94 8 ASN B C 1
ATOM 2952 O O . ASN B 1 8 ? -11.109 -19.062 -6 1 97.94 8 ASN B O 1
ATOM 2956 N N . PHE B 1 9 ? -11.078 -19.047 -8.234 1 98.56 9 PHE B N 1
ATOM 2957 C CA . PHE B 1 9 ? -9.773 -19.672 -8.398 1 98.56 9 PHE B CA 1
ATOM 2958 C C . PHE B 1 9 ? -8.734 -18.656 -8.844 1 98.56 9 PHE B C 1
ATOM 2960 O O . PHE B 1 9 ? -7.797 -18.984 -9.562 1 98.56 9 PHE B O 1
ATOM 2967 N N . ALA B 1 10 ? -8.906 -17.375 -8.414 1 97.81 10 ALA B N 1
ATOM 2968 C CA . ALA B 1 10 ? -8.078 -16.25 -8.867 1 97.81 10 ALA B CA 1
ATOM 2969 C C . ALA B 1 10 ? -6.645 -16.391 -8.367 1 97.81 10 ALA B C 1
ATOM 2971 O O . ALA B 1 10 ? -6.418 -16.812 -7.227 1 97.81 10 ALA B O 1
ATOM 2972 N N . PRO B 1 11 ? -5.688 -16.016 -9.18 1 97.56 11 PRO B N 1
ATOM 2973 C CA . PRO B 1 11 ? -4.27 -16.141 -8.828 1 97.56 11 PRO B CA 1
ATOM 2974 C C . PRO B 1 11 ? -3.76 -14.969 -8 1 97.56 11 PRO B C 1
ATOM 2976 O O . PRO B 1 11 ? -2.584 -14.938 -7.629 1 97.56 11 PRO B O 1
ATOM 2979 N N . GLY B 1 12 ? -4.555 -13.906 -7.73 1 93.94 12 GLY B N 1
ATOM 2980 C CA . GLY B 1 12 ? -4.172 -12.758 -6.938 1 93.94 12 GLY B CA 1
ATOM 2981 C C . GLY B 1 12 ? -4.59 -11.438 -7.559 1 93.94 12 GLY B C 1
ATOM 2982 O O . GLY B 1 12 ? -4.16 -11.102 -8.664 1 93.94 12 GLY B O 1
ATOM 2983 N N . PRO B 1 13 ? -5.422 -10.672 -6.871 1 97.94 13 PRO B N 1
ATOM 2984 C CA . PRO B 1 13 ? -6.02 -10.953 -5.562 1 97.94 13 PRO B CA 1
ATOM 2985 C C . PRO B 1 13 ? -6.883 -12.211 -5.562 1 97.94 13 PRO B C 1
ATOM 2987 O O . PRO B 1 13 ? -7.531 -12.516 -6.566 1 97.94 13 PRO B O 1
ATOM 2990 N N . ALA B 1 14 ? -6.836 -12.922 -4.492 1 98.31 14 ALA B N 1
ATOM 2991 C CA . ALA B 1 14 ? -7.445 -14.25 -4.457 1 98.31 14 ALA B CA 1
ATOM 2992 C C . ALA B 1 14 ? -8.523 -14.328 -3.375 1 98.31 14 ALA B C 1
ATOM 2994 O O . ALA B 1 14 ? -8.727 -13.375 -2.627 1 98.31 14 ALA B O 1
ATOM 2995 N N . LYS B 1 15 ? -9.219 -15.453 -3.389 1 98.31 15 LYS B N 1
ATOM 2996 C CA . LYS B 1 15 ? -10.273 -15.734 -2.418 1 98.31 15 LYS B CA 1
ATOM 2997 C C . LYS B 1 15 ? -9.758 -15.578 -0.989 1 98.31 15 LYS B C 1
ATOM 2999 O O . LYS B 1 15 ? -8.641 -15.992 -0.676 1 98.31 15 LYS B O 1
ATOM 3004 N N . LEU B 1 16 ? -10.555 -14.906 -0.145 1 98.69 16 LEU B N 1
ATOM 3005 C CA . LEU B 1 16 ? -10.328 -14.836 1.295 1 98.69 16 LEU B CA 1
ATOM 3006 C C . LEU B 1 16 ? -11.305 -15.742 2.039 1 98.69 16 LEU B C 1
ATOM 3008 O O . LEU B 1 16 ? -12.414 -16 1.56 1 98.69 16 LEU B O 1
ATOM 3012 N N . PRO B 1 17 ? -10.875 -16.25 3.201 1 98.31 17 PRO B N 1
ATOM 3013 C CA . PRO B 1 17 ? -11.828 -17.047 3.982 1 98.31 17 PRO B CA 1
ATOM 3014 C C . PRO B 1 17 ? -13.086 -16.266 4.355 1 98.31 17 PRO B C 1
ATOM 3016 O O . PRO B 1 17 ? -13 -15.094 4.723 1 98.31 17 PRO B O 1
ATOM 3019 N N . GLN B 1 18 ? -14.203 -16.953 4.238 1 97.12 18 GLN B N 1
ATOM 3020 C CA . GLN B 1 18 ? -15.477 -16.297 4.527 1 97.12 18 GLN B CA 1
ATOM 3021 C C . GLN B 1 18 ? -15.5 -15.75 5.949 1 97.12 18 GLN B C 1
ATOM 3023 O O . GLN B 1 18 ? -16 -14.648 6.184 1 97.12 18 GLN B O 1
ATOM 3028 N N . GLU B 1 19 ? -14.953 -16.5 6.898 1 98 19 GLU B N 1
ATOM 3029 C CA . GLU B 1 19 ? -14.914 -16.094 8.297 1 98 19 GLU B CA 1
ATOM 3030 C C . GLU B 1 19 ? -14.164 -14.773 8.469 1 98 19 GLU B C 1
ATOM 3032 O O . GLU B 1 19 ? -14.547 -13.938 9.289 1 98 19 GLU B O 1
ATOM 3037 N N . VAL B 1 20 ? -13.125 -14.648 7.742 1 98.75 20 VAL B N 1
ATOM 3038 C CA . VAL B 1 20 ? -12.312 -13.438 7.801 1 98.75 20 VAL B CA 1
ATOM 3039 C C . VAL B 1 20 ? -13.117 -12.242 7.293 1 98.75 20 VAL B C 1
ATOM 3041 O O . VAL B 1 20 ? -13.141 -11.188 7.926 1 98.75 20 VAL B O 1
ATOM 3044 N N . LEU B 1 21 ? -13.805 -12.375 6.188 1 98.69 21 LEU B N 1
ATOM 3045 C CA . LEU B 1 21 ? -14.617 -11.305 5.617 1 98.69 21 LEU B CA 1
ATOM 3046 C C . LEU B 1 21 ? -15.766 -10.93 6.555 1 98.69 21 LEU B C 1
ATOM 3048 O O . LEU B 1 21 ? -16.094 -9.758 6.691 1 98.69 21 LEU B O 1
ATOM 3052 N N . GLU B 1 22 ? -16.359 -11.93 7.152 1 98.5 22 GLU B N 1
ATOM 3053 C CA . GLU B 1 22 ? -17.453 -11.68 8.078 1 98.5 22 GLU B CA 1
ATOM 3054 C C . GLU B 1 22 ? -16.984 -10.891 9.297 1 98.5 22 GLU B C 1
ATOM 3056 O O . GLU B 1 22 ? -17.672 -9.984 9.758 1 98.5 22 GLU B O 1
ATOM 3061 N N . GLN B 1 23 ? -15.844 -11.242 9.797 1 98.69 23 GLN B N 1
ATOM 3062 C CA . GLN B 1 23 ? -15.289 -10.492 10.922 1 98.69 23 GLN B CA 1
ATOM 3063 C C . GLN B 1 23 ? -14.953 -9.062 10.516 1 98.69 23 GLN B C 1
ATOM 3065 O O . GLN B 1 23 ? -15.234 -8.117 11.258 1 98.69 23 GLN B O 1
ATOM 3070 N N . ALA B 1 24 ? -14.344 -8.898 9.391 1 98.69 24 ALA B N 1
ATOM 3071 C CA . ALA B 1 24 ? -14.023 -7.566 8.883 1 98.69 24 ALA B CA 1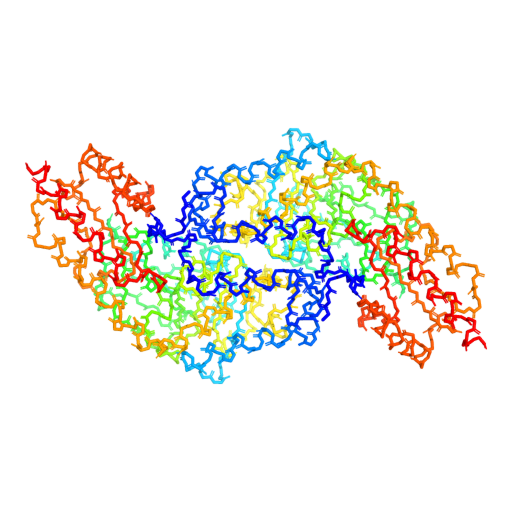
ATOM 3072 C C . ALA B 1 24 ? -15.281 -6.727 8.703 1 98.69 24 ALA B C 1
ATOM 3074 O O . ALA B 1 24 ? -15.281 -5.523 8.992 1 98.69 24 ALA B O 1
ATOM 3075 N N . GLN B 1 25 ? -16.328 -7.359 8.18 1 98.44 25 GLN B N 1
ATOM 3076 C CA . GLN B 1 25 ? -17.609 -6.688 8.008 1 98.44 25 GLN B CA 1
ATOM 3077 C C . GLN B 1 25 ? -18.156 -6.191 9.352 1 98.44 25 GLN B C 1
ATOM 3079 O O . GLN B 1 25 ? -18.609 -5.051 9.453 1 98.44 25 GLN B O 1
ATOM 3084 N N . LYS B 1 26 ? -18.062 -7.027 10.336 1 97.69 26 LYS B N 1
ATOM 3085 C CA . LYS B 1 26 ? -18.531 -6.691 11.672 1 97.69 26 LYS B CA 1
ATOM 3086 C C . LYS B 1 26 ? -17.75 -5.527 12.266 1 97.69 26 LYS B C 1
ATOM 3088 O O . LYS B 1 26 ? -18.312 -4.688 12.977 1 97.69 26 LYS B O 1
ATOM 3093 N N . ASP B 1 27 ? -16.469 -5.438 11.953 1 97.62 27 ASP B N 1
ATOM 3094 C CA . ASP B 1 27 ? -15.57 -4.465 12.562 1 97.62 27 ASP B CA 1
ATOM 3095 C C . ASP B 1 27 ? -15.555 -3.158 11.773 1 97.62 27 ASP B C 1
ATOM 3097 O O . ASP B 1 27 ? -14.914 -2.188 12.18 1 97.62 27 ASP B O 1
ATOM 3101 N N . MET B 1 28 ? -16.297 -3.061 10.688 1 98 28 MET B N 1
ATOM 3102 C CA . MET B 1 28 ? -16.141 -1.995 9.695 1 98 28 MET B CA 1
ATOM 3103 C C . MET B 1 28 ? -16.391 -0.63 10.328 1 98 28 MET B C 1
ATOM 3105 O O . MET B 1 28 ? -15.586 0.284 10.195 1 98 28 MET B O 1
ATOM 3109 N N . LEU B 1 29 ? -17.484 -0.492 11.094 1 97 29 LEU B N 1
ATOM 3110 C CA . LEU B 1 29 ? -17.891 0.808 11.617 1 97 29 LEU B CA 1
ATOM 3111 C C . LEU B 1 29 ? -17.234 1.089 12.961 1 97 29 LEU B C 1
ATOM 3113 O O . LEU B 1 29 ? -17 2.248 13.312 1 97 29 LEU B O 1
ATOM 3117 N N . SER B 1 30 ? -17.016 0.02 13.719 1 96.81 30 SER B N 1
ATOM 3118 C CA . SER B 1 30 ? -16.422 0.121 15.047 1 96.81 30 SER B CA 1
ATOM 3119 C C . SER B 1 30 ? -15.609 -1.124 15.391 1 96.81 30 SER B C 1
ATOM 3121 O O . SER B 1 30 ? -16.172 -2.203 15.586 1 96.81 30 SER B O 1
ATOM 3123 N N . TYR B 1 31 ? -14.312 -0.923 15.477 1 97.38 31 TYR B N 1
ATOM 3124 C CA . TYR B 1 31 ? -13.43 -2.014 15.883 1 97.38 31 TYR B CA 1
ATOM 3125 C C . TYR B 1 31 ? -13.391 -2.15 17.391 1 97.38 31 TYR B C 1
ATOM 3127 O O . TYR B 1 31 ? -13.047 -1.2 18.109 1 97.38 31 TYR B O 1
ATOM 3135 N N . ASN B 1 32 ? -13.75 -3.324 17.891 1 95.31 32 ASN B N 1
ATOM 3136 C CA . ASN B 1 32 ? -13.688 -3.652 19.312 1 95.31 32 ASN B CA 1
ATOM 3137 C C . ASN B 1 32 ? -14.375 -2.592 20.172 1 95.31 32 ASN B C 1
ATOM 3139 O O . ASN B 1 32 ? -13.844 -2.17 21.188 1 95.31 32 ASN B O 1
ATOM 3143 N N . ASN B 1 33 ? -15.422 -1.961 19.656 1 94.44 33 ASN B N 1
ATOM 3144 C CA . ASN B 1 33 ? -16.266 -1 20.359 1 94.44 33 ASN B CA 1
ATOM 3145 C C . ASN B 1 33 ? -15.531 0.311 20.609 1 94.44 33 ASN B C 1
ATOM 3147 O O . ASN B 1 33 ? -15.781 0.976 21.625 1 94.44 33 ASN B O 1
ATOM 3151 N N . LEU B 1 34 ? -14.586 0.61 19.781 1 95.38 34 LEU B N 1
ATOM 3152 C CA . LEU B 1 34 ? -13.844 1.855 19.922 1 95.38 34 LEU B CA 1
ATOM 3153 C C . LEU B 1 34 ? -14.602 3.018 19.297 1 95.38 34 LEU B C 1
ATOM 3155 O O . LEU B 1 34 ? -14.273 4.184 19.531 1 95.38 34 LEU B O 1
ATOM 3159 N N . GLY B 1 35 ? -15.594 2.695 18.5 1 96.25 35 GLY B N 1
ATOM 3160 C CA . GLY B 1 35 ? -16.375 3.729 17.828 1 96.25 35 GLY B CA 1
ATOM 3161 C C . GLY B 1 35 ? -15.711 4.242 16.562 1 96.25 35 GLY B C 1
ATOM 3162 O O . GLY B 1 35 ? -16.172 5.223 15.977 1 96.25 35 GLY B O 1
ATOM 3163 N N . ILE B 1 36 ? -14.602 3.629 16.156 1 97.12 36 ILE B N 1
ATOM 3164 C CA . ILE B 1 36 ? -13.938 4.004 14.914 1 97.12 36 ILE B CA 1
ATOM 3165 C C . ILE B 1 36 ? -13.539 2.75 14.141 1 97.12 36 ILE B C 1
ATOM 3167 O O . ILE B 1 36 ? -13.367 1.681 14.734 1 97.12 36 ILE B O 1
ATOM 3171 N N . SER B 1 37 ? -13.414 2.877 12.812 1 98.06 37 SER B N 1
ATOM 3172 C CA . SER B 1 37 ? -12.914 1.817 11.945 1 98.06 37 SER B CA 1
ATOM 3173 C C . SER B 1 37 ? -11.406 1.646 12.094 1 98.06 37 SER B C 1
ATOM 3175 O O . SER B 1 37 ? -10.703 2.584 12.469 1 98.06 37 SER B O 1
ATOM 3177 N N . VAL B 1 38 ? -10.906 0.441 11.758 1 98.25 38 VAL B N 1
ATOM 3178 C CA . VAL B 1 38 ? -9.461 0.217 11.672 1 98.25 38 VAL B CA 1
ATOM 3179 C C . VAL B 1 38 ? -8.844 1.198 10.68 1 98.25 38 VAL B C 1
ATOM 3181 O O . VAL B 1 38 ? -7.719 1.66 10.875 1 98.25 38 VAL B O 1
ATOM 3184 N N . MET B 1 39 ? -9.57 1.607 9.664 1 98.56 39 MET B N 1
ATOM 3185 C CA . MET B 1 39 ? -9.094 2.496 8.609 1 98.56 39 MET B CA 1
ATOM 3186 C C . MET B 1 39 ? -8.93 3.92 9.125 1 98.56 39 MET B C 1
ATOM 3188 O O . MET B 1 39 ? -8.305 4.758 8.477 1 98.56 39 MET B O 1
ATOM 3192 N N . GLU B 1 40 ? -9.484 4.215 10.305 1 98.12 40 GLU B N 1
ATOM 3193 C CA . GLU B 1 40 ? -9.461 5.555 10.883 1 98.12 40 GLU B CA 1
ATOM 3194 C C . GLU B 1 40 ? -8.5 5.633 12.062 1 98.12 40 GLU B C 1
ATOM 3196 O O . GLU B 1 40 ? -8.266 6.715 12.609 1 98.12 40 GLU B O 1
ATOM 3201 N N . MET B 1 41 ? -7.992 4.516 12.414 1 96 41 MET B N 1
ATOM 3202 C CA . MET B 1 41 ? -7.195 4.363 13.625 1 96 41 MET B CA 1
ATOM 3203 C C . MET B 1 41 ? -5.77 4.859 13.406 1 96 41 MET B C 1
ATOM 3205 O O . MET B 1 41 ? -5.148 4.539 12.391 1 96 41 MET B O 1
ATOM 3209 N N . SER B 1 42 ? -5.305 5.645 14.406 1 95.06 42 SER B N 1
ATOM 3210 C CA . SER B 1 42 ? -3.898 6.031 14.344 1 95.06 42 SER B CA 1
ATOM 3211 C C . SER B 1 42 ? -2.986 4.812 14.359 1 95.06 42 SER B C 1
ATOM 3213 O O . SER B 1 42 ? -3.129 3.93 15.203 1 95.06 42 SER B O 1
ATOM 3215 N N . HIS B 1 43 ? -2.025 4.824 13.508 1 95 43 HIS B N 1
ATOM 3216 C CA . HIS B 1 43 ? -1.076 3.721 13.445 1 95 43 HIS B CA 1
ATOM 3217 C C . HIS B 1 43 ? -0.084 3.779 14.602 1 95 43 HIS B C 1
ATOM 3219 O O . HIS B 1 43 ? 0.716 2.859 14.789 1 95 43 HIS B O 1
ATOM 3225 N N . ARG B 1 44 ? -0.144 4.824 15.375 1 92.81 44 ARG B N 1
ATOM 3226 C CA . ARG B 1 44 ? 0.709 4.965 16.547 1 92.81 44 ARG B CA 1
ATOM 3227 C C . ARG B 1 44 ? -0.069 4.684 17.828 1 92.81 44 ARG B C 1
ATOM 3229 O O . ARG B 1 44 ? 0.492 4.727 18.922 1 92.81 44 ARG B O 1
ATOM 3236 N N . SER B 1 45 ? -1.319 4.422 17.734 1 93.81 45 SER B N 1
ATOM 3237 C CA . SER B 1 45 ? -2.158 4.137 18.906 1 93.81 45 SER B CA 1
ATOM 3238 C C . SER B 1 45 ? -1.835 2.77 19.484 1 93.81 45 SER B C 1
ATOM 3240 O O . SER B 1 45 ? -1.281 1.906 18.812 1 93.81 45 SER B O 1
ATOM 3242 N N . SER B 1 46 ? -2.184 2.617 20.75 1 95.12 46 SER B N 1
ATOM 3243 C CA . SER B 1 46 ? -2.023 1.322 21.406 1 95.12 46 SER B CA 1
ATOM 3244 C C . SER B 1 46 ? -2.895 0.258 20.75 1 95.12 46 SER B C 1
ATOM 3246 O O . SER B 1 46 ? -2.5 -0.906 20.656 1 95.12 46 SER B O 1
ATOM 3248 N N . ASP B 1 47 ? -4.027 0.681 20.281 1 96.06 47 ASP B N 1
ATOM 3249 C CA . ASP B 1 47 ? -4.941 -0.266 19.656 1 96.06 47 ASP B CA 1
ATOM 3250 C C . ASP B 1 47 ? -4.34 -0.83 18.359 1 96.06 47 ASP B C 1
ATOM 3252 O O . ASP B 1 47 ? -4.398 -2.037 18.125 1 96.06 47 ASP B O 1
ATOM 3256 N N . PHE B 1 48 ? -3.791 0.002 17.562 1 97.5 48 PHE B N 1
ATOM 3257 C CA . PHE B 1 48 ? -3.193 -0.519 16.328 1 97.5 48 PHE B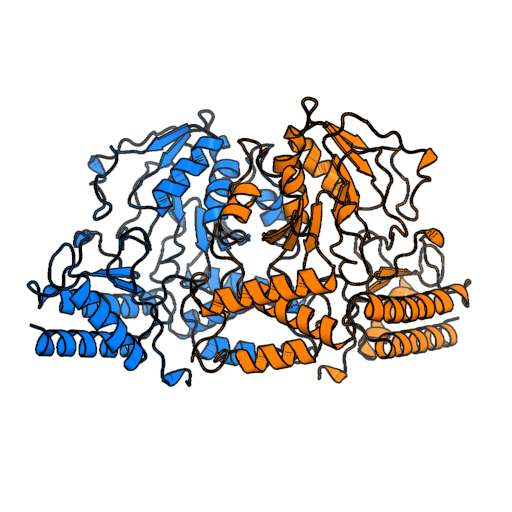 CA 1
ATOM 3258 C C . PHE B 1 48 ? -1.941 -1.329 16.641 1 97.5 48 PHE B C 1
ATOM 3260 O O . PHE B 1 48 ? -1.656 -2.322 15.969 1 97.5 48 PHE B O 1
ATOM 3267 N N . SER B 1 49 ? -1.177 -0.899 17.609 1 97.12 49 SER B N 1
ATOM 3268 C CA . SER B 1 49 ? -0.021 -1.681 18.031 1 97.12 49 SER B CA 1
ATOM 3269 C C . SER B 1 49 ? -0.417 -3.113 18.375 1 97.12 49 SER B C 1
ATOM 3271 O O . SER B 1 49 ? 0.311 -4.055 18.047 1 97.12 49 SER B O 1
ATOM 3273 N N . LYS B 1 50 ? -1.533 -3.25 19.031 1 97.88 50 LYS B N 1
ATOM 3274 C CA . LYS B 1 50 ? -2.025 -4.586 19.344 1 97.88 50 LYS B CA 1
ATOM 3275 C C . LYS B 1 50 ? -2.334 -5.375 18.078 1 97.88 50 LYS B C 1
ATOM 3277 O O . LYS B 1 50 ? -2.062 -6.574 18 1 97.88 50 LYS B O 1
ATOM 3282 N N . ILE B 1 51 ? -2.912 -4.711 17.078 1 98.06 51 ILE B N 1
ATOM 3283 C CA . ILE B 1 51 ? -3.27 -5.352 15.82 1 98.06 51 ILE B CA 1
ATOM 3284 C C . ILE B 1 51 ? -2.01 -5.867 15.133 1 98.06 51 ILE B C 1
ATOM 3286 O O . ILE B 1 51 ? -1.926 -7.047 14.773 1 98.06 51 ILE B O 1
ATOM 3290 N N . ILE B 1 52 ? -1.03 -5.004 14.961 1 98.06 52 ILE B N 1
ATOM 3291 C CA . ILE B 1 52 ? 0.154 -5.352 14.18 1 98.06 52 ILE B CA 1
ATOM 3292 C C . ILE B 1 52 ? 1.015 -6.34 14.961 1 98.06 52 ILE B C 1
ATOM 3294 O O . ILE B 1 52 ? 1.615 -7.246 14.383 1 98.06 52 ILE B O 1
ATOM 3298 N N . ASN B 1 53 ? 1.112 -6.207 16.266 1 97.81 53 ASN B N 1
ATOM 3299 C CA . ASN B 1 53 ? 1.864 -7.148 17.094 1 97.81 53 ASN B CA 1
ATOM 3300 C C . ASN B 1 53 ? 1.211 -8.523 17.109 1 97.81 53 ASN B C 1
ATOM 3302 O O . ASN B 1 53 ? 1.903 -9.547 17.094 1 97.81 53 ASN B O 1
ATOM 3306 N N . ASN B 1 54 ? -0.098 -8.523 17.234 1 98.25 54 ASN B N 1
ATOM 3307 C CA . ASN B 1 54 ? -0.796 -9.797 17.172 1 98.25 54 ASN B CA 1
ATOM 3308 C C . ASN B 1 54 ? -0.552 -10.508 15.844 1 98.25 54 ASN B C 1
ATOM 3310 O O . ASN B 1 54 ? -0.364 -11.727 15.805 1 98.25 54 ASN B O 1
ATOM 3314 N N . ALA B 1 55 ? -0.608 -9.773 14.75 1 98.69 55 ALA B N 1
ATOM 3315 C CA . ALA B 1 55 ? -0.319 -10.352 13.438 1 98.69 55 ALA B CA 1
ATOM 3316 C C . ALA B 1 55 ? 1.072 -10.977 13.414 1 98.69 55 ALA B C 1
ATOM 3318 O O . ALA B 1 55 ? 1.248 -12.094 12.914 1 98.69 55 ALA B O 1
ATOM 3319 N N . GLU B 1 56 ? 2.055 -10.289 13.945 1 98.62 56 GLU B N 1
ATOM 3320 C CA . GLU B 1 56 ? 3.416 -10.812 13.961 1 98.62 56 GLU B CA 1
ATOM 3321 C C . GLU B 1 56 ? 3.516 -12.062 14.836 1 98.62 56 GLU B C 1
ATOM 3323 O O . GLU B 1 56 ? 4.156 -13.047 14.461 1 98.62 56 GLU B O 1
ATOM 3328 N N . ASN B 1 57 ? 2.91 -12 16.031 1 98.69 57 ASN B N 1
ATOM 3329 C CA . ASN B 1 57 ? 2.959 -13.141 16.938 1 98.69 57 ASN B CA 1
ATOM 3330 C C . ASN B 1 57 ? 2.359 -14.391 16.297 1 98.69 57 ASN B C 1
ATOM 3332 O O . ASN B 1 57 ? 2.926 -15.484 16.406 1 98.69 57 ASN B O 1
ATOM 3336 N N . LEU B 1 58 ? 1.216 -14.211 15.703 1 98.88 58 LEU B N 1
ATOM 3337 C CA . LEU B 1 58 ? 0.569 -15.328 15.016 1 98.88 58 LEU B CA 1
ATOM 3338 C C . LEU B 1 58 ? 1.459 -15.875 13.906 1 98.88 58 LEU B C 1
ATOM 3340 O O . LEU B 1 58 ? 1.597 -17.094 13.766 1 98.88 58 LEU B O 1
ATOM 3344 N N . LEU B 1 59 ? 2.068 -14.984 13.156 1 98.94 59 LEU B N 1
ATOM 3345 C CA . LEU B 1 59 ? 2.938 -15.414 12.062 1 98.94 59 LEU B CA 1
ATOM 3346 C C . LEU B 1 59 ? 4.141 -16.188 12.594 1 98.94 59 LEU B C 1
ATOM 3348 O O . LEU B 1 59 ? 4.52 -17.219 12.031 1 98.94 59 LEU B O 1
ATOM 3352 N N . ARG B 1 60 ? 4.789 -15.656 13.633 1 98.81 60 ARG B N 1
ATOM 3353 C CA . ARG B 1 60 ? 5.941 -16.312 14.234 1 98.81 60 ARG B CA 1
ATOM 3354 C C . ARG B 1 60 ? 5.578 -17.719 14.703 1 98.81 60 ARG B C 1
ATOM 3356 O O . ARG B 1 60 ? 6.375 -18.656 14.562 1 98.81 60 ARG B O 1
ATOM 3363 N N . GLU B 1 61 ? 4.418 -17.859 15.25 1 98.62 61 GLU B N 1
ATOM 3364 C CA . GLU B 1 61 ? 3.953 -19.172 15.68 1 98.62 61 GLU B CA 1
ATOM 3365 C C . GLU B 1 61 ? 3.719 -20.094 14.484 1 98.62 61 GLU B C 1
ATOM 3367 O O . GLU B 1 61 ? 4.172 -21.234 14.477 1 98.62 61 GLU B O 1
ATOM 3372 N N . LEU B 1 62 ? 3.068 -19.609 13.484 1 98.88 62 LEU B N 1
ATOM 3373 C CA . LEU B 1 62 ? 2.656 -20.406 12.328 1 98.88 62 LEU B CA 1
ATOM 3374 C C . LEU B 1 62 ? 3.867 -20.891 11.539 1 98.88 62 LEU B C 1
ATOM 3376 O O . LEU B 1 62 ? 3.852 -22 10.992 1 98.88 62 LEU B O 1
ATOM 3380 N N . LEU B 1 63 ? 4.965 -20.047 11.492 1 98.81 63 LEU B N 1
ATOM 3381 C CA . LEU B 1 63 ? 6.129 -20.375 10.68 1 98.81 63 LEU B CA 1
ATOM 3382 C C . LEU B 1 63 ? 7.324 -20.719 11.562 1 98.81 63 LEU B C 1
ATOM 3384 O O . LEU B 1 63 ? 8.422 -20.984 11.055 1 98.81 63 LEU B O 1
ATOM 3388 N N . GLN B 1 64 ? 7.109 -20.625 12.875 1 98.5 64 GLN B N 1
ATOM 3389 C CA . GLN B 1 64 ? 8.211 -20.859 13.797 1 98.5 64 GLN B CA 1
ATOM 3390 C C . GLN B 1 64 ? 9.422 -19.984 13.445 1 98.5 64 GLN B C 1
ATOM 3392 O O . GLN B 1 64 ? 10.531 -20.5 13.297 1 98.5 64 GLN B O 1
ATOM 3397 N N . ILE B 1 65 ? 9.219 -18.75 13.367 1 98.88 65 ILE B N 1
ATOM 3398 C CA . ILE B 1 65 ? 10.258 -17.797 12.969 1 98.88 65 ILE B CA 1
ATOM 3399 C C . ILE B 1 65 ? 11.25 -17.609 14.117 1 98.88 65 ILE B C 1
ATOM 3401 O O . ILE B 1 65 ? 10.867 -17.203 15.211 1 98.88 65 ILE B O 1
ATOM 3405 N N . PRO B 1 66 ? 12.508 -17.875 13.875 1 98.75 66 PRO B N 1
ATOM 3406 C CA . PRO B 1 66 ? 13.5 -17.672 14.93 1 98.75 66 PRO B CA 1
ATOM 3407 C C . PRO B 1 66 ? 13.594 -16.203 15.367 1 98.75 66 PRO B C 1
ATOM 3409 O O . PRO B 1 66 ? 13.227 -15.305 14.609 1 98.75 66 PRO B O 1
ATOM 3412 N N . ASP B 1 67 ? 14.125 -15.898 16.531 1 98.44 67 ASP B N 1
ATOM 3413 C CA . ASP B 1 67 ? 14.156 -14.57 17.141 1 98.44 67 ASP B CA 1
ATOM 3414 C C . ASP B 1 67 ? 15.086 -13.641 16.375 1 98.44 67 ASP B C 1
ATOM 3416 O O . ASP B 1 67 ? 14.922 -12.414 16.406 1 98.44 67 ASP B O 1
ATOM 3420 N N . ASN B 1 68 ? 16.062 -14.227 15.703 1 98.75 68 ASN B N 1
ATOM 3421 C CA . ASN B 1 68 ? 17.031 -13.391 15 1 98.75 68 ASN B CA 1
ATOM 3422 C C . ASN B 1 68 ? 16.516 -12.977 13.625 1 98.75 68 ASN B C 1
ATOM 3424 O O . ASN B 1 68 ? 17.312 -12.602 12.758 1 98.75 68 ASN B O 1
ATOM 3428 N N . TYR B 1 69 ? 15.32 -13.148 13.398 1 98.94 69 TYR B N 1
ATOM 3429 C CA . TYR B 1 69 ? 14.672 -12.609 12.203 1 98.94 69 TYR B CA 1
ATOM 3430 C C . TYR B 1 69 ? 13.742 -11.453 12.562 1 98.94 69 TYR B C 1
ATOM 3432 O O . TYR B 1 69 ? 13.172 -11.43 13.656 1 98.94 69 TYR B O 1
ATOM 3440 N N . LYS B 1 70 ? 13.586 -10.492 11.648 1 98.88 70 LYS B N 1
ATOM 3441 C CA . LYS B 1 70 ? 12.617 -9.406 11.766 1 98.88 70 LYS B CA 1
ATOM 3442 C C . LYS B 1 70 ? 11.477 -9.578 10.766 1 98.88 70 LYS B C 1
ATOM 3444 O O . LYS B 1 70 ? 11.672 -10.109 9.672 1 98.88 70 LYS B O 1
ATOM 3449 N N . VAL B 1 71 ? 10.305 -9.219 11.203 1 98.88 71 VAL B N 1
ATOM 3450 C CA . VAL B 1 71 ? 9.109 -9.289 10.375 1 98.88 71 VAL B CA 1
ATOM 3451 C C . VAL B 1 71 ? 8.656 -7.879 10 1 98.88 71 VAL B C 1
ATOM 3453 O O . VAL B 1 71 ? 8.477 -7.027 10.875 1 98.88 71 VAL B O 1
ATOM 3456 N N . LEU B 1 72 ? 8.5 -7.656 8.711 1 98.88 72 LEU B N 1
ATOM 3457 C CA . LEU B 1 72 ? 8.125 -6.34 8.203 1 98.88 72 LEU B CA 1
ATOM 3458 C C . LEU B 1 72 ? 6.859 -6.426 7.359 1 98.88 72 LEU B C 1
ATOM 3460 O O . LEU B 1 72 ? 6.621 -7.434 6.691 1 98.88 72 LEU B O 1
ATOM 3464 N N . TYR B 1 73 ? 6.062 -5.453 7.414 1 98.75 73 TYR B N 1
ATOM 3465 C CA . TYR B 1 73 ? 4.887 -5.242 6.574 1 98.75 73 TYR B CA 1
ATOM 3466 C C . TYR B 1 73 ? 5.086 -4.047 5.648 1 98.75 73 TYR B C 1
ATOM 3468 O O . TYR B 1 73 ? 4.867 -2.902 6.047 1 98.75 73 TYR B O 1
ATOM 3476 N N . LEU B 1 74 ? 5.43 -4.328 4.434 1 98.62 74 LEU B N 1
ATOM 3477 C CA . LEU B 1 74 ? 5.824 -3.289 3.488 1 98.62 74 LEU B CA 1
ATOM 3478 C C . LEU B 1 74 ? 4.766 -3.111 2.402 1 98.62 74 LEU B C 1
ATOM 3480 O O . LEU B 1 74 ? 3.67 -3.666 2.502 1 98.62 74 LEU B O 1
ATOM 3484 N N . GLN B 1 75 ? 5.043 -2.225 1.438 1 98.12 75 GLN B N 1
ATOM 3485 C CA . GLN B 1 75 ? 4.137 -1.927 0.333 1 98.12 75 GLN B CA 1
ATOM 3486 C C . GLN B 1 75 ? 4.848 -2.053 -1.012 1 98.12 75 GLN B C 1
ATOM 3488 O O . GLN B 1 75 ? 6.07 -2.225 -1.061 1 98.12 75 GLN B O 1
ATOM 3493 N N . GLY B 1 76 ? 4.105 -2.074 -2.082 1 97.56 76 GLY B N 1
ATOM 3494 C CA . GLY B 1 76 ? 4.684 -2.164 -3.414 1 97.56 76 GLY B CA 1
ATOM 3495 C C . GLY B 1 76 ? 4.641 -3.566 -3.99 1 97.56 76 GLY B C 1
ATOM 3496 O O . GLY B 1 76 ? 5.027 -3.783 -5.141 1 97.56 76 GLY B O 1
ATOM 3497 N N . GLY B 1 77 ? 4.164 -4.543 -3.158 1 97.69 77 GLY B N 1
ATOM 3498 C CA . GLY B 1 77 ? 4.027 -5.914 -3.623 1 97.69 77 GLY B CA 1
ATOM 3499 C C . GLY B 1 77 ? 5.359 -6.617 -3.797 1 97.69 77 GLY B C 1
ATOM 3500 O O . GLY B 1 77 ? 6.398 -6.105 -3.375 1 97.69 77 GLY B O 1
ATOM 3501 N N . GLY B 1 78 ? 5.258 -7.848 -4.344 1 98.19 78 GLY B N 1
ATOM 3502 C CA . GLY B 1 78 ? 6.477 -8.555 -4.695 1 98.19 78 GLY B CA 1
ATOM 3503 C C . GLY B 1 78 ? 7.359 -7.781 -5.66 1 98.19 78 GLY B C 1
ATOM 3504 O O . GLY B 1 78 ? 8.586 -7.82 -5.555 1 98.19 78 GLY B O 1
ATOM 3505 N N . THR B 1 79 ? 6.727 -7.07 -6.527 1 98.5 79 THR B N 1
ATOM 3506 C CA . THR B 1 79 ? 7.461 -6.27 -7.504 1 98.5 79 THR B CA 1
ATOM 3507 C C . THR B 1 79 ? 8.297 -5.203 -6.805 1 98.5 79 THR B C 1
ATOM 3509 O O . THR B 1 79 ? 9.406 -4.895 -7.238 1 98.5 79 THR B O 1
ATOM 3512 N N . GLY B 1 80 ? 7.742 -4.594 -5.766 1 98.75 80 GLY B N 1
ATOM 3513 C CA . GLY B 1 80 ? 8.547 -3.67 -4.977 1 98.75 80 GLY B CA 1
ATOM 3514 C C . GLY B 1 80 ? 9.781 -4.316 -4.383 1 98.75 80 GLY B C 1
ATOM 3515 O O . GLY B 1 80 ? 10.836 -3.686 -4.293 1 98.75 80 GLY B O 1
ATOM 3516 N N . GLN B 1 81 ? 9.68 -5.57 -4.02 1 98.94 81 GLN B N 1
ATOM 3517 C CA . GLN B 1 81 ? 10.789 -6.289 -3.41 1 98.94 81 GLN B CA 1
ATOM 3518 C C . GLN B 1 81 ? 11.844 -6.652 -4.453 1 98.94 81 GLN B C 1
ATOM 3520 O O . GLN B 1 81 ? 13.016 -6.832 -4.121 1 98.94 81 GLN B O 1
ATOM 3525 N N . PHE B 1 82 ? 11.43 -6.73 -5.777 1 98.94 82 PHE B N 1
ATOM 3526 C CA . PHE B 1 82 ? 12.422 -6.938 -6.82 1 98.94 82 PHE B CA 1
ATOM 3527 C C . PHE B 1 82 ? 13.508 -5.867 -6.762 1 98.94 82 PHE B C 1
ATOM 3529 O O . PHE B 1 82 ? 14.664 -6.125 -7.102 1 98.94 82 PHE B O 1
ATOM 3536 N N . SER B 1 83 ? 13.141 -4.652 -6.328 1 98.88 83 SER B N 1
ATOM 3537 C CA . SER B 1 83 ? 14.086 -3.549 -6.188 1 98.88 83 SER B CA 1
ATOM 3538 C C . SER B 1 83 ? 14.664 -3.494 -4.773 1 98.88 83 SER B C 1
ATOM 3540 O O . SER B 1 83 ? 15.859 -3.271 -4.594 1 98.88 83 SER B O 1
ATOM 3542 N N . ALA B 1 84 ? 13.828 -3.689 -3.771 1 98.94 84 ALA B N 1
ATOM 3543 C CA . ALA B 1 84 ? 14.25 -3.52 -2.383 1 98.94 84 ALA B CA 1
ATOM 3544 C C . ALA B 1 84 ? 15.359 -4.5 -2.021 1 98.94 84 ALA B C 1
ATOM 3546 O O . ALA B 1 84 ? 16.328 -4.133 -1.349 1 98.94 84 ALA B O 1
ATOM 3547 N N . VAL B 1 85 ? 15.219 -5.734 -2.488 1 98.94 85 VAL B N 1
ATOM 3548 C CA . VAL B 1 85 ? 16.172 -6.777 -2.129 1 98.94 85 VAL B CA 1
ATOM 3549 C C . VAL B 1 85 ? 17.562 -6.395 -2.623 1 98.94 85 VAL B C 1
ATOM 3551 O O . VAL B 1 85 ? 18.5 -6.273 -1.829 1 98.94 85 VAL B O 1
ATOM 3554 N N . PRO B 1 86 ? 17.766 -6.156 -3.912 1 98.94 86 PRO B N 1
ATOM 3555 C CA . PRO B 1 86 ? 19.125 -5.789 -4.34 1 98.94 86 PRO B CA 1
ATOM 3556 C C . PRO B 1 86 ? 19.578 -4.461 -3.742 1 98.94 86 PRO B C 1
ATOM 3558 O O . PRO B 1 86 ? 20.766 -4.316 -3.395 1 98.94 86 PRO B O 1
ATOM 3561 N N . LEU B 1 87 ? 18.766 -3.502 -3.559 1 98.94 87 LEU B N 1
ATOM 3562 C CA . LEU B 1 87 ? 19.141 -2.211 -2.99 1 98.94 87 LEU B CA 1
ATOM 3563 C C . LEU B 1 87 ? 19.641 -2.371 -1.559 1 98.94 87 LEU B C 1
ATOM 3565 O O . LEU B 1 87 ? 20.469 -1.577 -1.091 1 98.94 87 LEU B O 1
ATOM 3569 N N . ASN B 1 88 ? 19.188 -3.381 -0.876 1 98.94 88 ASN B N 1
ATOM 3570 C CA . ASN B 1 88 ? 19.578 -3.598 0.512 1 98.94 88 ASN B CA 1
ATOM 3571 C C . ASN B 1 88 ? 20.703 -4.625 0.622 1 98.94 88 ASN B C 1
ATOM 3573 O O . ASN B 1 88 ? 21.5 -4.582 1.559 1 98.94 88 ASN B O 1
ATOM 3577 N N . PHE B 1 89 ? 20.781 -5.613 -0.338 1 98.88 89 PHE B N 1
ATOM 3578 C CA . PHE B 1 89 ? 21.594 -6.805 -0.071 1 98.88 89 PHE B CA 1
ATOM 3579 C C . PHE B 1 89 ? 22.828 -6.836 -0.963 1 98.88 89 PHE B C 1
ATOM 3581 O O . PHE B 1 89 ? 23.797 -7.531 -0.661 1 98.88 89 PHE B O 1
ATOM 3588 N N . LEU B 1 90 ? 22.875 -6.129 -2.09 1 98.81 90 LEU B N 1
ATOM 3589 C CA . LEU B 1 90 ? 23.984 -6.285 -3.029 1 98.81 90 LEU B CA 1
ATOM 3590 C C . LEU B 1 90 ? 25.281 -5.785 -2.42 1 98.81 90 LEU B C 1
ATOM 3592 O O . LEU B 1 90 ? 26.375 -6.152 -2.877 1 98.81 90 LEU B O 1
ATOM 3596 N N . ASN B 1 91 ? 25.188 -4.926 -1.393 1 98.25 91 ASN B N 1
ATOM 3597 C CA . ASN B 1 91 ? 26.359 -4.402 -0.709 1 98.25 91 ASN B CA 1
ATOM 3598 C C . ASN B 1 91 ? 26.891 -5.387 0.332 1 98.25 91 ASN B C 1
ATOM 3600 O O . ASN B 1 91 ? 27.891 -5.109 1.006 1 98.25 91 ASN B O 1
ATOM 3604 N N . LEU B 1 92 ? 26.266 -6.527 0.496 1 98.12 92 LEU B N 1
ATOM 3605 C CA . LEU B 1 92 ? 26.703 -7.492 1.497 1 98.12 92 LEU B CA 1
ATOM 3606 C C . LEU B 1 92 ? 28.125 -7.988 1.191 1 98.12 92 LEU B C 1
ATOM 3608 O O . LEU B 1 92 ? 28.875 -8.336 2.104 1 98.12 92 LEU B O 1
ATOM 3612 N N . LYS B 1 93 ? 28.453 -8.094 -0.087 1 97.44 93 LYS B N 1
ATOM 3613 C CA . LYS B 1 93 ? 29.781 -8.477 -0.521 1 97.44 93 LYS B CA 1
ATOM 3614 C C . LYS B 1 93 ? 30.359 -7.453 -1.498 1 97.44 93 LYS B C 1
ATOM 3616 O O . LYS B 1 93 ? 29.609 -6.762 -2.193 1 97.44 93 LYS B O 1
ATOM 3621 N N . GLU B 1 94 ? 31.625 -7.367 -1.636 1 96.31 94 GLU B N 1
ATOM 3622 C CA . GLU B 1 94 ? 32.344 -6.352 -2.402 1 96.31 94 GLU B CA 1
ATOM 3623 C C . GLU B 1 94 ? 32.062 -6.484 -3.895 1 96.31 94 GLU B C 1
ATOM 3625 O O . GLU B 1 94 ? 32.031 -5.484 -4.617 1 96.31 94 GLU B O 1
ATOM 3630 N N . GLY B 1 95 ? 31.719 -7.582 -4.324 1 96.88 95 GLY B N 1
ATOM 3631 C CA . GLY B 1 95 ? 31.516 -7.809 -5.746 1 96.88 95 GLY B CA 1
ATOM 3632 C C . GLY B 1 95 ? 30.172 -7.328 -6.238 1 96.88 95 GLY B C 1
ATOM 3633 O O . GLY B 1 95 ? 29.953 -7.199 -7.445 1 96.88 95 GLY B O 1
ATOM 3634 N N . HIS B 1 96 ? 29.25 -7.031 -5.375 1 98.19 96 HIS B N 1
ATOM 3635 C CA . HIS B 1 96 ? 27.906 -6.562 -5.711 1 98.19 96 HIS B CA 1
ATOM 3636 C C . HIS B 1 96 ? 27.266 -7.453 -6.77 1 98.19 96 HIS B C 1
ATOM 3638 O O . HIS B 1 96 ? 26.75 -6.957 -7.773 1 98.19 96 HIS B O 1
ATOM 3644 N N . THR B 1 97 ? 27.359 -8.719 -6.578 1 98.69 97 THR B N 1
ATOM 3645 C CA . THR B 1 97 ? 26.797 -9.719 -7.484 1 98.69 97 THR B CA 1
ATOM 3646 C C . THR B 1 97 ? 25.719 -10.539 -6.781 1 98.69 97 THR B C 1
ATOM 3648 O O . THR B 1 97 ? 25.797 -10.758 -5.57 1 98.69 97 THR B O 1
ATOM 3651 N N . ALA B 1 98 ? 24.75 -10.961 -7.484 1 98.88 98 ALA B N 1
ATOM 3652 C CA . ALA B 1 98 ? 23.719 -11.859 -6.977 1 98.88 98 ALA B CA 1
ATOM 3653 C C . ALA B 1 98 ? 23.391 -12.953 -7.992 1 98.88 98 ALA B C 1
ATOM 3655 O O . ALA B 1 98 ? 23.438 -12.719 -9.203 1 98.88 98 ALA B O 1
ATOM 3656 N N . ASP B 1 99 ? 23.172 -14.125 -7.5 1 98.94 99 ASP B N 1
ATOM 3657 C CA . ASP B 1 99 ? 22.75 -15.25 -8.32 1 98.94 99 ASP B CA 1
ATOM 3658 C C . ASP B 1 99 ? 21.234 -15.336 -8.406 1 98.94 99 ASP B C 1
ATOM 3660 O O . ASP B 1 99 ? 20.547 -15.117 -7.41 1 98.94 99 ASP B O 1
ATOM 3664 N N . TYR B 1 100 ? 20.719 -15.578 -9.586 1 98.94 100 TYR B N 1
ATOM 3665 C CA . TYR B 1 100 ? 19.281 -15.75 -9.789 1 98.94 100 TYR B CA 1
ATOM 3666 C C . TYR B 1 100 ? 18.984 -17.094 -10.453 1 98.94 100 TYR B C 1
ATOM 3668 O O . TYR B 1 100 ? 19.531 -17.391 -11.516 1 98.94 100 TYR B O 1
ATOM 3676 N N . ILE B 1 101 ? 18.172 -17.891 -9.82 1 98.94 101 ILE B N 1
ATOM 3677 C CA . ILE B 1 101 ? 17.609 -19.094 -10.406 1 98.94 101 ILE B CA 1
ATOM 3678 C C . ILE B 1 101 ? 16.297 -18.75 -11.109 1 98.94 101 ILE B C 1
ATOM 3680 O O . ILE B 1 101 ? 15.25 -18.625 -10.469 1 98.94 101 ILE B O 1
ATOM 3684 N N . VAL B 1 102 ? 16.328 -18.625 -12.461 1 98.88 102 VAL B N 1
ATOM 3685 C CA . VAL B 1 102 ? 15.188 -18.141 -13.219 1 98.88 102 VAL B CA 1
ATOM 3686 C C . VAL B 1 102 ? 14.367 -19.312 -13.75 1 98.88 102 VAL B C 1
ATOM 3688 O O . VAL B 1 102 ? 14.828 -20.062 -14.617 1 98.88 102 VAL B O 1
ATOM 3691 N N . THR B 1 103 ? 13.148 -19.469 -13.195 1 98.88 103 THR B N 1
ATOM 3692 C CA . THR B 1 103 ? 12.312 -20.609 -13.562 1 98.88 103 THR B CA 1
ATOM 3693 C C . THR B 1 103 ? 10.961 -20.141 -14.086 1 98.88 103 THR B C 1
ATOM 3695 O O . THR B 1 103 ? 10.07 -20.953 -14.344 1 98.88 103 THR B O 1
ATOM 3698 N N . GLY B 1 104 ? 10.781 -18.844 -14.219 1 98.56 104 GLY B N 1
ATOM 3699 C CA . GLY B 1 104 ? 9.523 -18.297 -14.703 1 98.56 104 GLY B CA 1
ATOM 3700 C C . GLY B 1 104 ? 9.562 -16.781 -14.867 1 98.56 104 GLY B C 1
ATOM 3701 O O . GLY B 1 104 ? 10.633 -16.172 -14.828 1 98.56 104 GLY B O 1
ATOM 3702 N N . ALA B 1 105 ? 8.422 -16.188 -15.133 1 97.94 105 ALA B N 1
ATOM 3703 C CA . ALA B 1 105 ? 8.297 -14.766 -15.422 1 97.94 105 ALA B CA 1
ATOM 3704 C C . ALA B 1 105 ? 8.703 -13.922 -14.211 1 97.94 105 ALA B C 1
ATOM 3706 O O . ALA B 1 105 ? 9.336 -12.875 -14.367 1 97.94 105 ALA B O 1
ATOM 3707 N N . TRP B 1 106 ? 8.352 -14.359 -13.031 1 98.5 106 TRP B N 1
ATOM 3708 C CA . TRP B 1 106 ? 8.602 -13.547 -11.844 1 98.5 106 TRP B CA 1
ATOM 3709 C C . TRP B 1 106 ? 10.086 -13.523 -11.5 1 98.5 106 TRP B C 1
ATOM 3711 O O . TRP B 1 106 ? 10.648 -12.461 -11.211 1 98.5 106 TRP B O 1
ATOM 3721 N N . SER B 1 107 ? 10.703 -14.656 -11.469 1 98.88 107 SER B N 1
ATOM 3722 C CA . SER B 1 107 ? 12.141 -14.688 -11.219 1 98.88 107 SER B CA 1
ATOM 3723 C C . SER B 1 107 ? 12.906 -13.961 -12.32 1 98.88 107 SER B C 1
ATOM 3725 O O . SER B 1 107 ? 13.93 -13.32 -12.062 1 98.88 107 SER B O 1
ATOM 3727 N N . ALA B 1 108 ? 12.406 -14.047 -13.57 1 98.75 108 ALA B N 1
ATOM 3728 C CA . ALA B 1 108 ? 13.031 -13.312 -14.664 1 98.75 108 ALA B CA 1
ATOM 3729 C C . ALA B 1 108 ? 12.914 -11.805 -14.453 1 98.75 108 ALA B C 1
ATOM 3731 O O . ALA B 1 108 ? 13.883 -11.07 -14.656 1 98.75 108 ALA B O 1
ATOM 3732 N N . LYS B 1 109 ? 11.75 -11.359 -14.094 1 98.62 109 LYS B N 1
ATOM 3733 C CA . LYS B 1 109 ? 11.539 -9.938 -13.844 1 98.62 109 LYS B CA 1
ATOM 3734 C C . LYS B 1 109 ? 12.391 -9.453 -12.672 1 98.62 109 LYS B C 1
ATOM 3736 O O . LYS B 1 109 ? 12.922 -8.344 -12.695 1 98.62 109 LYS B O 1
ATOM 3741 N N . ALA B 1 110 ? 12.477 -10.25 -11.633 1 98.94 110 ALA B N 1
ATOM 3742 C CA . ALA B 1 110 ? 13.312 -9.906 -10.484 1 98.94 110 ALA B CA 1
ATOM 3743 C C . ALA B 1 110 ? 14.773 -9.75 -10.898 1 98.94 110 ALA B C 1
ATOM 3745 O O . ALA B 1 110 ? 15.445 -8.805 -10.477 1 98.94 110 ALA B O 1
ATOM 3746 N N . ALA B 1 111 ? 15.234 -10.711 -11.688 1 98.94 111 ALA B N 1
ATOM 3747 C CA . ALA B 1 111 ? 16.609 -10.648 -12.172 1 98.94 111 ALA B CA 1
ATOM 3748 C C . ALA B 1 111 ? 16.844 -9.375 -12.984 1 98.94 111 ALA B C 1
ATOM 3750 O O . ALA B 1 111 ? 17.859 -8.688 -12.773 1 98.94 111 ALA B O 1
ATOM 3751 N N . LYS B 1 112 ? 15.953 -9.102 -13.883 1 98.81 112 LYS B N 1
ATOM 3752 C CA . LYS B 1 112 ? 16.078 -7.922 -14.734 1 98.81 112 LYS B CA 1
ATOM 3753 C C . LYS B 1 112 ? 16.125 -6.645 -13.898 1 98.81 112 LYS B C 1
ATOM 3755 O O . LYS B 1 112 ? 16.953 -5.758 -14.156 1 98.81 112 LYS B O 1
ATOM 3760 N N . GLU B 1 113 ? 15.266 -6.516 -12.898 1 98.81 113 GLU B N 1
ATOM 3761 C CA . GLU B 1 113 ? 15.258 -5.348 -12.023 1 98.81 113 GLU B CA 1
ATOM 3762 C C . GLU B 1 113 ? 16.578 -5.219 -11.266 1 98.81 113 GLU B C 1
ATOM 3764 O O . GLU B 1 113 ? 17.109 -4.113 -11.109 1 98.81 113 GLU B O 1
ATOM 3769 N N . ALA B 1 114 ? 17.094 -6.301 -10.812 1 98.88 114 ALA B N 1
ATOM 3770 C CA . ALA B 1 114 ? 18.312 -6.312 -10.016 1 98.88 114 ALA B CA 1
ATOM 3771 C C . ALA B 1 114 ? 19.5 -5.805 -10.82 1 98.88 114 ALA B C 1
ATOM 3773 O O . ALA B 1 114 ? 20.453 -5.254 -10.258 1 98.88 114 ALA B O 1
ATOM 3774 N N . GLU B 1 115 ? 19.469 -5.949 -12.133 1 98.81 115 GLU B N 1
ATOM 3775 C CA . GLU B 1 115 ? 20.547 -5.496 -13.008 1 98.81 115 GLU B CA 1
ATOM 3776 C C . GLU B 1 115 ? 20.75 -3.988 -12.883 1 98.81 115 GLU B C 1
ATOM 3778 O O . GLU B 1 115 ? 21.828 -3.479 -13.188 1 98.81 115 GLU B O 1
ATOM 3783 N N . LYS B 1 116 ? 19.75 -3.295 -12.477 1 98.44 116 LYS B N 1
ATOM 3784 C CA . LYS B 1 116 ? 19.859 -1.848 -12.305 1 98.44 116 LYS B CA 1
ATOM 3785 C C . LYS B 1 116 ? 20.859 -1.496 -11.195 1 98.44 116 LYS B C 1
ATOM 3787 O O . LYS B 1 116 ? 21.391 -0.385 -11.172 1 98.44 116 LYS B O 1
ATOM 3792 N N . TYR B 1 117 ? 21.125 -2.434 -10.312 1 98.62 117 TYR B N 1
ATOM 3793 C CA . TYR B 1 117 ? 21.781 -2.061 -9.062 1 98.62 117 TYR B CA 1
ATOM 3794 C C . TYR B 1 117 ? 23.125 -2.773 -8.914 1 98.62 117 TYR B C 1
ATOM 3796 O O . TYR B 1 117 ? 23.953 -2.391 -8.078 1 98.62 117 TYR B O 1
ATOM 3804 N N . GLY B 1 118 ? 23.312 -3.854 -9.68 1 98.44 118 GLY B N 1
ATOM 3805 C CA . GLY B 1 118 ? 24.547 -4.617 -9.633 1 98.44 118 GLY B CA 1
ATOM 3806 C C . GLY B 1 118 ? 24.625 -5.699 -10.688 1 98.44 118 GLY B C 1
ATOM 3807 O O . GLY B 1 118 ? 23.938 -5.629 -11.703 1 98.44 118 GLY B O 1
ATOM 3808 N N . LYS B 1 119 ? 25.547 -6.605 -10.484 1 98.69 119 LYS B N 1
ATOM 3809 C CA . LYS B 1 119 ? 25.766 -7.684 -11.445 1 98.69 119 LYS B CA 1
ATOM 3810 C C . LYS B 1 119 ? 24.875 -8.891 -11.133 1 98.69 119 LYS B C 1
ATOM 3812 O O . LYS B 1 119 ? 24.828 -9.344 -9.984 1 98.69 119 LYS B O 1
ATOM 3817 N N . VAL B 1 120 ? 24.234 -9.391 -12.141 1 98.81 120 VAL B N 1
ATOM 3818 C CA . VAL B 1 120 ? 23.328 -10.531 -11.977 1 98.81 120 VAL B CA 1
ATOM 3819 C C . VAL B 1 120 ? 23.906 -11.75 -12.711 1 98.81 120 VAL B C 1
ATOM 3821 O O . VAL B 1 120 ? 24.266 -11.656 -13.883 1 98.81 120 VAL B O 1
ATOM 3824 N N . ASN B 1 121 ? 24.031 -12.781 -12.023 1 98.81 121 ASN B N 1
ATOM 3825 C CA . ASN B 1 121 ? 24.406 -14.078 -12.586 1 98.81 121 ASN B CA 1
ATOM 3826 C C . ASN B 1 121 ? 23.219 -15.031 -12.648 1 98.81 121 ASN B C 1
ATOM 3828 O O . ASN B 1 121 ? 22.797 -15.562 -11.625 1 98.81 121 ASN B O 1
ATOM 3832 N N . VAL B 1 122 ? 22.641 -15.211 -13.812 1 98.75 122 VAL B N 1
ATOM 3833 C CA . VAL B 1 122 ? 21.672 -16.297 -13.984 1 98.75 122 VAL B CA 1
ATOM 3834 C C . VAL B 1 122 ? 22.391 -17.641 -14.047 1 98.75 122 VAL B C 1
ATOM 3836 O O . VAL B 1 122 ? 23.25 -17.844 -14.898 1 98.75 122 VAL B O 1
ATOM 3839 N N . VAL B 1 123 ? 22.062 -18.531 -13.273 1 98.62 123 VAL B N 1
ATOM 3840 C CA . VAL B 1 123 ? 22.984 -19.594 -12.867 1 98.62 123 VAL B CA 1
ATOM 3841 C C . VAL B 1 123 ? 22.969 -20.703 -13.914 1 98.62 123 VAL B C 1
ATOM 3843 O O . VAL B 1 123 ? 23.719 -21.688 -13.789 1 98.62 123 VAL B O 1
ATOM 3846 N N . TYR B 1 124 ? 22.125 -20.734 -14.93 1 98.19 124 TYR B N 1
ATOM 3847 C CA . TYR B 1 124 ? 22.125 -21.625 -16.094 1 98.19 124 TYR B CA 1
ATOM 3848 C C . TYR B 1 124 ? 21.594 -20.906 -17.328 1 98.19 124 TYR B C 1
ATOM 3850 O O . TYR B 1 124 ? 21.047 -19.812 -17.234 1 98.19 124 TYR B O 1
ATOM 3858 N N . PRO B 1 125 ? 21.75 -21.406 -18.547 1 96.88 125 PRO B N 1
ATOM 3859 C CA . PRO B 1 125 ? 21.25 -20.766 -19.766 1 96.88 125 PRO B CA 1
ATOM 3860 C C . PRO B 1 125 ? 19.734 -20.562 -19.766 1 96.88 125 PRO B C 1
ATOM 3862 O O . PRO B 1 125 ? 19.016 -21.359 -19.156 1 96.88 125 PRO B O 1
ATOM 3865 N N . LYS B 1 126 ? 19.312 -19.578 -20.453 1 96.88 126 LYS B N 1
ATOM 3866 C CA . LYS B 1 126 ? 17.891 -19.25 -20.516 1 96.88 126 LYS B CA 1
ATOM 3867 C C . LYS B 1 126 ? 17.078 -20.453 -21 1 96.88 126 LYS B C 1
ATOM 3869 O O . LYS B 1 126 ? 17.438 -21.094 -21.984 1 96.88 126 LYS B O 1
ATOM 3874 N N . LEU B 1 127 ? 16 -20.703 -20.312 1 96.69 127 LEU B N 1
ATOM 3875 C CA . LEU B 1 127 ? 15.102 -21.797 -20.688 1 96.69 127 LEU B CA 1
ATOM 3876 C C . LEU B 1 127 ? 14.211 -21.391 -21.859 1 96.69 127 LEU B C 1
ATOM 3878 O O . LEU B 1 127 ? 13.758 -20.234 -21.922 1 96.69 127 LEU B O 1
ATOM 3882 N N . ASP B 1 128 ? 13.898 -22.297 -22.781 1 94.56 128 ASP B N 1
ATOM 3883 C CA . ASP B 1 128 ? 12.969 -22.031 -23.891 1 94.56 128 ASP B CA 1
ATOM 3884 C C . ASP B 1 128 ? 11.547 -21.875 -23.375 1 94.56 128 ASP B C 1
ATOM 3886 O O . ASP B 1 128 ? 10.766 -21.094 -23.922 1 94.56 128 ASP B O 1
ATOM 3890 N N . LYS B 1 129 ? 11.18 -22.719 -22.422 1 95.44 129 LYS B N 1
ATOM 3891 C CA . LYS B 1 129 ? 9.8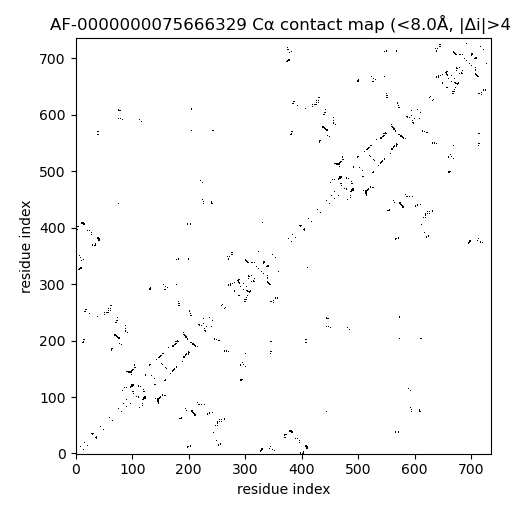75 -22.703 -21.766 1 95.44 129 LYS B CA 1
ATOM 3892 C C . LYS B 1 129 ? 10.023 -22.859 -20.25 1 95.44 129 LYS B C 1
ATOM 3894 O O . LYS B 1 129 ? 10.945 -23.531 -19.781 1 95.44 129 LYS B O 1
ATOM 3899 N N . TYR B 1 130 ? 9.219 -22.188 -19.562 1 98 130 TYR B N 1
ATOM 3900 C CA . TYR B 1 130 ? 9.227 -22.312 -18.109 1 98 130 TYR B CA 1
ATOM 3901 C C . TYR B 1 130 ? 8.312 -23.438 -17.656 1 98 130 TYR B C 1
ATOM 3903 O O . TYR B 1 130 ? 7.18 -23.203 -17.219 1 98 130 TYR B O 1
ATOM 3911 N N . THR B 1 131 ? 8.75 -24.688 -17.703 1 98.12 131 THR B N 1
ATOM 3912 C CA . THR B 1 131 ? 7.93 -25.844 -17.375 1 98.12 131 THR B CA 1
ATOM 3913 C C . THR B 1 131 ? 8.68 -26.781 -16.438 1 98.12 131 THR B C 1
ATOM 3915 O O . THR B 1 131 ? 8.203 -27.875 -16.156 1 98.12 131 THR B O 1
ATOM 3918 N N . THR B 1 132 ? 9.867 -26.359 -16 1 98.38 132 THR B N 1
ATOM 3919 C CA . THR B 1 132 ? 10.695 -27.25 -15.195 1 98.38 132 THR B CA 1
ATOM 3920 C C . THR B 1 132 ? 11.648 -26.453 -14.312 1 98.38 132 THR B C 1
ATOM 3922 O O . THR B 1 132 ? 11.664 -25.219 -14.352 1 98.38 132 THR B O 1
ATOM 3925 N N . ILE B 1 133 ? 12.352 -27.125 -13.43 1 98.69 133 ILE B N 1
ATOM 3926 C CA . ILE B 1 133 ? 13.492 -26.641 -12.656 1 98.69 133 ILE B CA 1
ATOM 3927 C C . ILE B 1 133 ? 14.742 -27.438 -13.023 1 98.69 133 ILE B C 1
ATOM 3929 O O . ILE B 1 133 ? 14.812 -28.641 -12.781 1 98.69 133 ILE B O 1
ATOM 3933 N N . PRO B 1 134 ? 15.688 -26.781 -13.664 1 98.31 134 PRO B N 1
ATOM 3934 C CA . PRO B 1 134 ? 16.906 -27.516 -14.016 1 98.31 134 PRO B CA 1
ATOM 3935 C C . PRO B 1 134 ? 17.562 -28.172 -12.812 1 98.31 134 PRO B C 1
ATOM 3937 O O . PRO B 1 134 ? 17.484 -27.656 -11.695 1 98.31 134 PRO B O 1
ATOM 3940 N N . ASP B 1 135 ? 18.266 -29.25 -13.047 1 97.81 135 ASP B N 1
ATOM 3941 C CA . ASP B 1 135 ? 18.969 -29.984 -12 1 97.81 135 ASP B CA 1
ATOM 3942 C C . ASP B 1 135 ? 19.984 -29.094 -11.289 1 97.81 135 ASP B C 1
ATOM 3944 O O . ASP B 1 135 ? 20.812 -28.453 -11.945 1 97.81 135 ASP B O 1
ATOM 3948 N N . PRO B 1 136 ? 19.953 -29.094 -9.992 1 97.56 136 PRO B N 1
ATOM 3949 C CA . PRO B 1 136 ? 20.859 -28.234 -9.242 1 97.56 136 PRO B CA 1
ATOM 3950 C C . PRO B 1 136 ? 22.328 -28.484 -9.578 1 97.56 136 PRO B C 1
ATOM 3952 O O . PRO B 1 136 ? 23.156 -27.578 -9.461 1 97.56 136 PRO B O 1
ATOM 3955 N N . SER B 1 137 ? 22.672 -29.672 -9.93 1 96.81 137 SER B N 1
ATOM 3956 C CA . SER B 1 137 ? 24.047 -30 -10.266 1 96.81 137 SER B CA 1
ATOM 3957 C C . SER B 1 137 ? 24.531 -29.203 -11.469 1 96.81 137 SER B C 1
ATOM 3959 O O . SER B 1 137 ? 25.734 -29.078 -11.695 1 96.81 137 SER B O 1
ATOM 3961 N N . THR B 1 138 ? 23.625 -28.594 -12.219 1 97.31 138 THR B N 1
ATOM 3962 C CA . THR B 1 138 ? 23.984 -27.859 -13.422 1 97.31 138 THR B CA 1
ATOM 3963 C C . THR B 1 138 ? 24.094 -26.359 -13.117 1 97.31 138 THR B C 1
ATOM 3965 O O . THR B 1 138 ? 24.453 -25.578 -13.992 1 97.31 138 THR B O 1
ATOM 3968 N N . TRP B 1 139 ? 23.766 -25.984 -11.883 1 98.31 139 TRP B N 1
ATOM 3969 C CA . TRP B 1 139 ? 23.75 -24.562 -11.531 1 98.31 139 TRP B CA 1
ATOM 3970 C C . TRP B 1 139 ? 25.156 -24.031 -11.344 1 98.31 139 TRP B C 1
ATOM 3972 O O . TRP B 1 139 ? 25.984 -24.641 -10.656 1 98.31 139 TRP B O 1
ATOM 3982 N N . ASN B 1 140 ? 25.5 -22.953 -12 1 98.25 140 ASN B N 1
ATOM 3983 C CA . ASN B 1 140 ? 26.766 -22.266 -11.82 1 98.25 140 ASN B CA 1
ATOM 3984 C C . ASN B 1 140 ? 26.656 -21.141 -10.789 1 98.25 140 ASN B C 1
ATOM 3986 O O . ASN B 1 140 ? 26.641 -19.969 -11.141 1 98.25 140 ASN B O 1
ATOM 3990 N N . LEU B 1 141 ? 26.734 -21.5 -9.539 1 98.31 141 LEU B N 1
ATOM 3991 C CA . LEU B 1 141 ? 26.609 -20.547 -8.438 1 98.31 141 LEU B CA 1
ATOM 3992 C C . LEU B 1 141 ? 27.938 -19.828 -8.172 1 98.31 141 LEU B C 1
ATOM 3994 O O . LEU B 1 141 ? 29 -20.438 -8.266 1 98.31 141 LEU B O 1
ATOM 3998 N N . ASN B 1 142 ? 27.859 -18.562 -7.91 1 98.12 142 ASN B N 1
ATOM 3999 C CA . ASN B 1 142 ? 29 -17.75 -7.527 1 98.12 142 ASN B CA 1
ATOM 4000 C C . ASN B 1 142 ? 29.172 -17.688 -6.012 1 98.12 142 ASN B C 1
ATOM 4002 O O . ASN B 1 142 ? 28.344 -17.094 -5.312 1 98.12 142 ASN B O 1
ATOM 4006 N N . PRO B 1 143 ? 30.234 -18.25 -5.457 1 97.06 143 PRO B N 1
ATOM 4007 C CA . PRO B 1 143 ? 30.422 -18.25 -4.008 1 97.06 143 PRO B CA 1
ATOM 4008 C C . PRO B 1 143 ? 30.594 -16.844 -3.436 1 97.06 143 PRO B C 1
ATOM 4010 O O . PRO B 1 143 ? 30.469 -16.641 -2.225 1 97.06 143 PRO B O 1
ATOM 4013 N N . GLU B 1 144 ? 30.828 -15.883 -4.301 1 97.44 144 GLU B N 1
ATOM 4014 C CA . GLU B 1 144 ? 31.031 -14.508 -3.852 1 97.44 144 GLU B CA 1
ATOM 4015 C C . GLU B 1 144 ? 29.766 -13.672 -4.023 1 97.44 144 GLU B C 1
ATOM 4017 O O . GLU B 1 144 ? 29.781 -12.453 -3.805 1 97.44 144 GLU B O 1
ATOM 4022 N N . ALA B 1 145 ? 28.688 -14.336 -4.418 1 98.69 145 ALA B N 1
ATOM 4023 C CA . ALA B 1 145 ? 27.438 -13.602 -4.551 1 98.69 145 ALA B CA 1
ATOM 4024 C C . ALA B 1 145 ? 26.953 -13.094 -3.195 1 98.69 145 ALA B C 1
ATOM 4026 O O . ALA B 1 145 ? 27.156 -13.75 -2.17 1 98.69 145 ALA B O 1
ATOM 4027 N N . SER B 1 146 ? 26.328 -11.953 -3.205 1 98.88 146 SER B N 1
ATOM 4028 C CA . SER B 1 146 ? 25.719 -11.391 -1.997 1 98.88 146 SER B CA 1
ATOM 4029 C C . SER B 1 146 ? 24.531 -12.219 -1.543 1 98.88 146 SER B C 1
ATOM 4031 O O . SER B 1 146 ? 24.281 -12.352 -0.343 1 98.88 146 SER B O 1
ATOM 4033 N N . TYR B 1 147 ? 23.812 -12.766 -2.488 1 98.94 147 TYR B N 1
ATOM 4034 C CA . TYR B 1 147 ? 22.672 -13.625 -2.213 1 98.94 147 TYR B CA 1
ATOM 4035 C C . TYR B 1 147 ? 22.297 -14.461 -3.438 1 98.94 147 TYR B C 1
ATOM 4037 O O . TYR B 1 147 ? 22.797 -14.195 -4.539 1 98.94 147 TYR B O 1
ATOM 4045 N N . VAL B 1 148 ? 21.531 -15.5 -3.201 1 98.94 148 VAL B N 1
ATOM 4046 C CA . VAL B 1 148 ? 20.906 -16.312 -4.242 1 98.94 148 VAL B CA 1
ATOM 4047 C C . VAL B 1 148 ? 19.391 -16.125 -4.199 1 98.94 148 VAL B C 1
ATOM 4049 O O . VAL B 1 148 ? 18.766 -16.281 -3.146 1 98.94 148 VAL B O 1
ATOM 4052 N N . TYR B 1 149 ? 18.859 -15.773 -5.355 1 98.94 149 TYR B N 1
ATOM 4053 C CA . TYR B 1 149 ? 17.438 -15.492 -5.457 1 98.94 149 TYR B CA 1
ATOM 4054 C C . TYR B 1 149 ? 16.719 -16.609 -6.199 1 98.94 149 TYR B C 1
ATOM 4056 O O . TYR B 1 149 ? 17.219 -17.125 -7.203 1 98.94 149 TYR B O 1
ATOM 4064 N N . TYR B 1 150 ? 15.523 -17 -5.684 1 98.94 150 TYR B N 1
ATOM 4065 C CA . TYR B 1 150 ? 14.617 -17.797 -6.5 1 98.94 150 TYR B CA 1
ATOM 4066 C C . TYR B 1 150 ? 13.164 -17.516 -6.148 1 98.94 150 TYR B C 1
ATOM 4068 O O . TYR B 1 150 ? 12.875 -16.969 -5.082 1 98.94 150 TYR B O 1
ATOM 4076 N N . CYS B 1 151 ? 12.305 -17.719 -7.07 1 98.94 151 CYS B N 1
ATOM 4077 C CA . CYS B 1 151 ? 10.859 -17.703 -6.867 1 98.94 151 CYS B CA 1
ATOM 4078 C C . CYS B 1 151 ? 10.352 -19.094 -6.508 1 98.94 151 CYS B C 1
ATOM 4080 O O . CYS B 1 151 ? 10.32 -19.984 -7.355 1 98.94 151 CYS B O 1
ATOM 4082 N N . ALA B 1 152 ? 9.93 -19.234 -5.27 1 98.94 152 ALA B N 1
ATOM 4083 C CA . ALA B 1 152 ? 9.602 -20.562 -4.75 1 98.94 152 ALA B CA 1
ATOM 4084 C C . ALA B 1 152 ? 8.43 -21.172 -5.52 1 98.94 152 ALA B C 1
ATOM 4086 O O . ALA B 1 152 ? 8.328 -22.391 -5.637 1 98.94 152 ALA B O 1
ATOM 4087 N N . ASN B 1 153 ? 7.574 -20.359 -5.992 1 98.94 153 ASN B N 1
ATOM 4088 C CA . ASN B 1 153 ? 6.43 -20.781 -6.801 1 98.94 153 ASN B CA 1
ATOM 4089 C C . ASN B 1 153 ? 6.082 -19.734 -7.852 1 98.94 153 ASN B C 1
ATOM 4091 O O . ASN B 1 153 ? 5.711 -18.609 -7.516 1 98.94 153 ASN B O 1
ATOM 4095 N N . GLU B 1 154 ? 6.301 -20.109 -9.102 1 98.81 154 GLU B N 1
ATOM 4096 C CA . GLU B 1 154 ? 5.949 -19.25 -10.227 1 98.81 154 GLU B CA 1
ATOM 4097 C C . GLU B 1 154 ? 4.457 -19.328 -10.531 1 98.81 154 GLU B C 1
ATOM 4099 O O . GLU B 1 154 ? 3.996 -20.266 -11.172 1 98.81 154 GLU B O 1
ATOM 4104 N N . THR B 1 155 ? 3.752 -18.281 -10.195 1 98.5 155 THR B N 1
ATOM 4105 C CA . THR B 1 155 ? 2.297 -18.25 -10.289 1 98.5 155 THR B CA 1
ATOM 4106 C C . THR B 1 155 ? 1.842 -18.438 -11.734 1 98.5 155 THR B C 1
ATOM 4108 O O . THR B 1 155 ? 0.908 -19.188 -12.008 1 98.5 155 THR B O 1
ATOM 4111 N N . ILE B 1 156 ? 2.492 -17.781 -12.648 1 97.56 156 ILE B N 1
ATOM 4112 C CA . ILE B 1 156 ? 2.064 -17.734 -14.039 1 97.56 156 ILE B CA 1
ATOM 4113 C C . ILE B 1 156 ? 2.25 -19.109 -14.68 1 97.56 156 ILE B C 1
ATOM 4115 O O . ILE B 1 156 ? 1.358 -19.594 -15.375 1 97.56 156 ILE B O 1
ATOM 4119 N N . HIS B 1 157 ? 3.33 -19.797 -14.32 1 98.38 157 HIS B N 1
ATOM 4120 C CA . HIS B 1 157 ? 3.734 -20.984 -15.07 1 98.38 157 HIS B CA 1
ATOM 4121 C C . HIS B 1 157 ? 3.398 -22.25 -14.305 1 98.38 157 HIS B C 1
ATOM 4123 O O . HIS B 1 157 ? 3.422 -23.344 -14.875 1 98.38 157 HIS B O 1
ATOM 4129 N N . GLY B 1 158 ? 3.137 -22.109 -13.047 1 98.69 158 GLY B N 1
ATOM 4130 C CA . GLY B 1 158 ? 2.805 -23.281 -12.258 1 98.69 158 GLY B CA 1
ATOM 4131 C C . GLY B 1 158 ? 4.016 -24.141 -11.914 1 98.69 158 GLY B C 1
ATOM 4132 O O . GLY B 1 158 ? 3.912 -25.359 -11.828 1 98.69 158 GLY B O 1
ATOM 4133 N N . VAL B 1 159 ? 5.176 -23.5 -11.805 1 98.88 159 VAL B N 1
ATOM 4134 C CA . VAL B 1 159 ? 6.414 -24.188 -11.445 1 98.88 159 VAL B CA 1
ATOM 4135 C C . VAL B 1 159 ? 6.738 -23.938 -9.977 1 98.88 159 VAL B C 1
ATOM 4137 O O . VAL B 1 159 ? 6.883 -22.781 -9.562 1 98.88 159 VAL B O 1
ATOM 4140 N N . GLU B 1 160 ? 6.844 -24.953 -9.156 1 98.88 160 GLU B N 1
ATOM 4141 C CA . GLU B 1 160 ? 7.098 -24.828 -7.727 1 98.88 160 GLU B CA 1
ATOM 4142 C C . GLU B 1 160 ? 8.297 -25.656 -7.301 1 98.88 160 GLU B C 1
ATOM 4144 O O . GLU B 1 160 ? 8.438 -26.812 -7.711 1 98.88 160 GLU B O 1
ATOM 4149 N N . PHE B 1 161 ? 9.203 -25.078 -6.559 1 98.88 161 PHE B N 1
ATOM 4150 C CA . PHE B 1 161 ? 10.305 -25.812 -5.934 1 98.88 161 PHE B CA 1
ATOM 4151 C C . PHE B 1 161 ? 9.789 -26.719 -4.828 1 98.88 161 PHE B C 1
ATOM 4153 O O . PHE B 1 161 ? 9.109 -26.266 -3.906 1 98.88 161 PHE B O 1
ATOM 4160 N N . GLN B 1 162 ? 10.156 -28.047 -4.922 1 98 162 GLN B N 1
ATOM 4161 C CA . GLN B 1 162 ? 9.789 -28.984 -3.867 1 98 162 GLN B CA 1
ATOM 4162 C C . GLN B 1 162 ? 10.914 -29.141 -2.85 1 98 162 GLN B C 1
ATOM 4164 O O . GLN B 1 162 ? 10.859 -30.016 -1.989 1 98 162 GLN B O 1
ATOM 4169 N N . PHE B 1 163 ? 11.945 -28.281 -2.961 1 97.88 163 PHE B N 1
ATOM 4170 C CA . PHE B 1 163 ? 13.109 -28.266 -2.084 1 97.88 163 PHE B CA 1
ATOM 4171 C C . PHE B 1 163 ? 13.664 -26.859 -1.944 1 97.88 163 PHE B C 1
ATOM 4173 O O . PHE B 1 163 ? 13.32 -25.969 -2.727 1 97.88 163 PHE B O 1
ATOM 4180 N N . VAL B 1 164 ? 14.43 -26.594 -0.922 1 98.56 164 VAL B N 1
ATOM 4181 C CA . VAL B 1 164 ? 15.18 -25.359 -0.76 1 98.56 164 VAL B CA 1
ATOM 4182 C C . VAL B 1 164 ? 16.562 -25.5 -1.398 1 98.56 164 VAL B C 1
ATOM 4184 O O . VAL B 1 164 ? 17.297 -26.453 -1.104 1 98.56 164 VAL B O 1
ATOM 4187 N N . PRO B 1 165 ? 16.906 -24.609 -2.287 1 98.38 165 PRO B N 1
ATOM 4188 C CA . PRO B 1 165 ? 18.219 -24.703 -2.926 1 98.38 165 PRO B CA 1
ATOM 4189 C C . PRO B 1 165 ? 19.359 -24.719 -1.916 1 98.38 165 PRO B C 1
ATOM 4191 O O . PRO B 1 165 ? 19.297 -24.062 -0.876 1 98.38 165 PRO B O 1
ATOM 4194 N N . GLU B 1 166 ? 20.375 -25.484 -2.26 1 97.38 166 GLU B N 1
ATOM 4195 C CA . GLU B 1 166 ? 21.641 -25.438 -1.526 1 97.38 166 GLU B CA 1
ATOM 4196 C C . GLU B 1 166 ? 22.594 -24.391 -2.123 1 97.38 166 GLU B C 1
ATOM 4198 O O . GLU B 1 166 ? 22.906 -24.438 -3.314 1 97.38 166 GLU B O 1
ATOM 4203 N N . THR B 1 167 ? 23.062 -23.438 -1.291 1 97.06 167 THR B N 1
ATOM 4204 C CA . THR B 1 167 ? 23.781 -22.297 -1.845 1 97.06 167 THR B CA 1
ATOM 4205 C C . THR B 1 167 ? 25.141 -22.156 -1.192 1 97.06 167 THR B C 1
ATOM 4207 O O . THR B 1 167 ? 25.812 -21.125 -1.344 1 97.06 167 THR B O 1
ATOM 4210 N N . ASN B 1 168 ? 25.594 -23.172 -0.433 1 93 168 ASN B N 1
ATOM 4211 C CA . ASN B 1 168 ? 26.922 -23.234 0.173 1 93 168 ASN B CA 1
ATOM 4212 C C . ASN B 1 168 ? 27.203 -22.016 1.027 1 93 168 ASN B C 1
ATOM 4214 O O . ASN B 1 168 ? 28.266 -21.391 0.903 1 93 168 ASN B O 1
ATOM 4218 N N . GLY B 1 169 ? 26.266 -21.547 1.745 1 95.94 169 GLY B N 1
ATOM 4219 C CA . GLY B 1 169 ? 26.469 -20.5 2.727 1 95.94 169 GLY B CA 1
ATOM 4220 C C . GLY B 1 169 ? 26.031 -19.125 2.24 1 95.94 169 GLY B C 1
ATOM 4221 O O . GLY B 1 169 ? 25.859 -18.203 3.039 1 95.94 169 GLY B O 1
ATOM 4222 N N . VAL B 1 170 ? 25.875 -18.906 0.895 1 98.5 170 VAL B N 1
ATOM 4223 C CA . VAL B 1 170 ? 25.344 -17.641 0.385 1 98.5 170 VAL B CA 1
ATOM 4224 C C . VAL B 1 170 ? 23.875 -17.5 0.791 1 98.5 170 VAL B C 1
ATOM 4226 O O . VAL B 1 170 ? 23.078 -18.422 0.62 1 98.5 170 VAL B O 1
ATOM 4229 N N . PRO B 1 171 ? 23.484 -16.375 1.428 1 98.75 171 PRO B N 1
ATOM 4230 C CA . PRO B 1 171 ? 22.094 -16.203 1.886 1 98.75 171 PRO B CA 1
ATOM 4231 C C . PRO B 1 171 ? 21.078 -16.406 0.766 1 98.75 171 PRO B C 1
ATOM 4233 O O . PRO B 1 171 ? 21.312 -15.969 -0.367 1 98.75 171 PRO B O 1
ATOM 4236 N N . ILE B 1 172 ? 19.938 -16.984 1.066 1 98.94 172 ILE B N 1
ATOM 4237 C CA . ILE B 1 172 ? 18.875 -17.25 0.101 1 98.94 172 ILE B CA 1
ATOM 4238 C C . ILE B 1 172 ? 17.781 -16.188 0.242 1 98.94 172 ILE B C 1
ATOM 4240 O O . ILE B 1 172 ? 17.359 -15.867 1.355 1 98.94 172 ILE B O 1
ATOM 4244 N N . VAL B 1 173 ? 17.406 -15.617 -0.839 1 99 173 VAL B N 1
ATOM 4245 C CA . VAL B 1 173 ? 16.219 -14.773 -0.934 1 99 173 VAL B CA 1
ATOM 4246 C C . VAL B 1 173 ? 15.117 -15.516 -1.701 1 99 173 VAL B C 1
ATOM 4248 O O . VAL B 1 173 ? 15.328 -15.945 -2.836 1 99 173 VAL B O 1
ATOM 4251 N N . ALA B 1 174 ? 13.93 -15.594 -1.118 1 99 174 ALA B N 1
ATOM 4252 C CA . ALA B 1 174 ? 12.859 -16.359 -1.757 1 99 174 ALA B CA 1
ATOM 4253 C C . ALA B 1 174 ? 11.594 -15.516 -1.882 1 99 174 ALA B C 1
ATOM 4255 O O . ALA B 1 174 ? 11.18 -14.852 -0.925 1 99 174 ALA B O 1
ATOM 4256 N N . ASP B 1 175 ? 11.047 -15.477 -3.07 1 98.94 175 ASP B N 1
ATOM 4257 C CA . ASP B 1 175 ? 9.672 -15.023 -3.283 1 98.94 175 ASP B CA 1
ATOM 4258 C C . ASP B 1 175 ? 8.68 -16.141 -2.996 1 98.94 175 ASP B C 1
ATOM 4260 O O . ASP B 1 175 ? 8.602 -17.125 -3.744 1 98.94 175 ASP B O 1
ATOM 4264 N N . MET B 1 176 ? 7.957 -16.016 -1.947 1 98.94 176 MET B N 1
ATOM 4265 C CA . MET B 1 176 ? 6.969 -17.016 -1.573 1 98.94 176 MET B CA 1
ATOM 4266 C C . MET B 1 176 ? 5.555 -16.453 -1.646 1 98.94 176 MET B C 1
ATOM 4268 O O . MET B 1 176 ? 4.66 -16.891 -0.928 1 98.94 176 MET B O 1
ATOM 4272 N N . SER B 1 177 ? 5.312 -15.469 -2.484 1 98.81 177 SER B N 1
ATOM 4273 C CA . SER B 1 177 ? 4.016 -14.805 -2.594 1 98.81 177 SER B CA 1
ATOM 4274 C C . SER B 1 177 ? 2.895 -15.812 -2.791 1 98.81 177 SER B C 1
ATOM 4276 O O . SER B 1 177 ? 1.833 -15.703 -2.174 1 98.81 177 SER B O 1
ATOM 4278 N N . SER B 1 178 ? 3.119 -16.812 -3.568 1 98.75 178 SER B N 1
ATOM 4279 C CA . SER B 1 178 ? 2.014 -17.688 -3.945 1 98.75 178 SER B CA 1
ATOM 4280 C C . SER B 1 178 ? 2.062 -19 -3.176 1 98.75 178 SER B C 1
ATOM 4282 O O . SER B 1 178 ? 1.247 -19.891 -3.412 1 98.75 178 SER B O 1
ATOM 4284 N N . ASN B 1 179 ? 3.057 -19.172 -2.182 1 98.81 179 ASN B N 1
ATOM 4285 C CA . ASN B 1 179 ? 2.992 -20.453 -1.487 1 98.81 179 ASN B CA 1
ATOM 4286 C C . ASN B 1 179 ? 3.42 -20.312 -0.029 1 98.81 179 ASN B C 1
ATOM 4288 O O . ASN B 1 179 ? 3.662 -21.328 0.644 1 98.81 179 ASN B O 1
ATOM 4292 N N . ILE B 1 180 ? 3.535 -19.094 0.502 1 98.88 180 ILE B N 1
ATOM 4293 C CA . ILE B 1 180 ? 3.771 -18.906 1.93 1 98.88 180 ILE B CA 1
ATOM 4294 C C . ILE B 1 180 ? 2.602 -19.469 2.727 1 98.88 180 ILE B C 1
ATOM 4296 O O . ILE B 1 180 ? 1.442 -19.344 2.326 1 98.88 180 ILE B O 1
ATOM 4300 N N . LEU B 1 181 ? 2.93 -20.188 3.838 1 98.88 181 LEU B N 1
ATOM 4301 C CA . LEU B 1 181 ? 1.994 -20.75 4.801 1 98.88 181 LEU B CA 1
ATOM 4302 C C . LEU B 1 181 ? 1.104 -21.797 4.145 1 98.88 181 LEU B C 1
ATOM 4304 O O . LEU B 1 181 ? 0.002 -22.062 4.629 1 98.88 181 LEU B O 1
ATOM 4308 N N . THR B 1 182 ? 1.485 -22.344 2.99 1 98.81 182 THR B N 1
ATOM 4309 C CA . THR B 1 182 ? 0.764 -23.469 2.385 1 98.81 182 THR B CA 1
ATOM 4310 C C . THR B 1 182 ? 1.336 -24.797 2.855 1 98.81 182 THR B C 1
ATOM 4312 O O . THR B 1 182 ? 0.718 -25.844 2.662 1 98.81 182 THR B O 1
ATOM 4315 N N . ARG B 1 183 ? 2.471 -24.734 3.467 1 98.62 183 ARG B N 1
ATOM 4316 C CA . ARG B 1 183 ? 3.184 -25.844 4.113 1 98.62 183 ARG B CA 1
ATOM 4317 C C . ARG B 1 183 ? 4.219 -25.312 5.098 1 98.62 183 ARG B C 1
ATOM 4319 O O . ARG B 1 183 ? 4.531 -24.125 5.105 1 98.62 183 ARG B O 1
ATOM 4326 N N . PRO B 1 184 ? 4.691 -26.172 6.035 1 98.38 184 PRO B N 1
ATOM 4327 C CA . PRO B 1 184 ? 5.785 -25.734 6.902 1 98.38 184 PRO B CA 1
ATOM 4328 C C . PRO B 1 184 ? 7.039 -25.344 6.117 1 98.38 184 PRO B C 1
ATOM 4330 O O . PRO B 1 184 ? 7.34 -25.953 5.09 1 98.38 184 PRO B O 1
ATOM 4333 N N . VAL B 1 185 ? 7.734 -24.344 6.574 1 98.31 185 VAL B N 1
ATOM 4334 C CA . VAL B 1 185 ? 8.969 -23.844 5.984 1 98.31 185 VAL B CA 1
ATOM 4335 C C . VAL B 1 185 ? 10.016 -23.641 7.074 1 98.31 185 VAL B C 1
ATOM 4337 O O . VAL B 1 185 ? 9.719 -23.078 8.141 1 98.31 185 VAL B O 1
ATOM 4340 N N . ASP B 1 186 ? 11.219 -24.156 6.875 1 98.56 186 ASP B N 1
ATOM 4341 C CA . ASP B 1 186 ? 12.328 -23.875 7.781 1 98.56 186 ASP B CA 1
ATOM 4342 C C . ASP B 1 186 ? 12.914 -22.484 7.516 1 98.56 186 ASP B C 1
ATOM 4344 O O . ASP B 1 186 ? 13.828 -22.344 6.699 1 98.56 186 ASP B O 1
ATOM 4348 N N . ILE B 1 187 ? 12.508 -21.531 8.25 1 98.88 187 ILE B N 1
ATOM 4349 C CA . ILE B 1 187 ? 12.844 -20.125 8.062 1 98.88 187 ILE B CA 1
ATOM 4350 C C . ILE B 1 187 ? 14.359 -19.953 8.18 1 98.88 187 ILE B C 1
ATOM 4352 O O . ILE B 1 187 ? 14.938 -19.078 7.523 1 98.88 187 ILE B O 1
ATOM 4356 N N . SER B 1 188 ? 15.023 -20.75 8.93 1 98.56 188 SER B N 1
ATOM 4357 C CA . SER B 1 188 ? 16.438 -20.578 9.227 1 98.56 188 SER B CA 1
ATOM 4358 C C . SER B 1 188 ? 17.297 -20.781 7.98 1 98.56 188 SER B C 1
ATOM 4360 O O . SER B 1 188 ? 18.469 -20.406 7.957 1 98.56 188 SER B O 1
ATOM 4362 N N . LYS B 1 189 ? 16.781 -21.391 6.957 1 98.62 189 LYS B N 1
ATOM 4363 C CA . LYS B 1 189 ? 17.516 -21.641 5.723 1 98.62 189 LYS B CA 1
ATOM 4364 C C . LYS B 1 189 ? 17.578 -20.391 4.855 1 98.62 189 LYS B C 1
ATOM 4366 O O . LYS B 1 189 ? 18.359 -20.328 3.906 1 98.62 189 LYS B O 1
ATOM 4371 N N . PHE B 1 190 ? 16.875 -19.375 5.234 1 98.94 190 PHE B N 1
ATOM 4372 C CA . PHE B 1 190 ? 16.719 -18.219 4.352 1 98.94 190 PHE B CA 1
ATOM 4373 C C . PHE B 1 190 ? 17.328 -16.969 4.977 1 98.94 190 PHE B C 1
ATOM 4375 O O . PHE B 1 190 ? 17.312 -16.812 6.195 1 98.94 190 PHE B O 1
ATOM 4382 N N . GLY B 1 191 ? 17.875 -16.125 4.129 1 98.94 191 GLY B N 1
ATOM 4383 C CA . GLY B 1 191 ? 18.219 -14.781 4.547 1 98.94 191 GLY B CA 1
ATOM 4384 C C . GLY B 1 191 ? 17.031 -13.828 4.527 1 98.94 191 GLY B C 1
ATOM 4385 O O . GLY B 1 191 ? 16.938 -12.938 5.367 1 98.94 191 GLY B O 1
ATOM 4386 N N . LEU B 1 192 ? 16.188 -14.07 3.531 1 98.94 192 LEU B N 1
ATOM 4387 C CA . LEU B 1 192 ? 15 -13.234 3.391 1 98.94 192 LEU B CA 1
ATOM 4388 C C . LEU B 1 192 ? 13.898 -13.977 2.641 1 98.94 192 LEU B C 1
ATOM 4390 O O . LEU B 1 192 ? 14.164 -14.656 1.646 1 98.94 192 LEU B O 1
ATOM 4394 N N . ILE B 1 193 ? 12.695 -13.883 3.156 1 98.94 193 ILE B N 1
ATOM 4395 C CA . ILE B 1 193 ? 11.477 -14.312 2.473 1 98.94 193 ILE B CA 1
ATOM 4396 C C . ILE B 1 193 ? 10.523 -13.133 2.324 1 98.94 193 ILE B C 1
ATOM 4398 O O . ILE B 1 193 ? 10.344 -12.352 3.262 1 98.94 193 ILE B O 1
ATOM 4402 N N . TYR B 1 194 ? 9.984 -12.961 1.17 1 98.94 194 TYR B N 1
ATOM 4403 C CA . TYR B 1 194 ? 8.883 -12.008 1.068 1 98.94 194 TYR B CA 1
ATOM 4404 C C . TYR B 1 194 ? 7.668 -12.648 0.406 1 98.94 194 TYR B C 1
ATOM 4406 O O . TYR B 1 194 ? 7.781 -13.695 -0.234 1 98.94 194 TYR B O 1
ATOM 4414 N N . ALA B 1 195 ? 6.504 -12.023 0.583 1 98.94 195 ALA B N 1
ATOM 4415 C CA . ALA B 1 195 ? 5.254 -12.547 0.031 1 98.94 195 ALA B CA 1
ATOM 4416 C C . ALA B 1 195 ? 4.207 -11.445 -0.085 1 98.94 195 ALA B C 1
ATOM 4418 O O . ALA B 1 195 ? 3.801 -10.859 0.92 1 98.94 195 ALA B O 1
ATOM 4419 N N . GLY B 1 196 ? 3.812 -11.141 -1.337 1 98.62 196 GLY B N 1
ATOM 4420 C CA . GLY B 1 196 ? 2.59 -10.359 -1.459 1 98.62 196 GLY B CA 1
ATOM 4421 C C . GLY B 1 196 ? 1.395 -11.016 -0.796 1 98.62 196 GLY B C 1
ATOM 4422 O O . GLY B 1 196 ? 1.181 -12.219 -0.943 1 98.62 196 GLY B O 1
ATOM 4423 N N . ALA B 1 197 ? 0.592 -10.312 -0.14 1 98.69 197 ALA B N 1
ATOM 4424 C CA . ALA B 1 197 ? -0.402 -10.898 0.759 1 98.69 197 ALA B CA 1
ATOM 4425 C C . ALA B 1 197 ? -1.589 -11.453 -0.022 1 98.69 197 ALA B C 1
ATOM 4427 O O . ALA B 1 197 ? -2.244 -12.398 0.422 1 98.69 197 ALA B O 1
ATOM 4428 N N . GLN B 1 198 ? -1.884 -10.93 -1.175 1 98.62 198 GLN B N 1
ATOM 4429 C CA . GLN B 1 198 ? -3.182 -11.023 -1.834 1 98.62 198 GLN B CA 1
ATOM 4430 C C . GLN B 1 198 ? -3.404 -12.422 -2.414 1 98.62 198 GLN B C 1
ATOM 4432 O O . GLN B 1 198 ? -4.32 -12.625 -3.213 1 98.62 198 GLN B O 1
ATOM 4437 N N . LYS B 1 199 ? -2.529 -13.336 -2.082 1 98.31 199 LYS B N 1
ATOM 4438 C CA . LYS B 1 199 ? -2.66 -14.703 -2.596 1 98.31 199 LYS B CA 1
ATOM 4439 C C . LYS B 1 199 ? -3.053 -15.672 -1.485 1 98.31 199 LYS B C 1
ATOM 4441 O O . LYS B 1 199 ? -4.203 -16.109 -1.414 1 98.31 199 LYS B O 1
ATOM 4446 N N . ASN B 1 200 ? -2.207 -15.719 -0.431 1 98.5 200 ASN B N 1
ATOM 4447 C CA . ASN B 1 200 ? -2.434 -16.75 0.577 1 98.5 200 ASN B CA 1
ATOM 4448 C C . ASN B 1 200 ? -2.662 -16.141 1.959 1 98.5 200 ASN B C 1
ATOM 4450 O O . ASN B 1 200 ? -3.178 -16.812 2.857 1 98.5 200 ASN B O 1
ATOM 4454 N N . ILE B 1 201 ? -2.309 -14.883 2.131 1 98.81 201 ILE B N 1
ATOM 4455 C CA . ILE B 1 201 ? -2.223 -14.492 3.535 1 98.81 201 ILE B CA 1
ATOM 4456 C C . ILE B 1 201 ? -2.936 -13.164 3.748 1 98.81 201 ILE B C 1
ATOM 4458 O O . ILE B 1 201 ? -2.721 -12.492 4.758 1 98.81 201 ILE B O 1
ATOM 4462 N N . GLY B 1 202 ? -3.705 -12.742 2.832 1 98.69 202 GLY B N 1
ATOM 4463 C CA . GLY B 1 202 ? -4.418 -11.492 3.014 1 98.69 202 GLY B CA 1
ATOM 4464 C C . GLY B 1 202 ? -4.867 -10.859 1.707 1 98.69 202 GLY B C 1
ATOM 4465 O O . GLY B 1 202 ? -5.133 -11.57 0.732 1 98.69 202 GLY B O 1
ATOM 4466 N N . CYS B 1 203 ? -5.133 -9.586 1.706 1 98.62 203 CYS B N 1
ATOM 4467 C CA . CYS B 1 203 ? -5.559 -8.844 0.523 1 98.62 203 CYS B CA 1
ATOM 4468 C C . CYS B 1 203 ? -4.422 -7.977 -0.016 1 98.62 203 CYS B C 1
ATOM 4470 O O . CYS B 1 203 ? -3.357 -7.895 0.596 1 98.62 203 CYS B O 1
ATOM 4472 N N . ALA B 1 204 ? -4.605 -7.391 -1.173 1 98.5 204 ALA B N 1
ATOM 4473 C CA . ALA B 1 204 ? -3.59 -6.578 -1.831 1 98.5 204 ALA B CA 1
ATOM 4474 C C . ALA B 1 204 ? -3.252 -5.344 -1 1 98.5 204 ALA B C 1
ATOM 4476 O O . ALA B 1 204 ? -4.082 -4.859 -0.228 1 98.5 204 ALA B O 1
ATOM 4477 N N . GLY B 1 205 ? -1.996 -4.848 -1.168 1 98.25 205 GLY B N 1
ATOM 4478 C CA . GLY B 1 205 ? -1.608 -3.59 -0.546 1 98.25 205 GLY B CA 1
ATOM 4479 C C . GLY B 1 205 ? -0.563 -3.76 0.541 1 98.25 205 GLY B C 1
ATOM 4480 O O . GLY B 1 205 ? -0.001 -2.775 1.027 1 98.25 205 GLY B O 1
ATOM 4481 N N . VAL B 1 206 ? -0.296 -5.008 0.922 1 98.75 206 VAL B N 1
ATOM 4482 C CA . VAL B 1 206 ? 0.728 -5.25 1.934 1 98.75 206 VAL B CA 1
ATOM 4483 C C . VAL B 1 206 ? 1.604 -6.426 1.51 1 98.75 206 VAL B C 1
ATOM 4485 O O . VAL B 1 206 ? 1.11 -7.402 0.938 1 98.75 206 VAL B O 1
ATOM 4488 N N . THR B 1 207 ? 2.873 -6.273 1.718 1 98.81 207 THR B N 1
ATOM 4489 C CA . THR B 1 207 ? 3.865 -7.309 1.438 1 98.81 207 THR B CA 1
ATOM 4490 C C . THR B 1 207 ? 4.594 -7.719 2.713 1 98.81 207 THR B C 1
ATOM 4492 O O . THR B 1 207 ? 5.168 -6.875 3.404 1 98.81 207 THR B O 1
ATOM 4495 N N . LEU B 1 208 ? 4.566 -8.953 3.029 1 98.94 208 LEU B N 1
ATOM 4496 C CA . LEU B 1 208 ? 5.293 -9.516 4.16 1 98.94 208 LEU B CA 1
ATOM 4497 C C . LEU B 1 208 ? 6.77 -9.695 3.818 1 98.94 208 LEU B C 1
ATOM 4499 O O . LEU B 1 208 ? 7.105 -10.156 2.727 1 98.94 208 LEU B O 1
ATOM 4503 N N . VAL B 1 209 ? 7.656 -9.289 4.703 1 98.94 209 VAL B N 1
ATOM 4504 C CA . VAL B 1 209 ? 9.086 -9.547 4.59 1 98.94 209 VAL B CA 1
ATOM 4505 C C . VAL B 1 209 ? 9.609 -10.141 5.898 1 98.94 209 VAL B C 1
ATOM 4507 O O . VAL B 1 209 ? 9.375 -9.586 6.977 1 98.94 209 VAL B O 1
ATOM 4510 N N . ILE B 1 210 ? 10.141 -11.25 5.848 1 98.94 210 ILE B N 1
ATOM 4511 C CA . ILE B 1 210 ? 10.891 -11.875 6.93 1 98.94 210 ILE B CA 1
ATOM 4512 C C . ILE B 1 210 ? 12.391 -11.836 6.617 1 98.94 210 ILE B C 1
ATOM 4514 O O . ILE B 1 210 ? 12.844 -12.43 5.641 1 98.94 210 ILE B O 1
ATOM 4518 N N . VAL B 1 211 ? 13.164 -11.156 7.406 1 98.94 211 VAL B N 1
ATOM 4519 C CA . VAL B 1 211 ? 14.555 -10.906 7.043 1 98.94 211 VAL B CA 1
ATOM 4520 C C . VAL B 1 211 ? 15.461 -11.219 8.227 1 98.94 211 VAL B C 1
ATOM 4522 O O . VAL B 1 211 ? 15.148 -10.859 9.367 1 98.94 211 VAL B O 1
ATOM 4525 N N . ARG B 1 212 ? 16.5 -11.906 7.969 1 98.94 212 ARG B N 1
ATOM 4526 C CA . ARG B 1 212 ? 17.484 -12.227 9 1 98.94 212 ARG B CA 1
ATOM 4527 C C . ARG B 1 212 ? 18.203 -10.969 9.477 1 98.94 212 ARG B C 1
ATOM 4529 O O . ARG B 1 212 ? 18.641 -10.148 8.664 1 98.94 212 ARG B O 1
ATOM 4536 N N . GLU B 1 213 ? 18.359 -10.828 10.727 1 98.69 213 GLU B N 1
ATOM 4537 C CA . GLU B 1 213 ? 18.781 -9.57 11.352 1 98.69 213 GLU B CA 1
ATOM 4538 C C . GLU B 1 213 ? 20.188 -9.18 10.93 1 98.69 213 GLU B C 1
ATOM 4540 O O . GLU B 1 213 ? 20.484 -8 10.742 1 98.69 213 GLU B O 1
ATOM 4545 N N . ASP B 1 214 ? 21.141 -10.141 10.781 1 98.69 214 ASP B N 1
ATOM 4546 C CA . ASP B 1 214 ? 22.531 -9.859 10.5 1 98.69 214 ASP B CA 1
ATOM 4547 C C . ASP B 1 214 ? 22.719 -9.312 9.086 1 98.69 214 ASP B C 1
ATOM 4549 O O . ASP B 1 214 ? 23.781 -8.781 8.75 1 98.69 214 ASP B O 1
ATOM 4553 N N . LEU B 1 215 ? 21.703 -9.398 8.203 1 98.81 215 LEU B N 1
ATOM 4554 C CA . LEU B 1 215 ? 21.797 -8.977 6.812 1 98.81 215 LEU B CA 1
ATOM 4555 C C . LEU B 1 215 ? 21.328 -7.535 6.648 1 98.81 215 LEU B C 1
ATOM 4557 O O . LEU B 1 215 ? 21.422 -6.965 5.562 1 98.81 215 LEU B O 1
ATOM 4561 N N . ILE B 1 216 ? 20.812 -6.926 7.668 1 98.81 216 ILE B N 1
ATOM 4562 C CA . ILE B 1 216 ? 20.203 -5.605 7.629 1 98.81 216 ILE B CA 1
ATOM 4563 C C . ILE B 1 216 ? 21.266 -4.527 7.82 1 98.81 216 ILE B C 1
ATOM 4565 O O . ILE B 1 216 ? 22.188 -4.688 8.625 1 98.81 216 ILE B O 1
ATOM 4569 N N . GLY B 1 217 ? 21.125 -3.408 7.16 1 98.44 217 GLY B N 1
ATOM 4570 C CA . GLY B 1 217 ? 21.938 -2.242 7.461 1 98.44 217 GLY B CA 1
ATOM 4571 C C . GLY B 1 217 ? 22.969 -1.943 6.391 1 98.44 217 GLY B C 1
ATOM 4572 O O . GLY B 1 217 ? 23.922 -1.181 6.625 1 98.44 217 GLY B O 1
ATOM 4573 N N . ARG B 1 218 ? 22.812 -2.531 5.203 1 97.94 218 ARG B N 1
ATOM 4574 C CA . ARG B 1 218 ? 23.781 -2.322 4.141 1 97.94 218 ARG B CA 1
ATOM 4575 C C . ARG B 1 218 ? 23.125 -1.755 2.891 1 97.94 218 ARG B C 1
ATOM 4577 O O . ARG B 1 218 ? 23.531 -2.064 1.77 1 97.94 218 ARG B O 1
ATOM 4584 N N . ALA B 1 219 ? 22.062 -1.033 3.068 1 98.62 219 ALA B N 1
ATOM 4585 C CA . ALA B 1 219 ? 21.344 -0.471 1.937 1 98.62 219 ALA B CA 1
ATOM 4586 C C . ALA B 1 219 ? 22.219 0.496 1.145 1 98.62 219 ALA B C 1
ATOM 4588 O O . ALA B 1 219 ? 23.047 1.197 1.718 1 98.62 219 ALA B O 1
ATOM 4589 N N . MET B 1 220 ? 22.047 0.525 -0.139 1 98.31 220 MET B N 1
ATOM 4590 C CA . MET B 1 220 ? 22.703 1.51 -1.002 1 98.31 220 MET B CA 1
ATOM 4591 C C . MET B 1 220 ? 22.203 2.918 -0.691 1 98.31 220 MET B C 1
ATOM 4593 O O . MET B 1 220 ? 21.094 3.09 -0.187 1 98.31 220 MET B O 1
ATOM 4597 N N . LYS B 1 221 ? 23 3.891 -1.031 1 97.06 221 LYS B N 1
ATOM 4598 C CA . LYS B 1 221 ? 22.641 5.289 -0.81 1 97.06 221 LYS B CA 1
ATOM 4599 C C . LYS B 1 221 ? 21.359 5.656 -1.545 1 97.06 221 LYS B C 1
ATOM 4601 O O . LYS B 1 221 ? 20.531 6.406 -1.021 1 97.06 221 LYS B O 1
ATOM 4606 N N . GLU B 1 222 ? 21.172 5.109 -2.744 1 97.44 222 GLU B N 1
ATOM 4607 C CA . GLU B 1 222 ? 20.062 5.465 -3.617 1 97.44 222 GLU B CA 1
ATOM 4608 C C . GLU B 1 222 ? 18.781 4.746 -3.197 1 97.44 222 GLU B C 1
ATOM 4610 O O . GLU B 1 222 ? 17.703 5.016 -3.738 1 97.44 222 GLU B O 1
ATOM 4615 N N . CYS B 1 223 ? 18.906 3.822 -2.229 1 98.81 223 CYS B N 1
ATOM 4616 C CA . CYS B 1 223 ? 17.734 3.076 -1.8 1 98.81 223 CYS B CA 1
ATOM 4617 C C . CYS B 1 223 ? 16.672 4.012 -1.239 1 98.81 223 CYS B C 1
ATOM 4619 O O . CYS B 1 223 ? 16.922 4.73 -0.269 1 98.81 223 CYS B O 1
ATOM 4621 N N . PRO B 1 224 ? 15.477 4.07 -1.882 1 98.81 224 PRO B N 1
ATOM 4622 C CA . PRO B 1 224 ? 14.414 4.844 -1.239 1 98.81 224 PRO B CA 1
ATOM 4623 C C . PRO B 1 224 ? 14.219 4.477 0.231 1 98.81 224 PRO B C 1
ATOM 4625 O O . PRO B 1 224 ? 14.219 3.291 0.581 1 98.81 224 PRO B O 1
ATOM 4628 N N . SER B 1 225 ? 13.984 5.426 1.089 1 98.69 225 SER B N 1
ATOM 4629 C CA . SER B 1 225 ? 13.945 5.211 2.531 1 98.69 225 SER B CA 1
ATOM 4630 C C . SER B 1 225 ? 12.828 4.246 2.914 1 98.69 225 SER B C 1
ATOM 4632 O O . SER B 1 225 ? 12.969 3.475 3.867 1 98.69 225 SER B O 1
ATOM 4634 N N . VAL B 1 226 ? 11.75 4.25 2.178 1 98.44 226 VAL B N 1
ATOM 4635 C CA . VAL B 1 226 ? 10.609 3.402 2.492 1 98.44 226 VAL B CA 1
ATOM 4636 C C . VAL B 1 226 ? 10.93 1.949 2.15 1 98.44 226 VAL B C 1
ATOM 4638 O O . VAL B 1 226 ? 10.25 1.031 2.613 1 98.44 226 VAL B O 1
ATOM 4641 N N . LEU B 1 227 ? 11.992 1.69 1.333 1 98.75 227 LEU B N 1
ATOM 4642 C CA . LEU B 1 227 ? 12.375 0.34 0.936 1 98.75 227 LEU B CA 1
ATOM 4643 C C . LEU B 1 227 ? 13.609 -0.125 1.707 1 98.75 227 LEU B C 1
ATOM 4645 O O . LEU B 1 227 ? 14.102 -1.236 1.491 1 98.75 227 LEU B O 1
ATOM 4649 N N . ASP B 1 228 ? 14.156 0.718 2.586 1 98.88 228 ASP B N 1
ATOM 4650 C CA . ASP B 1 228 ? 15.305 0.394 3.426 1 98.88 228 ASP B CA 1
ATOM 4651 C C . ASP B 1 228 ? 14.883 -0.456 4.625 1 98.88 228 ASP B C 1
ATOM 4653 O O . ASP B 1 228 ? 14.172 0.018 5.508 1 98.88 228 ASP B O 1
ATOM 4657 N N . TYR B 1 229 ? 15.367 -1.664 4.672 1 98.88 229 TYR B N 1
ATOM 4658 C CA . TYR B 1 229 ? 14.945 -2.592 5.715 1 98.88 229 TYR B CA 1
ATOM 4659 C C . TYR B 1 229 ? 15.359 -2.092 7.094 1 98.88 229 TYR B C 1
ATOM 4661 O O . TYR B 1 229 ? 14.648 -2.297 8.078 1 98.88 229 TYR B O 1
ATOM 4669 N N . LYS B 1 230 ? 16.469 -1.503 7.234 1 98.81 230 LYS B N 1
ATOM 4670 C CA . LYS B 1 230 ? 16.906 -0.975 8.523 1 98.81 230 LYS B CA 1
ATOM 4671 C C . LYS B 1 230 ? 15.945 0.088 9.039 1 98.81 230 LYS B C 1
ATOM 4673 O O . LYS B 1 230 ? 15.57 0.075 10.211 1 98.81 230 LYS B O 1
ATOM 4678 N N . ASN B 1 231 ? 15.578 1.041 8.117 1 98.56 231 ASN B N 1
ATOM 4679 C CA . ASN B 1 231 ? 14.594 2.055 8.484 1 98.56 231 ASN B CA 1
ATOM 4680 C C . ASN B 1 231 ? 13.297 1.421 8.977 1 98.56 231 ASN B C 1
ATOM 4682 O O . ASN B 1 231 ? 12.766 1.818 10.016 1 98.56 231 ASN B O 1
ATOM 4686 N N . GLN B 1 232 ? 12.844 0.454 8.227 1 98.56 232 GLN B N 1
ATOM 4687 C CA . GLN B 1 232 ? 11.562 -0.181 8.523 1 98.56 232 GLN B CA 1
ATOM 4688 C C . GLN B 1 232 ? 11.625 -0.97 9.828 1 98.56 232 GLN B C 1
ATOM 4690 O O . GLN B 1 232 ? 10.703 -0.908 10.641 1 98.56 232 GLN B O 1
ATOM 4695 N N . VAL B 1 233 ? 12.68 -1.688 10.039 1 98.5 233 VAL B N 1
ATOM 4696 C CA . VAL B 1 233 ? 12.867 -2.428 11.281 1 98.5 233 VAL B CA 1
ATOM 4697 C C . VAL B 1 233 ? 12.938 -1.453 12.461 1 98.5 233 VAL B C 1
ATOM 4699 O O . VAL B 1 233 ? 12.328 -1.694 13.508 1 98.5 233 VAL B O 1
ATOM 4702 N N . GLY B 1 234 ? 13.641 -0.363 12.305 1 97.75 234 GLY B N 1
ATOM 4703 C CA . GLY B 1 234 ? 13.805 0.623 13.359 1 97.75 234 GLY B CA 1
ATOM 4704 C C . GLY B 1 234 ? 12.5 1.25 13.805 1 97.75 234 GLY B C 1
ATOM 4705 O O . GLY B 1 234 ? 12.398 1.745 14.93 1 97.75 234 GLY B O 1
ATOM 4706 N N . MET B 1 235 ? 11.508 1.153 12.906 1 96.69 235 MET B N 1
ATOM 4707 C CA . MET B 1 235 ? 10.219 1.776 13.211 1 96.69 235 MET B CA 1
ATOM 4708 C C . MET B 1 235 ? 9.102 0.744 13.203 1 96.69 235 MET B C 1
ATOM 4710 O O . MET B 1 235 ? 7.934 1.092 13.023 1 96.69 235 MET B O 1
ATOM 4714 N N . ASN B 1 236 ? 9.422 -0.529 13.305 1 95.62 236 ASN B N 1
ATOM 4715 C CA . ASN B 1 236 ? 8.453 -1.62 13.359 1 95.62 236 ASN B CA 1
ATOM 4716 C C . ASN B 1 236 ? 7.449 -1.543 12.211 1 95.62 236 ASN B C 1
ATOM 4718 O O . ASN B 1 236 ? 6.238 -1.59 12.438 1 95.62 236 ASN B O 1
ATOM 4722 N N . SER B 1 237 ? 7.941 -1.305 11.023 1 96.62 237 SER B N 1
ATOM 4723 C CA . SER B 1 237 ? 7.188 -1.271 9.773 1 96.62 237 SER B CA 1
ATOM 4724 C C . SER B 1 237 ? 6.363 0.008 9.656 1 96.62 237 SER B C 1
ATOM 4726 O O . SER B 1 237 ? 5.488 0.112 8.797 1 96.62 237 SER B O 1
ATOM 4728 N N . MET B 1 238 ? 6.543 0.945 10.5 1 96.81 238 MET B N 1
ATOM 4729 C CA . MET B 1 238 ? 5.773 2.186 10.5 1 96.81 238 MET B CA 1
ATOM 4730 C C . MET B 1 238 ? 6.676 3.387 10.234 1 96.81 238 MET B C 1
ATOM 4732 O O . MET B 1 238 ? 6.566 4.414 10.906 1 96.81 238 MET B O 1
ATOM 4736 N N . PHE B 1 239 ? 7.699 3.18 9.336 1 96.88 239 PHE B N 1
ATOM 4737 C CA . PHE B 1 239 ? 8.516 4.297 8.875 1 96.88 239 PHE B CA 1
ATOM 4738 C C . PHE B 1 239 ? 7.645 5.406 8.297 1 96.88 239 PHE B C 1
ATOM 4740 O O . PHE B 1 239 ? 7.965 6.59 8.438 1 96.88 239 PHE B O 1
ATOM 4747 N N . ASN B 1 240 ? 6.629 5.016 7.641 1 96.38 240 ASN B N 1
ATOM 4748 C CA . ASN B 1 240 ? 5.48 5.832 7.262 1 96.38 240 ASN B CA 1
ATOM 4749 C C . ASN B 1 240 ? 4.164 5.137 7.598 1 96.38 240 ASN B C 1
ATOM 4751 O O . ASN B 1 240 ? 4.164 4.031 8.148 1 96.38 240 ASN B O 1
ATOM 4755 N N . THR B 1 241 ? 3.043 5.879 7.422 1 97.06 241 THR B N 1
ATOM 4756 C CA . THR B 1 241 ? 1.745 5.266 7.684 1 97.06 241 THR B CA 1
ATOM 4757 C C . THR B 1 241 ? 1.601 3.955 6.91 1 97.06 241 THR B C 1
ATOM 4759 O O . THR B 1 241 ? 1.65 3.945 5.68 1 97.06 241 THR B O 1
ATOM 4762 N N . PRO B 1 242 ? 1.507 2.852 7.609 1 97.81 242 PRO B N 1
ATOM 4763 C CA . PRO B 1 242 ? 1.349 1.561 6.934 1 97.81 242 PRO B CA 1
ATOM 4764 C C . PRO B 1 242 ? -0.067 1.341 6.406 1 97.81 242 PRO B C 1
ATOM 4766 O O . PRO B 1 242 ? -0.972 2.121 6.711 1 97.81 242 PRO B O 1
ATOM 4769 N N . PRO B 1 243 ? -0.233 0.358 5.512 1 98.25 243 PRO B N 1
ATOM 4770 C CA . PRO B 1 243 ? -1.591 -0.004 5.102 1 98.25 243 PRO B CA 1
ATOM 4771 C C . PRO B 1 243 ? -2.369 -0.72 6.203 1 98.25 243 PRO B C 1
ATOM 4773 O O . PRO B 1 243 ? -2.506 -1.945 6.172 1 98.25 243 PRO B O 1
ATOM 4776 N N . THR B 1 244 ? -2.945 -0.029 7.074 1 98.56 244 THR B N 1
ATOM 4777 C CA . THR B 1 244 ? -3.488 -0.502 8.344 1 98.56 244 THR B CA 1
ATOM 4778 C C . THR B 1 244 ? -4.555 -1.567 8.109 1 98.56 244 THR B C 1
ATOM 4780 O O . THR B 1 244 ? -4.551 -2.613 8.766 1 98.56 244 THR B O 1
ATOM 4783 N N . TRP B 1 245 ? -5.453 -1.344 7.152 1 98.69 245 TRP B N 1
ATOM 4784 C CA . TRP B 1 245 ? -6.539 -2.285 6.898 1 98.69 245 TRP B CA 1
ATOM 4785 C C . TRP B 1 245 ? -5.996 -3.613 6.379 1 98.69 245 TRP B C 1
ATOM 4787 O O . TRP B 1 245 ? -6.422 -4.68 6.824 1 98.69 245 TRP B O 1
ATOM 4797 N N . SER B 1 246 ? -5.09 -3.539 5.438 1 98.75 246 SER B N 1
ATOM 4798 C CA . SER B 1 246 ? -4.523 -4.758 4.871 1 98.75 246 SER B CA 1
ATOM 4799 C C . SER B 1 246 ? -3.781 -5.566 5.93 1 98.75 246 SER B C 1
ATOM 4801 O O . SER B 1 246 ? -3.801 -6.797 5.902 1 98.75 246 SER B O 1
ATOM 4803 N N . ILE B 1 247 ? -3.092 -4.883 6.832 1 98.81 247 ILE B N 1
ATOM 4804 C CA . ILE B 1 247 ? -2.393 -5.562 7.918 1 98.81 247 ILE B CA 1
ATOM 4805 C C . ILE B 1 247 ? -3.404 -6.234 8.844 1 98.81 247 ILE B C 1
ATOM 4807 O O . ILE B 1 247 ? -3.207 -7.375 9.266 1 98.81 247 ILE B O 1
ATOM 4811 N N . TYR B 1 248 ? -4.496 -5.5 9.141 1 98.88 248 TYR B N 1
ATOM 4812 C CA . TYR B 1 248 ? -5.578 -6.051 9.953 1 98.88 248 TYR B CA 1
ATOM 4813 C C . TYR B 1 248 ? -6.148 -7.312 9.312 1 98.88 248 TYR B C 1
ATOM 4815 O O . TYR B 1 248 ? -6.293 -8.336 9.984 1 98.88 248 TYR B O 1
ATOM 4823 N N . ILE B 1 249 ? -6.395 -7.328 8.008 1 98.94 249 ILE B N 1
ATOM 4824 C CA . ILE B 1 249 ? -6.93 -8.484 7.293 1 98.94 249 ILE B CA 1
ATOM 4825 C C . ILE B 1 249 ? -5.938 -9.641 7.359 1 98.94 249 ILE B C 1
ATOM 4827 O O . ILE B 1 249 ? -6.328 -10.789 7.566 1 98.94 249 ILE B O 1
ATOM 4831 N N . MET B 1 250 ? -4.688 -9.328 7.16 1 98.88 250 MET B N 1
ATOM 4832 C CA . MET B 1 250 ? -3.643 -10.344 7.246 1 98.88 250 MET B CA 1
ATOM 4833 C C . MET B 1 250 ? -3.662 -11.031 8.609 1 98.88 250 MET B C 1
ATOM 4835 O O . MET B 1 250 ? -3.521 -12.25 8.695 1 98.88 250 MET B O 1
ATOM 4839 N N . GLY B 1 251 ? -3.807 -10.242 9.695 1 98.88 251 GLY B N 1
ATOM 4840 C CA . GLY B 1 251 ? -3.922 -10.812 11.023 1 98.88 251 GLY B CA 1
ATOM 4841 C C . GLY B 1 251 ? -5.09 -11.766 11.172 1 98.88 251 GLY B C 1
ATOM 4842 O O . GLY B 1 251 ? -4.961 -12.836 11.773 1 98.88 251 GLY B O 1
ATOM 4843 N N . LEU B 1 252 ? -6.234 -11.367 10.625 1 98.94 252 LEU B N 1
ATOM 4844 C CA . LEU B 1 252 ? -7.406 -12.234 10.664 1 98.94 252 LEU B CA 1
ATOM 4845 C C . LEU B 1 252 ? -7.145 -13.539 9.922 1 98.94 252 LEU B C 1
ATOM 4847 O O . LEU B 1 252 ? -7.586 -14.609 10.352 1 98.94 252 LEU B O 1
ATOM 4851 N N . VAL B 1 253 ? -6.438 -13.492 8.797 1 98.94 253 VAL B N 1
ATOM 4852 C CA . VAL B 1 253 ? -6.133 -14.695 8.023 1 98.94 253 VAL B CA 1
ATOM 4853 C C . VAL B 1 253 ? -5.188 -15.594 8.812 1 98.94 253 VAL B C 1
ATOM 4855 O O . VAL B 1 253 ? -5.34 -16.812 8.812 1 98.94 253 VAL B O 1
ATOM 4858 N N . PHE B 1 254 ? -4.168 -14.969 9.469 1 98.94 254 PHE B N 1
ATOM 4859 C CA . PHE B 1 254 ? -3.262 -15.758 10.305 1 98.94 254 PHE B CA 1
ATOM 4860 C C . PHE B 1 254 ? -4.031 -16.484 11.406 1 98.94 254 PHE B C 1
ATOM 4862 O O . PHE B 1 254 ? -3.775 -17.656 11.672 1 98.94 254 PHE B O 1
ATOM 4869 N N . GLN B 1 255 ? -4.922 -15.766 12.062 1 98.88 255 GLN B N 1
ATOM 4870 C CA . GLN B 1 255 ? -5.746 -16.391 13.094 1 98.88 255 GLN B CA 1
ATOM 4871 C C . GLN B 1 255 ? -6.562 -17.547 12.523 1 98.88 255 GLN B C 1
ATOM 4873 O O . GLN B 1 255 ? -6.684 -18.594 13.148 1 98.88 255 GLN B O 1
ATOM 4878 N N . TRP B 1 256 ? -7.121 -17.344 11.383 1 98.88 256 TRP B N 1
ATOM 4879 C CA . TRP B 1 256 ? -7.895 -18.375 10.695 1 98.88 256 TRP B CA 1
ATOM 4880 C C . TRP B 1 256 ? -7.035 -19.594 10.422 1 98.88 256 TRP B C 1
ATOM 4882 O O . TRP B 1 256 ? -7.461 -20.734 10.656 1 98.88 256 TRP B O 1
ATOM 4892 N N . LEU B 1 257 ? -5.824 -19.438 9.938 1 98.81 257 LEU B N 1
ATOM 4893 C CA . LEU B 1 257 ? -4.887 -20.516 9.672 1 98.81 257 LEU B CA 1
ATOM 4894 C C . LEU B 1 257 ? -4.551 -21.281 10.945 1 98.81 257 LEU B C 1
ATOM 4896 O O . LEU B 1 257 ? -4.5 -22.516 10.953 1 98.81 257 LEU B O 1
ATOM 4900 N N . LYS B 1 258 ? -4.281 -20.516 11.953 1 98.69 258 LYS B N 1
ATOM 4901 C CA . LYS B 1 258 ? -3.98 -21.141 13.242 1 98.69 258 LYS B CA 1
ATOM 4902 C C . LYS B 1 258 ? -5.133 -22.031 13.703 1 98.69 258 LYS B C 1
ATOM 4904 O O . LYS B 1 258 ? -4.914 -23.156 14.164 1 98.69 258 LYS B O 1
ATOM 4909 N N . ASN B 1 259 ? -6.359 -21.516 13.57 1 98.56 259 ASN B N 1
ATOM 4910 C CA . ASN B 1 259 ? -7.547 -22.266 13.984 1 98.56 259 ASN B CA 1
ATOM 4911 C C . ASN B 1 259 ? -7.699 -23.562 13.195 1 98.56 259 ASN B C 1
ATOM 4913 O O . ASN B 1 259 ? -8.289 -24.516 13.688 1 98.56 259 ASN B O 1
ATOM 4917 N N . LEU B 1 260 ? -7.137 -23.625 12.016 1 98 260 LEU B N 1
ATOM 4918 C CA . LEU B 1 260 ? -7.273 -24.797 11.148 1 98 260 LEU B CA 1
ATOM 4919 C C . LEU B 1 260 ? -6.148 -25.797 11.406 1 98 260 LEU B C 1
ATOM 4921 O O . LEU B 1 260 ? -6.105 -26.859 10.781 1 98 260 LEU B O 1
ATOM 4925 N N . GLY B 1 261 ? -5.203 -25.469 12.25 1 98.19 261 GLY B N 1
ATOM 4926 C CA . GLY B 1 261 ? -4.121 -26.391 12.562 1 98.19 261 GLY B CA 1
ATOM 4927 C C . GLY B 1 261 ? -2.777 -25.938 12.031 1 98.19 261 GLY B C 1
ATOM 4928 O O . GLY B 1 261 ? -1.79 -26.672 12.109 1 98.19 261 GLY B O 1
ATOM 4929 N N . GLY B 1 262 ? -2.748 -24.719 11.461 1 98.25 262 GLY B N 1
ATOM 4930 C CA . GLY B 1 262 ? -1.488 -24.109 11.047 1 98.25 262 GLY B CA 1
ATOM 4931 C C . GLY B 1 262 ? -0.974 -24.641 9.727 1 98.25 262 GLY B C 1
ATO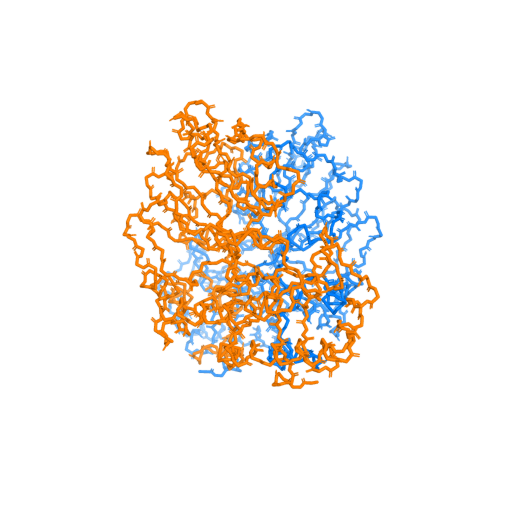M 4932 O O . GLY B 1 262 ? -1.736 -25.203 8.938 1 98.25 262 GLY B O 1
ATOM 4933 N N . ALA B 1 263 ? 0.291 -24.391 9.43 1 97.88 263 ALA B N 1
ATOM 4934 C CA . ALA B 1 263 ? 0.913 -24.703 8.148 1 97.88 263 ALA B CA 1
ATOM 4935 C C . ALA B 1 263 ? 0.906 -26.203 7.883 1 97.88 263 ALA B C 1
ATOM 4937 O O . ALA B 1 263 ? 0.75 -26.641 6.738 1 97.88 263 ALA B O 1
ATOM 4938 N N . ALA B 1 264 ? 1.071 -26.969 8.906 1 98.06 264 ALA B N 1
ATOM 4939 C CA . ALA B 1 264 ? 1.092 -28.422 8.742 1 98.06 264 ALA B CA 1
ATOM 4940 C C . ALA B 1 264 ? -0.264 -28.938 8.266 1 98.06 264 ALA B C 1
ATOM 4942 O O . ALA B 1 264 ? -0.335 -29.766 7.348 1 98.06 264 ALA B O 1
ATOM 4943 N N . ALA B 1 265 ? -1.307 -28.516 8.891 1 98.38 265 ALA B N 1
ATOM 4944 C CA . ALA B 1 265 ? -2.654 -28.906 8.484 1 98.38 265 ALA B CA 1
ATOM 4945 C C . ALA B 1 265 ? -2.961 -28.406 7.074 1 98.38 265 ALA B C 1
ATOM 4947 O O . ALA B 1 265 ? -3.584 -29.125 6.281 1 98.38 265 ALA B O 1
ATOM 4948 N N . MET B 1 266 ? -2.518 -27.234 6.797 1 98.25 266 MET B N 1
ATOM 4949 C CA . MET B 1 266 ? -2.754 -26.656 5.473 1 98.25 266 MET B CA 1
ATOM 4950 C C . MET B 1 266 ? -2.025 -27.469 4.398 1 98.25 266 MET B C 1
ATOM 4952 O O . MET B 1 266 ? -2.52 -27.594 3.279 1 98.25 266 MET B O 1
ATOM 4956 N N . GLU B 1 267 ? -0.855 -27.953 4.691 1 98.44 267 GLU B N 1
ATOM 4957 C CA . GLU B 1 267 ? -0.113 -28.766 3.74 1 98.44 267 GLU B CA 1
ATOM 4958 C C . GLU B 1 267 ? -0.924 -30 3.312 1 98.44 267 GLU B C 1
ATOM 4960 O O . GLU B 1 267 ? -0.95 -30.344 2.131 1 98.44 267 GLU B O 1
ATOM 4965 N N . GLU B 1 268 ? -1.55 -30.656 4.254 1 98.5 268 GLU B N 1
ATOM 4966 C CA . GLU B 1 268 ? -2.359 -31.828 3.959 1 98.5 268 GLU B CA 1
ATOM 4967 C C . GLU B 1 268 ? -3.529 -31.484 3.041 1 98.5 268 GLU B C 1
ATOM 4969 O O . GLU B 1 268 ? -3.803 -32.188 2.078 1 98.5 268 GLU B O 1
ATOM 4974 N N . LEU B 1 269 ? -4.188 -30.422 3.365 1 98.44 269 LEU B N 1
ATOM 4975 C CA . LEU B 1 269 ? -5.32 -29.984 2.557 1 98.44 269 LEU B CA 1
ATOM 4976 C C . LEU B 1 269 ? -4.867 -29.594 1.153 1 98.44 269 LEU B C 1
ATOM 4978 O O . LEU B 1 269 ? -5.527 -29.938 0.168 1 98.44 269 LEU B O 1
ATOM 4982 N N . ASN B 1 270 ? -3.768 -28.891 1.091 1 98.62 270 ASN B N 1
ATOM 4983 C CA . ASN B 1 270 ? -3.275 -28.406 -0.197 1 98.62 270 ASN B CA 1
ATOM 4984 C C . ASN B 1 270 ? -2.764 -29.562 -1.062 1 98.62 270 ASN B C 1
ATOM 4986 O O . ASN B 1 270 ? -2.898 -29.531 -2.287 1 98.62 270 ASN B O 1
ATOM 4990 N N . ARG B 1 271 ? -2.174 -30.547 -0.449 1 98.19 271 ARG B N 1
ATOM 4991 C CA . ARG B 1 271 ? -1.79 -31.75 -1.173 1 98.19 271 ARG B CA 1
ATOM 4992 C C . ARG B 1 271 ? -3.01 -32.438 -1.77 1 98.19 271 ARG B C 1
ATOM 4994 O O . ARG B 1 271 ? -3 -32.844 -2.939 1 98.19 271 ARG B O 1
ATOM 5001 N N . LYS B 1 272 ? -4.027 -32.594 -0.976 1 98.69 272 LYS B N 1
ATOM 5002 C CA . LYS B 1 272 ? -5.258 -33.25 -1.437 1 98.69 272 LYS B CA 1
ATOM 5003 C C . LYS B 1 272 ? -5.863 -32.5 -2.615 1 98.69 272 LYS B C 1
ATOM 5005 O O . LYS B 1 272 ? -6.281 -33.094 -3.602 1 98.69 272 LYS B O 1
ATOM 5010 N N . LYS B 1 273 ? -5.93 -31.188 -2.518 1 98.81 273 LYS B N 1
ATOM 5011 C CA . LYS B 1 273 ? -6.5 -30.359 -3.57 1 98.81 273 LYS B CA 1
ATOM 5012 C C . LYS B 1 273 ? -5.734 -30.516 -4.879 1 98.81 273 LYS B C 1
ATOM 5014 O O . LYS B 1 273 ? -6.324 -30.828 -5.918 1 98.81 273 LYS B O 1
ATOM 5019 N N . SER B 1 274 ? -4.402 -30.297 -4.809 1 98.75 274 SER B N 1
ATOM 5020 C CA . SER B 1 274 ? -3.607 -30.328 -6.031 1 98.75 274 SER B CA 1
ATOM 5021 C C . SER B 1 274 ? -3.561 -31.719 -6.633 1 98.75 274 SER B C 1
ATOM 5023 O O . SER B 1 274 ? -3.623 -31.891 -7.852 1 98.75 274 SER B O 1
ATOM 5025 N N . GLU B 1 275 ? -3.479 -32.75 -5.805 1 98.62 275 GLU B N 1
ATOM 5026 C CA . GLU B 1 275 ? -3.451 -34.125 -6.289 1 98.62 275 GLU B CA 1
ATOM 5027 C C . GLU B 1 275 ? -4.746 -34.5 -7.016 1 98.62 275 GLU B C 1
ATOM 5029 O O . GLU B 1 275 ? -4.723 -35.188 -8.039 1 98.62 275 GLU B O 1
ATOM 5034 N N . SER B 1 276 ? -5.836 -34.062 -6.457 1 98.62 276 SER B N 1
ATOM 5035 C CA . SER B 1 276 ? -7.125 -34.344 -7.082 1 98.62 276 SER B CA 1
ATOM 5036 C C . SER B 1 276 ? -7.199 -33.75 -8.484 1 98.62 276 SER B C 1
ATOM 5038 O O . SER B 1 276 ? -7.625 -34.406 -9.43 1 98.62 276 SER B O 1
ATOM 5040 N N . LEU B 1 277 ? -6.793 -32.562 -8.641 1 98.69 277 LEU B N 1
ATOM 5041 C CA . LEU B 1 277 ? -6.848 -31.875 -9.93 1 98.69 277 LEU B CA 1
ATOM 5042 C C . LEU B 1 277 ? -5.852 -32.5 -10.906 1 98.69 277 LEU B C 1
ATOM 5044 O O . LEU B 1 277 ? -6.203 -32.781 -12.055 1 98.69 277 LEU B O 1
ATOM 5048 N N . TYR B 1 278 ? -4.586 -32.688 -10.477 1 98.81 278 TYR B N 1
ATOM 5049 C CA . TYR B 1 278 ? -3.57 -33.281 -11.336 1 98.81 278 TYR B CA 1
ATOM 5050 C C . TYR B 1 278 ? -3.957 -34.719 -11.742 1 98.81 278 TYR B C 1
ATOM 5052 O O . TYR B 1 278 ? -3.719 -35.125 -12.875 1 98.81 278 TYR B O 1
ATOM 5060 N N . SER B 1 279 ? -4.523 -35.438 -10.789 1 98.62 279 SER B N 1
ATOM 5061 C CA . SER B 1 279 ? -4.961 -36.812 -11.109 1 98.62 279 SER B CA 1
ATOM 5062 C C . SER B 1 279 ? -6.027 -36.812 -12.195 1 98.62 279 SER B C 1
ATOM 5064 O O . SER B 1 279 ? -6.047 -37.688 -13.062 1 98.62 279 SER B O 1
ATOM 5066 N N . THR B 1 280 ? -6.891 -35.875 -12.117 1 98.5 280 THR B N 1
ATOM 5067 C CA . THR B 1 280 ? -7.934 -35.719 -13.133 1 98.5 280 THR B CA 1
ATOM 5068 C C . THR B 1 280 ? -7.324 -35.406 -14.492 1 98.5 280 THR B C 1
ATOM 5070 O O . THR B 1 280 ? -7.688 -36.031 -15.5 1 98.5 280 THR B O 1
ATOM 5073 N N . ILE B 1 281 ? -6.391 -34.5 -14.57 1 98.56 281 ILE B N 1
ATOM 5074 C CA . ILE B 1 281 ? -5.711 -34.125 -15.812 1 98.56 281 ILE B CA 1
ATOM 5075 C C . ILE B 1 281 ? -4.965 -35.344 -16.375 1 98.56 281 ILE B C 1
ATOM 5077 O O . ILE B 1 281 ? -5.082 -35.656 -17.562 1 98.56 281 ILE B O 1
ATOM 5081 N N . ASP B 1 282 ? -4.289 -36.062 -15.508 1 98.25 282 ASP B N 1
ATOM 5082 C CA . ASP B 1 282 ? -3.436 -37.156 -15.914 1 98.25 282 ASP B CA 1
ATOM 5083 C C . ASP B 1 282 ? -4.27 -38.375 -16.312 1 98.25 282 ASP B C 1
ATOM 5085 O O . ASP B 1 282 ? -3.816 -39.219 -17.094 1 98.25 282 ASP B O 1
ATOM 5089 N N . SER B 1 283 ? -5.473 -38.469 -15.82 1 98.12 283 SER B N 1
ATOM 5090 C CA . SER B 1 283 ? -6.324 -39.625 -16.125 1 98.12 283 SER B CA 1
ATOM 5091 C C . SER B 1 283 ? -7.016 -39.469 -17.469 1 98.12 283 SER B C 1
ATOM 5093 O O . SER B 1 283 ? -7.539 -40.438 -18.031 1 98.12 283 SER B O 1
ATOM 5095 N N . LEU B 1 284 ? -7.027 -38.25 -18 1 97.81 284 LEU B N 1
ATOM 5096 C CA . LEU B 1 284 ? -7.613 -37.969 -19.312 1 97.81 284 LEU B CA 1
ATOM 5097 C C . LEU B 1 284 ? -6.586 -37.312 -20.234 1 97.81 284 LEU B C 1
ATOM 5099 O O . LEU B 1 284 ? -6.809 -36.219 -20.75 1 97.81 284 LEU B O 1
ATOM 5103 N N . PRO B 1 285 ? -5.52 -38.062 -20.5 1 96 285 PRO B N 1
ATOM 5104 C CA . PRO B 1 285 ? -4.328 -37.469 -21.125 1 96 285 PRO B CA 1
ATOM 5105 C C . PRO B 1 285 ? -4.566 -37.062 -22.594 1 96 285 PRO B C 1
ATOM 5107 O O . PRO B 1 285 ? -3.746 -36.375 -23.172 1 96 285 PRO B O 1
ATOM 5110 N N . GLU B 1 286 ? -5.625 -37.5 -23.219 1 97 286 GLU B N 1
ATOM 5111 C CA . GLU B 1 286 ? -5.906 -37.156 -24.609 1 97 286 GLU B CA 1
ATOM 5112 C C . GLU B 1 286 ? -6.75 -35.875 -24.688 1 97 286 GLU B C 1
ATOM 5114 O O . GLU B 1 286 ? -7 -35.344 -25.781 1 97 286 GLU B O 1
ATOM 5119 N N . PHE B 1 287 ? -7.133 -35.344 -23.469 1 98.25 287 PHE B N 1
ATOM 5120 C CA . PHE B 1 287 ? -8.062 -34.219 -23.469 1 98.25 287 PHE B CA 1
ATOM 5121 C C . PHE B 1 287 ? -7.512 -33.062 -22.656 1 98.25 287 PHE B C 1
ATOM 5123 O O . PHE B 1 287 ? -7.613 -31.906 -23.078 1 98.25 287 PHE B O 1
ATOM 5130 N N . TYR B 1 288 ? -7.043 -33.344 -21.5 1 98.5 288 TYR B N 1
ATOM 5131 C CA . TYR B 1 288 ? -6.426 -32.344 -20.656 1 98.5 288 TYR B CA 1
ATOM 5132 C C . TYR B 1 288 ? -4.906 -32.5 -20.641 1 98.5 288 TYR B C 1
ATOM 5134 O O . TYR B 1 288 ? -4.391 -33.594 -20.656 1 98.5 288 TYR B O 1
ATOM 5142 N N . PHE B 1 289 ? -4.164 -31.344 -20.578 1 98.31 289 PHE B N 1
ATOM 5143 C CA . PHE B 1 289 ? -2.709 -31.375 -20.625 1 98.31 289 PHE B CA 1
ATOM 5144 C C . PHE B 1 289 ? -2.119 -30.344 -19.672 1 98.31 289 PHE B C 1
ATOM 5146 O O . PHE B 1 289 ? -2.477 -29.156 -19.734 1 98.31 289 PHE B O 1
ATOM 5153 N N . CYS B 1 290 ? -1.351 -30.719 -18.812 1 98.31 290 CYS B N 1
ATOM 5154 C CA . CYS B 1 290 ? -0.519 -29.812 -18.031 1 98.31 290 CYS B CA 1
ATOM 5155 C C . CYS B 1 290 ? 0.877 -29.703 -18.625 1 98.31 290 CYS B C 1
ATOM 5157 O O . CYS B 1 290 ? 1.577 -30.703 -18.766 1 98.31 290 CYS B O 1
ATOM 5159 N N . PRO B 1 291 ? 1.317 -28.516 -18.938 1 97.44 291 PRO B N 1
ATOM 5160 C CA . PRO B 1 291 ? 2.6 -28.359 -19.625 1 97.44 291 PRO B CA 1
ATOM 5161 C C . PRO B 1 291 ? 3.797 -28.531 -18.688 1 97.44 291 PRO B C 1
ATOM 5163 O O . PRO B 1 291 ? 4.934 -28.641 -19.156 1 97.44 291 PRO B O 1
ATOM 5166 N N . VAL B 1 292 ? 3.66 -28.578 -17.391 1 98.5 292 VAL B N 1
ATOM 5167 C CA . VAL B 1 292 ? 4.742 -28.531 -16.406 1 98.5 292 VAL B CA 1
ATOM 5168 C C . VAL B 1 292 ? 5.211 -29.953 -16.094 1 98.5 292 VAL B C 1
ATOM 5170 O O . VAL B 1 292 ? 4.395 -30.859 -15.945 1 98.5 292 VAL B O 1
ATOM 5173 N N . ASP B 1 293 ? 6.523 -30.172 -16 1 98.38 293 ASP B N 1
ATOM 5174 C CA . ASP B 1 293 ? 7.09 -31.453 -15.602 1 98.38 293 ASP B CA 1
ATOM 5175 C C . ASP B 1 293 ? 6.59 -31.859 -14.219 1 98.38 293 ASP B C 1
ATOM 5177 O O . ASP B 1 293 ? 6.496 -31.031 -13.312 1 98.38 293 ASP B O 1
ATOM 5181 N N . LYS B 1 294 ? 6.316 -33.094 -14.023 1 97.94 294 LYS B N 1
ATOM 5182 C CA . LYS B 1 294 ? 5.676 -33.625 -12.812 1 97.94 294 LYS B CA 1
ATOM 5183 C C . LYS B 1 294 ? 6.457 -33.219 -11.562 1 97.94 294 LYS B C 1
ATOM 5185 O O . LYS B 1 294 ? 5.875 -32.75 -10.586 1 97.94 294 LYS B O 1
ATOM 5190 N N . PRO B 1 295 ? 7.773 -33.25 -11.516 1 98.06 295 PRO B N 1
ATOM 5191 C CA . PRO B 1 295 ? 8.492 -32.906 -10.281 1 98.06 295 PRO B CA 1
ATOM 5192 C C . PRO B 1 295 ? 8.438 -31.438 -9.945 1 98.06 295 PRO B C 1
ATOM 5194 O O . PRO B 1 295 ? 8.742 -31.031 -8.82 1 98.06 295 PRO B O 1
ATOM 5197 N N . ALA B 1 296 ? 8.047 -30.594 -10.938 1 98.75 296 ALA B N 1
ATOM 5198 C CA . ALA B 1 296 ? 8.078 -29.156 -10.742 1 98.75 296 ALA B CA 1
ATOM 5199 C C . ALA B 1 296 ? 6.672 -28.578 -10.641 1 98.75 296 ALA B C 1
ATOM 5201 O O . ALA B 1 296 ? 6.492 -27.359 -10.523 1 98.75 296 ALA B O 1
ATOM 5202 N N . ARG B 1 297 ? 5.652 -29.438 -10.633 1 98.81 297 ARG B N 1
ATOM 5203 C CA . ARG B 1 297 ? 4.266 -28.984 -10.656 1 98.81 297 ARG B CA 1
ATOM 5204 C C . ARG B 1 297 ? 3.908 -28.266 -9.359 1 98.81 297 ARG B C 1
ATOM 5206 O O . ARG B 1 297 ? 4.199 -28.75 -8.266 1 98.81 297 ARG B O 1
ATOM 5213 N N . SER B 1 298 ? 3.324 -27.109 -9.547 1 98.94 298 SER B N 1
ATOM 5214 C CA . SER B 1 298 ? 2.908 -26.297 -8.414 1 98.94 298 SER B CA 1
ATOM 5215 C C . SER B 1 298 ? 1.7 -26.891 -7.703 1 98.94 298 SER B C 1
ATOM 5217 O O . SER B 1 298 ? 0.732 -27.297 -8.352 1 98.94 298 SER B O 1
ATOM 5219 N N . ARG B 1 299 ? 1.722 -26.891 -6.418 1 98.69 299 ARG B N 1
ATOM 5220 C CA . ARG B 1 299 ? 0.579 -27.312 -5.613 1 98.69 299 ARG B CA 1
ATOM 5221 C C . ARG B 1 299 ? -0.469 -26.203 -5.531 1 98.69 299 ARG B C 1
ATOM 5223 O O . ARG B 1 299 ? -1.61 -26.453 -5.137 1 98.69 299 ARG B O 1
ATOM 5230 N N . MET B 1 300 ? -0.13 -24.984 -5.934 1 98.88 300 MET B N 1
ATOM 5231 C CA . MET B 1 300 ? -0.963 -23.812 -5.719 1 98.88 300 MET B CA 1
ATOM 5232 C C . MET B 1 300 ? -1.562 -23.328 -7.035 1 98.88 300 MET B C 1
ATOM 5234 O O . MET B 1 300 ? -2.699 -22.844 -7.066 1 98.88 300 MET B O 1
ATOM 5238 N N . ASN B 1 301 ? -0.809 -23.406 -8.07 1 98.88 301 ASN B N 1
ATOM 5239 C CA . ASN B 1 301 ? -1.222 -22.922 -9.383 1 98.88 301 ASN B CA 1
ATOM 5240 C C . ASN B 1 301 ? -1.118 -24.031 -10.438 1 98.88 301 ASN B C 1
ATOM 5242 O O . ASN B 1 301 ? -0.016 -24.438 -10.812 1 98.88 301 ASN B O 1
ATOM 5246 N N . VAL B 1 302 ? -2.238 -24.484 -10.953 1 98.81 302 VAL B N 1
ATOM 5247 C CA . VAL B 1 302 ? -2.271 -25.625 -11.875 1 98.81 302 VAL B CA 1
ATOM 5248 C C . VAL B 1 302 ? -2.67 -25.141 -13.273 1 98.81 302 VAL B C 1
ATOM 5250 O O . VAL B 1 302 ? -3.857 -24.984 -13.562 1 98.81 302 VAL B O 1
ATOM 5253 N N . PRO B 1 303 ? -1.705 -24.938 -14.109 1 98.56 303 PRO B N 1
ATOM 5254 C CA . PRO B 1 303 ? -2.053 -24.641 -15.5 1 98.56 303 PRO B CA 1
ATOM 5255 C C . PRO B 1 303 ? -2.465 -25.875 -16.297 1 98.56 303 PRO B C 1
ATOM 5257 O O . PRO B 1 303 ? -1.941 -26.969 -16.047 1 98.56 303 PRO B O 1
ATOM 5260 N N . PHE B 1 304 ? -3.396 -25.703 -17.203 1 98.5 304 PHE B N 1
ATOM 5261 C CA . PHE B 1 304 ? -3.732 -26.828 -18.078 1 98.5 304 PHE B CA 1
ATOM 5262 C C . PHE B 1 304 ? -4.316 -26.328 -19.391 1 98.5 304 PHE B C 1
ATOM 5264 O O . PHE B 1 304 ? -4.75 -25.188 -19.5 1 98.5 304 PHE B O 1
ATOM 5271 N N . ARG B 1 305 ? -4.199 -27.125 -20.391 1 98.19 305 ARG B N 1
ATOM 5272 C CA . ARG B 1 305 ? -4.75 -26.938 -21.719 1 98.19 305 ARG B CA 1
ATOM 5273 C C . ARG B 1 305 ? -5.805 -27.984 -22.031 1 98.19 305 ARG B C 1
ATOM 5275 O O . ARG B 1 305 ? -5.84 -29.047 -21.391 1 98.19 305 ARG B O 1
ATOM 5282 N N . ILE B 1 306 ? -6.613 -27.688 -22.953 1 98.38 306 ILE B N 1
ATOM 5283 C CA . ILE B 1 306 ? -7.676 -28.609 -23.344 1 98.38 306 ILE B CA 1
ATOM 5284 C C . ILE B 1 306 ? -7.574 -28.922 -24.828 1 98.38 306 ILE B C 1
ATOM 5286 O O . ILE B 1 306 ? -7.32 -28.016 -25.641 1 98.38 306 ILE B O 1
ATOM 5290 N N . GLY B 1 307 ? -7.75 -30.188 -25.25 1 97.19 307 GLY B N 1
ATOM 5291 C CA . GLY B 1 307 ? -7.832 -30.609 -26.641 1 97.19 307 GLY B CA 1
ATOM 5292 C C . GLY B 1 307 ? -6.496 -31.047 -27.219 1 97.19 307 GLY B C 1
ATOM 5293 O O . GLY B 1 307 ? -6.434 -32 -27.984 1 97.19 307 GLY B O 1
ATOM 5294 N N . SER B 1 308 ? -5.41 -30.328 -26.844 1 96 308 SER B N 1
ATOM 5295 C CA . SER B 1 308 ? -4.043 -30.641 -27.25 1 96 308 SER B CA 1
ATOM 5296 C C . SER B 1 308 ? -3.025 -30.047 -26.281 1 96 308 SER B C 1
ATOM 5298 O O . SER B 1 308 ? -3.371 -29.188 -25.469 1 96 308 SER B O 1
ATOM 5300 N N . PRO B 1 309 ? -1.837 -30.453 -26.391 1 94.69 309 PRO B N 1
ATOM 5301 C CA . PRO B 1 309 ? -0.809 -29.859 -25.531 1 94.69 309 PRO B CA 1
ATOM 5302 C C . PRO B 1 309 ? -0.671 -28.359 -25.719 1 94.69 309 PRO B C 1
ATOM 5304 O O . PRO B 1 309 ? -0.305 -27.641 -24.781 1 94.69 309 PRO B O 1
ATOM 5307 N N . SER B 1 310 ? -1.009 -27.891 -26.953 1 94.75 310 SER B N 1
ATOM 5308 C CA . SER B 1 310 ? -0.93 -26.469 -27.234 1 94.75 310 SER B CA 1
ATOM 5309 C C . SER B 1 310 ? -2.275 -25.781 -27 1 94.75 310 SER B C 1
ATOM 5311 O O . SER B 1 310 ? -2.381 -24.562 -27.109 1 94.75 310 SER B O 1
ATOM 5313 N N . GLY B 1 311 ? -3.26 -26.547 -26.734 1 95.94 311 GLY B N 1
ATOM 5314 C CA . GLY B 1 311 ? -4.586 -26.016 -26.469 1 95.94 311 GLY B CA 1
ATOM 5315 C C . GLY B 1 311 ? -5.449 -25.906 -27.719 1 95.94 311 GLY B C 1
ATOM 5316 O O . GLY B 1 311 ? -4.93 -25.812 -28.828 1 95.94 311 GLY B O 1
ATOM 5317 N N . ASP B 1 312 ? -6.676 -26.031 -27.547 1 97.12 312 ASP B N 1
ATOM 5318 C CA . ASP B 1 312 ? -7.723 -25.703 -28.516 1 97.12 312 ASP B CA 1
ATOM 5319 C C . ASP B 1 312 ? -8.523 -24.484 -28.062 1 97.12 312 ASP B C 1
ATOM 5321 O O . ASP B 1 312 ? -9.328 -24.562 -27.141 1 97.12 312 ASP B O 1
ATOM 5325 N N . GLU B 1 313 ? -8.352 -23.422 -28.734 1 96.25 313 GLU B N 1
ATOM 5326 C CA . GLU B 1 313 ? -8.914 -22.141 -28.312 1 96.25 313 GLU B CA 1
ATOM 5327 C C . GLU B 1 313 ? -10.438 -22.219 -28.203 1 96.25 313 GLU B C 1
ATOM 5329 O O . GLU B 1 313 ? -11.031 -21.625 -27.312 1 96.25 313 GLU B O 1
ATOM 5334 N N . THR B 1 314 ? -11.039 -22.875 -29.172 1 97.06 314 THR B N 1
ATOM 5335 C CA . THR B 1 314 ? -12.492 -23 -29.188 1 97.06 314 THR B CA 1
ATOM 5336 C C . THR B 1 314 ? -12.977 -23.797 -27.969 1 97.06 314 THR B C 1
ATOM 5338 O O . THR B 1 314 ? -13.93 -23.391 -27.297 1 97.06 314 THR B O 1
ATOM 5341 N N . LEU B 1 315 ? -12.344 -24.922 -27.719 1 97.19 315 LEU B N 1
ATOM 5342 C CA . LEU B 1 315 ? -12.711 -25.766 -26.594 1 97.19 315 LEU B CA 1
ATOM 5343 C C . LEU B 1 315 ? -12.461 -25.047 -25.266 1 97.19 315 LEU B C 1
ATOM 5345 O O . LEU B 1 315 ? -13.266 -25.156 -24.344 1 97.19 315 LEU B O 1
ATOM 5349 N N . GLU B 1 316 ? -11.344 -24.391 -25.172 1 98.19 316 GLU B N 1
ATOM 5350 C CA . GLU B 1 316 ? -11 -23.688 -23.953 1 98.19 316 GLU B CA 1
ATOM 5351 C C . GLU B 1 316 ? -11.969 -22.531 -23.688 1 98.19 316 GLU B C 1
ATOM 5353 O O . GLU B 1 316 ? -12.344 -22.281 -22.547 1 98.19 316 GLU B O 1
ATOM 5358 N N . LYS B 1 317 ? -12.328 -21.812 -24.766 1 97.81 317 LYS B N 1
ATOM 5359 C CA . LYS B 1 317 ? -13.328 -20.766 -24.625 1 97.81 317 LYS B CA 1
ATOM 5360 C C . LYS B 1 317 ? -14.656 -21.328 -24.125 1 97.81 317 LYS B C 1
ATOM 5362 O O . LYS B 1 317 ? -15.305 -20.75 -23.266 1 97.81 317 LYS B O 1
ATOM 5367 N N . ARG B 1 318 ? -15.078 -22.406 -24.703 1 98.12 318 ARG B N 1
ATOM 5368 C CA . ARG B 1 318 ? -16.312 -23.062 -24.266 1 98.12 318 ARG B CA 1
ATOM 5369 C C . ARG B 1 318 ? -16.234 -23.484 -22.812 1 98.12 318 ARG B C 1
ATOM 5371 O O . ARG B 1 318 ? -17.188 -23.328 -22.062 1 98.12 318 ARG B O 1
ATOM 5378 N N . PHE B 1 319 ? -15.133 -24.062 -22.453 1 98.56 319 PHE B N 1
ATOM 5379 C CA . PHE B 1 319 ? -14.898 -24.469 -21.078 1 98.56 319 PHE B CA 1
ATOM 5380 C C . PHE B 1 319 ? -15.102 -23.281 -20.125 1 98.56 319 PHE B C 1
ATOM 5382 O O . PHE B 1 319 ? -15.781 -23.406 -19.109 1 98.56 319 PHE B O 1
ATOM 5389 N N . LEU B 1 320 ? -14.477 -22.172 -20.438 1 98.31 320 LEU B N 1
ATOM 5390 C CA . LEU B 1 320 ? -14.555 -20.984 -19.594 1 98.31 320 LEU B CA 1
ATOM 5391 C C . LEU B 1 320 ? -15.992 -20.484 -19.5 1 98.31 320 LEU B C 1
ATOM 5393 O O . LEU B 1 320 ? -16.438 -20.062 -18.422 1 98.31 320 LEU B O 1
ATOM 5397 N N . GLU B 1 321 ? -16.719 -20.453 -20.562 1 98 321 GLU B N 1
ATOM 5398 C CA . GLU B 1 321 ? -18.094 -20 -20.578 1 98 321 GLU B CA 1
ATOM 5399 C C . GLU B 1 321 ? -18.984 -20.891 -19.719 1 98 321 GLU B C 1
ATOM 5401 O O . GLU B 1 321 ? -19.797 -20.406 -18.938 1 98 321 GLU B O 1
ATOM 5406 N N . GLU B 1 322 ? -18.812 -22.203 -19.891 1 98.25 322 GLU B N 1
ATOM 5407 C CA . GLU B 1 322 ? -19.609 -23.141 -19.109 1 98.25 322 GLU B CA 1
ATOM 5408 C C . GLU B 1 322 ? -19.234 -23.062 -17.625 1 98.25 322 GLU B C 1
ATOM 5410 O O . GLU B 1 322 ? -20.109 -23.188 -16.75 1 98.25 322 GLU B O 1
ATOM 5415 N N . ALA B 1 323 ? -17.938 -22.969 -17.344 1 98.31 323 ALA B N 1
ATOM 5416 C CA . ALA B 1 323 ? -17.484 -22.797 -15.969 1 98.31 323 ALA B CA 1
ATOM 5417 C C . ALA B 1 323 ? -18.141 -21.578 -15.32 1 98.31 323 ALA B C 1
ATOM 5419 O O . ALA B 1 323 ? -18.641 -21.656 -14.195 1 98.31 323 ALA B O 1
ATOM 5420 N N . GLN B 1 324 ? -18.141 -20.453 -16 1 96.25 324 GLN B N 1
ATOM 5421 C CA . GLN B 1 324 ? -18.734 -19.219 -15.5 1 96.25 324 GLN B CA 1
ATOM 5422 C C . GLN B 1 324 ? -20.219 -19.406 -15.195 1 96.25 324 GLN B C 1
ATOM 5424 O O . GLN B 1 324 ? -20.719 -18.922 -14.188 1 96.25 324 GLN B O 1
ATOM 5429 N N . LYS B 1 325 ? -20.922 -20.078 -16.047 1 96.44 325 LYS B N 1
ATOM 5430 C CA . LYS B 1 325 ? -22.344 -20.328 -15.867 1 96.44 325 LYS B CA 1
ATOM 5431 C C . LYS B 1 325 ? -22.594 -21.156 -14.602 1 96.44 325 LYS B C 1
ATOM 5433 O O . LYS B 1 325 ? -23.656 -21.047 -13.992 1 96.44 325 LYS B O 1
ATOM 5438 N N . ARG B 1 326 ? -21.578 -21.906 -14.266 1 96.56 326 ARG B N 1
ATOM 5439 C CA . ARG B 1 326 ? -21.734 -22.766 -13.102 1 96.56 326 ARG B CA 1
ATOM 5440 C C . ARG B 1 326 ? -21.141 -22.125 -11.859 1 96.56 326 ARG B C 1
ATOM 5442 O O . ARG B 1 326 ? -21.047 -22.75 -10.805 1 96.56 326 ARG B O 1
ATOM 5449 N N . GLY B 1 327 ? -20.594 -20.922 -11.977 1 96.75 327 GLY B N 1
ATOM 5450 C CA . GLY B 1 327 ? -20.141 -20.156 -10.828 1 96.75 327 GLY B CA 1
ATOM 5451 C C . GLY B 1 327 ? -18.641 -20.234 -10.602 1 96.75 327 GLY B C 1
ATOM 5452 O O . GLY B 1 327 ? -18.125 -19.703 -9.617 1 96.75 327 GLY B O 1
ATOM 5453 N N . PHE B 1 328 ? -17.953 -21.016 -11.461 1 98 328 PHE B N 1
ATOM 5454 C CA . PHE B 1 328 ? -16.484 -21.016 -11.391 1 98 328 PHE B CA 1
ATOM 5455 C C . PHE B 1 328 ? -15.914 -19.766 -12.039 1 98 328 PHE B C 1
ATOM 5457 O O . PHE B 1 328 ? -16.188 -19.484 -13.203 1 98 328 PHE B O 1
ATOM 5464 N N . VAL B 1 329 ? -15.078 -19.031 -11.273 1 96.38 329 VAL B N 1
ATOM 5465 C CA . VAL B 1 329 ? -14.555 -17.797 -11.859 1 96.38 329 VAL B CA 1
ATOM 5466 C C . VAL B 1 329 ? -13.031 -17.797 -11.781 1 96.38 329 VAL B C 1
ATOM 5468 O O . VAL B 1 329 ? -12.445 -18.5 -10.953 1 96.38 329 VAL B O 1
ATOM 5471 N N . SER B 1 330 ? -12.352 -17.078 -12.703 1 97.19 330 SER B N 1
ATOM 5472 C CA . SER B 1 330 ? -10.922 -16.781 -12.727 1 97.19 330 SER B CA 1
ATOM 5473 C C . SER B 1 330 ? -10.102 -18.016 -13.07 1 97.19 330 SER B C 1
ATOM 5475 O O . SER B 1 330 ? -9.078 -18.281 -12.445 1 97.19 330 SER B O 1
ATOM 5477 N N . LEU B 1 331 ? -10.555 -18.75 -14.094 1 98.25 331 LEU B N 1
ATOM 5478 C CA . LEU B 1 331 ? -9.844 -19.938 -14.531 1 98.25 331 LEU B CA 1
ATOM 5479 C C . LEU B 1 331 ? -9.016 -19.656 -15.781 1 98.25 331 LEU B C 1
ATOM 5481 O O . LEU B 1 331 ? -8.25 -20.516 -16.234 1 98.25 331 LEU B O 1
ATOM 5485 N N . LYS B 1 332 ? -9.219 -18.422 -16.344 1 96.31 332 LYS B N 1
ATOM 5486 C CA . LYS B 1 332 ? -8.43 -18.062 -17.531 1 96.31 332 LYS B CA 1
ATOM 5487 C C . LYS B 1 332 ? -6.953 -17.906 -17.172 1 96.31 332 LYS B C 1
ATOM 5489 O O . LYS B 1 332 ? -6.613 -17.266 -16.172 1 96.31 332 LYS B O 1
ATOM 5494 N N . GLY B 1 333 ? -6.141 -18.5 -18.016 1 93.12 333 GLY B N 1
ATOM 5495 C CA . GLY B 1 333 ? -4.707 -18.359 -17.812 1 93.12 333 GLY B CA 1
ATOM 5496 C C . GLY B 1 333 ? -4.195 -16.953 -18.031 1 93.12 333 GLY B C 1
ATOM 5497 O O . GLY B 1 333 ? -4.91 -16.109 -18.578 1 93.12 333 GLY B O 1
ATOM 5498 N N . HIS B 1 334 ? -2.992 -16.719 -17.562 1 86.94 334 HIS B N 1
ATOM 5499 C CA . HIS B 1 334 ? -2.369 -15.422 -17.766 1 86.94 334 HIS B CA 1
ATOM 5500 C C . HIS B 1 334 ? -2.221 -15.109 -19.25 1 86.94 334 HIS B C 1
ATOM 5502 O O . HIS B 1 334 ? -1.928 -16 -20.047 1 86.94 334 HIS B O 1
ATOM 5508 N N . ARG B 1 335 ? -2.273 -13.945 -19.594 1 83.31 335 ARG B N 1
ATOM 5509 C CA . ARG B 1 335 ? -2.297 -13.5 -20.984 1 83.31 335 ARG B CA 1
ATOM 5510 C C . ARG B 1 335 ? -1.015 -13.898 -21.719 1 83.31 335 ARG B C 1
ATOM 5512 O O . ARG B 1 335 ? -1.029 -14.148 -22.922 1 83.31 335 ARG B O 1
ATOM 5519 N N . SER B 1 336 ? 0.067 -14.023 -21 1 84.06 336 SER B N 1
ATOM 5520 C CA . SER B 1 336 ? 1.36 -14.312 -21.609 1 84.06 336 SER B CA 1
ATOM 5521 C C . SER B 1 336 ? 1.474 -15.789 -21.969 1 84.06 336 SER B C 1
ATOM 5523 O O . SER B 1 336 ? 2.314 -16.172 -22.797 1 84.06 336 SER B O 1
ATOM 5525 N N . VAL B 1 337 ? 0.627 -16.688 -21.391 1 88.44 337 VAL B N 1
ATOM 5526 C CA . VAL B 1 337 ? 0.8 -18.109 -21.641 1 88.44 337 VAL B CA 1
ATOM 5527 C C . VAL B 1 337 ? -0.488 -18.703 -22.219 1 88.44 337 VAL B C 1
ATOM 5529 O O . VAL B 1 337 ? -0.469 -19.766 -22.844 1 88.44 337 VAL B O 1
ATOM 5532 N N . GLY B 1 338 ? -1.636 -17.984 -21.984 1 91.44 338 GLY B N 1
ATOM 5533 C CA . GLY B 1 338 ? -2.914 -18.5 -22.453 1 91.44 338 GLY B CA 1
ATOM 5534 C C . GLY B 1 338 ? -3.391 -19.703 -21.656 1 91.44 338 GLY B C 1
ATOM 5535 O O . GLY B 1 338 ? -2.926 -19.953 -20.547 1 91.44 338 GLY B O 1
ATOM 5536 N N . GLY B 1 339 ? -4.406 -20.344 -22.203 1 96.69 339 GLY B N 1
ATOM 5537 C CA . GLY B 1 339 ? -4.914 -21.531 -21.562 1 96.69 339 GLY B CA 1
ATOM 5538 C C . GLY B 1 339 ? -5.699 -21.25 -20.297 1 96.69 339 GLY B C 1
ATOM 5539 O O . GLY B 1 339 ? -6.406 -20.25 -20.219 1 96.69 339 GLY B O 1
ATOM 5540 N N . LEU B 1 340 ? -5.598 -22.266 -19.422 1 98.44 340 LEU B N 1
ATOM 5541 C CA . LEU B 1 340 ? -6.355 -22.234 -18.172 1 98.44 340 LEU B CA 1
ATOM 5542 C C . LEU B 1 340 ? -5.43 -22.391 -16.969 1 98.44 340 LEU B C 1
ATOM 5544 O O . LEU B 1 340 ? -4.324 -22.922 -17.109 1 98.44 340 LEU B O 1
ATOM 5548 N N . ARG B 1 341 ? -5.828 -21.875 -15.883 1 98.69 341 ARG B N 1
ATOM 5549 C CA . ARG B 1 341 ? -5.102 -22.047 -14.633 1 98.69 341 ARG B CA 1
ATOM 5550 C C . ARG B 1 341 ? -6.051 -22.031 -13.438 1 98.69 341 ARG B C 1
ATOM 5552 O O . ARG B 1 341 ? -6.879 -21.125 -13.312 1 98.69 341 ARG B O 1
ATOM 5559 N N . ALA B 1 342 ? -5.973 -22.984 -12.617 1 98.81 342 ALA B N 1
ATOM 5560 C CA . ALA B 1 342 ? -6.684 -22.984 -11.344 1 98.81 342 ALA B CA 1
ATOM 5561 C C . ALA B 1 342 ? -5.73 -22.703 -10.18 1 98.81 342 ALA B C 1
ATOM 5563 O O . ALA B 1 342 ? -4.773 -23.453 -9.961 1 98.81 342 ALA B O 1
ATOM 5564 N N . SER B 1 343 ? -5.922 -21.625 -9.461 1 98.88 343 SER B N 1
ATOM 5565 C CA . SER B 1 343 ? -5.152 -21.344 -8.258 1 98.88 343 SER B CA 1
ATOM 5566 C C . SER B 1 343 ? -5.832 -21.906 -7.016 1 98.88 343 SER B C 1
ATOM 5568 O O . SER B 1 343 ? -6.992 -21.594 -6.742 1 98.88 343 SER B O 1
ATOM 5570 N N . LEU B 1 344 ? -5.121 -22.688 -6.32 1 98.88 344 LEU B N 1
ATOM 5571 C CA . LEU B 1 344 ? -5.664 -23.484 -5.215 1 98.88 344 LEU B CA 1
ATOM 5572 C C . LEU B 1 344 ? -5.16 -22.953 -3.875 1 98.88 344 LEU B C 1
ATOM 5574 O O . LEU B 1 344 ? -4.781 -23.734 -2.996 1 98.88 344 LEU B O 1
ATOM 5578 N N . TYR B 1 345 ? -5.148 -21.656 -3.721 1 98.81 345 TYR B N 1
ATOM 5579 C CA . TYR B 1 345 ? -4.617 -21.016 -2.523 1 98.81 345 TYR B CA 1
ATOM 5580 C C . TYR B 1 345 ? -5.391 -21.453 -1.283 1 98.81 345 TYR B C 1
ATOM 5582 O O . TYR B 1 345 ? -6.406 -22.156 -1.388 1 98.81 345 TYR B O 1
ATOM 5590 N N . ASN B 1 346 ? -4.93 -21.109 -0.076 1 98.69 346 ASN B N 1
ATOM 5591 C CA . ASN B 1 346 ? -5.371 -21.641 1.212 1 98.69 346 ASN B CA 1
ATOM 5592 C C . ASN B 1 346 ? -6.879 -21.484 1.389 1 98.69 346 ASN B C 1
ATOM 5594 O O . ASN B 1 346 ? -7.527 -22.359 1.963 1 98.69 346 ASN B O 1
ATOM 5598 N N . ALA B 1 347 ? -7.473 -20.469 0.905 1 98.5 347 ALA B N 1
ATOM 5599 C CA . ALA B 1 347 ? -8.883 -20.188 1.159 1 98.5 347 ALA B CA 1
ATOM 5600 C C . ALA B 1 347 ? -9.781 -21.031 0.268 1 98.5 347 ALA B C 1
ATOM 5602 O O . ALA B 1 347 ? -10.984 -21.141 0.517 1 98.5 347 ALA B O 1
ATOM 5603 N N . VAL B 1 348 ? -9.25 -21.578 -0.869 1 98.44 348 VAL B N 1
ATOM 5604 C CA . VAL B 1 348 ? -9.992 -22.531 -1.691 1 98.44 348 VAL B CA 1
ATOM 5605 C C . VAL B 1 348 ? -10.117 -23.875 -0.957 1 98.44 348 VAL B C 1
ATOM 5607 O O . VAL B 1 348 ? -9.117 -24.422 -0.5 1 98.44 348 VAL B O 1
ATOM 5610 N N . THR B 1 349 ? -11.32 -24.406 -0.842 1 97.75 349 THR B N 1
ATOM 5611 C CA . THR B 1 349 ? -11.539 -25.609 -0.054 1 97.75 349 THR B CA 1
ATOM 5612 C C . THR B 1 349 ? -11.414 -26.859 -0.928 1 97.75 349 THR B C 1
ATOM 5614 O O . THR B 1 349 ? -11.438 -26.766 -2.158 1 97.75 349 THR B O 1
ATOM 5617 N N . THR B 1 350 ? -11.273 -28 -0.234 1 98.12 350 THR B N 1
ATOM 5618 C CA . THR B 1 350 ? -11.266 -29.266 -0.962 1 98.12 350 THR B CA 1
ATOM 5619 C C . THR B 1 350 ? -12.594 -29.484 -1.684 1 98.12 350 THR B C 1
ATOM 5621 O O . THR B 1 350 ? -12.633 -30.047 -2.775 1 98.12 350 THR B O 1
ATOM 5624 N N . GLN B 1 351 ? -13.68 -29 -1.115 1 97.88 351 GLN B N 1
ATOM 5625 C CA . GLN B 1 351 ? -14.992 -29.094 -1.746 1 97.88 351 GLN B CA 1
ATOM 5626 C C . GLN B 1 351 ? -15.047 -28.266 -3.029 1 97.88 351 GLN B C 1
ATOM 5628 O O . GLN B 1 351 ? -15.641 -28.703 -4.02 1 97.88 351 GLN B O 1
ATOM 5633 N N . ASP B 1 352 ? -14.461 -27.078 -2.963 1 98.12 352 ASP B N 1
ATOM 5634 C CA . ASP B 1 352 ? -14.367 -26.266 -4.164 1 98.12 352 ASP B CA 1
ATOM 5635 C C . ASP B 1 352 ? -13.672 -27.016 -5.297 1 98.12 352 ASP B C 1
ATOM 5637 O O . ASP B 1 352 ? -14.141 -27 -6.438 1 98.12 352 ASP B O 1
ATOM 5641 N N . VAL B 1 353 ? -12.594 -27.672 -4.992 1 98.69 353 VAL B N 1
ATOM 5642 C CA . VAL B 1 353 ? -11.789 -28.375 -5.988 1 98.69 353 VAL B CA 1
ATOM 5643 C C . VAL B 1 353 ? -12.555 -29.609 -6.496 1 98.69 353 VAL B C 1
ATOM 5645 O O . VAL B 1 353 ? -12.516 -29.922 -7.691 1 98.69 353 VAL B O 1
ATOM 5648 N N . ASP B 1 354 ? -13.289 -30.25 -5.605 1 98.5 354 ASP B N 1
ATOM 5649 C CA . ASP B 1 354 ? -14.102 -31.391 -6.012 1 98.5 354 ASP B CA 1
ATOM 5650 C C . ASP B 1 354 ? -15.148 -30.984 -7.051 1 98.5 354 ASP B C 1
ATOM 5652 O O . ASP B 1 354 ? -15.406 -31.719 -8.008 1 98.5 354 ASP B O 1
ATOM 5656 N N . LYS B 1 355 ? -15.719 -29.891 -6.82 1 98.56 355 LYS B N 1
ATOM 5657 C CA . LYS B 1 355 ? -16.703 -29.391 -7.77 1 98.56 355 LYS B CA 1
ATOM 5658 C C . LYS B 1 355 ? -16.062 -29.094 -9.125 1 98.56 355 LYS B C 1
ATOM 5660 O O . LYS B 1 355 ? -16.641 -29.375 -10.172 1 98.56 355 LYS B O 1
ATOM 5665 N N . LEU B 1 356 ? -14.875 -28.516 -9.133 1 98.75 356 LEU B N 1
ATOM 5666 C CA . LEU B 1 356 ? -14.164 -28.25 -10.383 1 98.75 356 LEU B CA 1
ATOM 5667 C C . LEU B 1 356 ? -13.812 -29.562 -11.094 1 98.75 356 LEU B C 1
ATOM 5669 O O . LEU B 1 356 ? -13.977 -29.656 -12.312 1 98.75 356 LEU B O 1
ATOM 5673 N N . VAL B 1 357 ? -13.352 -30.531 -10.344 1 98.69 357 VAL B N 1
ATOM 5674 C CA . VAL B 1 357 ? -12.977 -31.828 -10.883 1 98.69 357 VAL B CA 1
ATOM 5675 C C . VAL B 1 357 ? -14.188 -32.5 -11.531 1 98.69 357 VAL B C 1
ATOM 5677 O O . VAL B 1 357 ? -14.094 -33.031 -12.633 1 98.69 357 VAL B O 1
ATOM 5680 N N . SER B 1 358 ? -15.328 -32.406 -10.844 1 98.62 358 SER B N 1
ATOM 5681 C CA . SER B 1 358 ? -16.562 -32.969 -11.391 1 98.62 358 SER B CA 1
ATOM 5682 C C . SER B 1 358 ? -16.938 -32.281 -12.703 1 98.62 358 SER B C 1
ATOM 5684 O O . SER B 1 358 ? -17.328 -32.938 -13.664 1 98.62 358 SER B O 1
ATOM 5686 N N . PHE B 1 359 ? -16.891 -31 -12.742 1 98.56 359 PHE B N 1
ATOM 5687 C CA . PHE B 1 359 ? -17.172 -30.234 -13.945 1 98.56 359 PHE B CA 1
ATOM 5688 C C . PHE B 1 359 ? -16.234 -30.641 -15.078 1 98.56 359 PHE B C 1
ATOM 5690 O O . PHE B 1 359 ? -16.672 -30.812 -16.219 1 98.56 359 PHE B O 1
ATOM 5697 N N . MET B 1 360 ? -14.891 -30.797 -14.773 1 98.69 360 MET B N 1
ATOM 5698 C CA . MET B 1 360 ? -13.898 -31.156 -15.781 1 98.69 360 MET B CA 1
ATOM 5699 C C . MET B 1 360 ? -14.219 -32.531 -16.391 1 98.69 360 MET B C 1
ATOM 5701 O O . MET B 1 360 ? -14.117 -32.688 -17.609 1 98.69 360 MET B O 1
ATOM 5705 N N . LYS B 1 361 ? -14.617 -33.406 -15.594 1 98.31 361 LYS B N 1
ATOM 5706 C CA . LYS B 1 361 ? -14.977 -34.75 -16.078 1 98.31 361 LYS B CA 1
ATOM 5707 C C . LYS B 1 361 ? -16.234 -34.688 -16.953 1 98.31 361 LYS B C 1
ATOM 5709 O O . LYS B 1 361 ? -16.281 -35.312 -18 1 98.31 361 LYS B O 1
ATOM 5714 N N . GLU B 1 362 ? -17.188 -33.938 -16.453 1 98.25 362 GLU B N 1
ATOM 5715 C CA . GLU B 1 362 ? -18.406 -33.781 -17.234 1 98.25 362 GLU B CA 1
ATOM 5716 C C . GLU B 1 362 ? -18.109 -33.125 -18.578 1 98.25 362 GLU B C 1
ATOM 5718 O O . GLU B 1 362 ? -18.641 -33.531 -19.609 1 98.25 362 GLU B O 1
ATOM 5723 N N . PHE B 1 363 ? -17.328 -32.062 -18.562 1 98.5 363 PHE B N 1
ATOM 5724 C CA . PHE B 1 363 ? -16.953 -31.359 -19.781 1 98.5 363 PHE B CA 1
ATOM 5725 C C . PHE B 1 363 ? -16.266 -32.312 -20.766 1 98.5 363 PHE B C 1
ATOM 5727 O O . PHE B 1 363 ? -16.531 -32.25 -21.969 1 98.5 363 PHE B O 1
ATOM 5734 N N . HIS B 1 364 ? -15.367 -33.125 -20.25 1 97.94 364 HIS B N 1
ATOM 5735 C CA . HIS B 1 364 ? -14.703 -34.125 -21.094 1 97.94 364 HIS B CA 1
ATOM 5736 C C . HIS B 1 364 ? -15.711 -35.062 -21.734 1 97.94 364 HIS B C 1
ATOM 5738 O O . HIS B 1 364 ? -15.617 -35.344 -22.938 1 97.94 364 HIS B O 1
ATOM 5744 N N . GLN B 1 365 ? -16.688 -35.5 -21.047 1 97.38 365 GLN B N 1
ATOM 5745 C CA . GLN B 1 365 ? -17.688 -36.438 -21.531 1 97.38 365 GLN B CA 1
ATOM 5746 C C . GLN B 1 365 ? -18.516 -35.812 -22.641 1 97.38 365 GLN B C 1
ATOM 5748 O O . GLN B 1 365 ? -18.906 -36.5 -23.594 1 97.38 365 GLN B O 1
ATOM 5753 N N . THR B 1 366 ? -18.719 -34.562 -22.562 1 96.44 366 THR B N 1
ATOM 5754 C CA . THR B 1 366 ? -19.625 -33.938 -23.5 1 96.44 366 THR B CA 1
ATOM 5755 C C . THR B 1 366 ? -18.859 -33.375 -24.719 1 96.44 366 THR B C 1
ATOM 5757 O O . THR B 1 366 ? -19.469 -33.062 -25.734 1 96.44 366 THR B O 1
ATOM 5760 N N . ASN B 1 367 ? -17.609 -33.281 -24.625 1 93.12 367 ASN B N 1
ATOM 5761 C CA . ASN B 1 367 ? -16.891 -32.625 -25.688 1 93.12 367 ASN B CA 1
ATOM 5762 C C . ASN B 1 367 ? -15.781 -33.5 -26.266 1 93.12 367 ASN B C 1
ATOM 5764 O O . ASN B 1 367 ? -15.016 -33.062 -27.125 1 93.12 367 ASN B O 1
ATOM 5768 N N . GLN B 1 368 ? -15.703 -34.75 -25.906 1 84.81 368 GLN B N 1
ATOM 5769 C CA . GLN B 1 368 ? -14.68 -35.656 -26.438 1 84.81 368 GLN B CA 1
ATOM 5770 C C . GLN B 1 368 ? -15.023 -36.125 -27.859 1 84.81 368 GLN B C 1
ATOM 5772 O O . GLN B 1 368 ? -16.203 -36.156 -28.234 1 84.81 368 GLN B O 1
#

Radius of gyration: 26.57 Å; Cα contacts (8 Å, |Δi|>4): 1636; chains: 2; bounding box: 57×78×64 Å

Sequence (736 aa):
MNRDQVINFAPGPAKLPQEVLEQAQKDMLSYNNLGISVMEMSHRSSDFSKIINNAENLLRELLQIPDNYKVLYLQGGGTGQFSAVPLNFLNLKEGHTADYIVTGAWSAKAAKEAEKYGKVNVVYPKLDKYTTIPDPSTWNLNPEASYVYYCANETIHGVEFQFVPETNGVPIVADMSSNILTRPVDISKFGLIYAGAQKNIGCAGVTLVIVREDLIGRAMKECPSVLDYKNQVGMNSMFNTPPTWSIYIMGLVFQWLKNLGGAAAMEELNRKKSESLYSTIDSLPEFYFCPVDKPARSRMNVPFRIGSPSGDETLEKRFLEEAQKRGFVSLKGHRSVGGLRASLYNAVTTQDVDKLVSFMKEFHQTNQMNRDQVINFAPGPAKLPQEVLEQAQKDMLSYNNLGISVMEMSHRSSDFSKIINNAENLLRELLQIPDNYKVLYLQGGGTGQFSAVPLNFLNLKEGHTADYIVTGAWSAKAAKEAEKYGKVNVVYPKLDKYTTIPDPSTWNLNPEASYVYYCANETIHGVEFQFVPETNGVPIVADMSSNILTRPVDISKFGLIYAGAQKNIGCAGVTLVIVREDLIGRAMKECPSVLDYKNQVGMNSMFNTPPTWSIYIMGLVFQWLKNLGGAAAMEELNRKKSESLYSTIDSLPEFYFCPVDKPARSRMNVPFRIGSPSGDETLEKRFLEEAQKRGFVSLKGHRSVGGLRASLYNAVTTQDVDKLVSFMKEFHQTNQ

Solvent-accessible surface area (backbone atoms only — not comparable to full-atom values): 36838 Å² total; per-residue (Å²): 78,51,44,89,56,40,46,59,21,31,81,51,20,8,48,66,45,67,68,46,45,52,52,50,37,66,26,39,58,27,36,92,43,64,15,40,23,60,47,30,42,42,77,82,35,71,70,41,45,51,49,57,48,48,30,49,53,44,46,32,64,54,45,59,53,60,84,65,42,45,78,37,58,44,51,53,33,56,67,30,44,28,39,29,48,44,36,29,36,28,61,71,28,94,71,25,22,31,34,30,52,67,46,33,70,64,30,42,51,31,46,59,49,30,46,58,78,38,47,68,42,63,28,58,78,84,71,94,63,51,30,49,70,80,62,70,90,66,50,60,78,60,90,64,26,32,29,36,36,36,45,44,37,26,68,86,50,11,30,21,62,86,66,80,86,86,57,89,82,40,38,28,36,36,40,28,30,59,51,51,69,42,36,75,56,73,52,85,74,41,38,28,41,35,27,26,17,13,31,51,44,33,30,40,36,30,14,42,35,42,34,34,51,90,65,54,75,39,52,45,79,72,42,42,67,84,53,29,62,46,52,25,60,75,40,72,30,47,70,49,82,44,31,50,51,34,53,50,45,21,27,44,40,42,52,51,40,50,75,64,57,25,14,62,42,36,28,56,51,34,48,53,38,33,48,54,50,52,50,54,34,65,73,37,64,79,41,31,29,59,80,39,40,78,84,20,48,26,57,29,22,46,46,34,21,33,63,36,85,88,43,31,69,69,59,45,51,50,49,51,53,54,35,44,76,69,23,42,40,52,42,67,26,51,86,92,76,42,62,28,25,45,25,47,36,74,52,50,48,60,65,59,46,49,52,50,49,52,50,52,53,51,50,47,72,74,67,110,78,52,43,89,54,39,47,60,19,32,81,50,21,9,46,66,45,66,69,46,45,52,52,50,38,67,27,39,61,27,37,92,44,63,15,40,23,61,48,30,42,41,77,82,37,71,68,40,46,51,48,57,48,48,30,49,52,46,46,34,63,53,43,59,52,60,83,66,43,45,78,38,57,44,52,54,33,57,66,31,43,28,39,29,48,45,35,28,35,26,62,72,26,93,70,24,23,31,32,30,52,67,46,34,71,63,30,42,50,30,47,59,49,30,46,58,79,38,46,66,41,62,28,59,80,86,70,94,64,50,30,51,70,81,62,70,90,65,51,59,78,59,90,63,26,32,31,35,35,36,45,42,37,28,68,84,51,11,30,20,61,87,65,80,84,86,57,89,82,38,38,28,36,35,38,26,31,61,51,52,68,40,36,75,56,74,52,86,74,42,37,28,40,35,26,25,17,12,31,52,44,32,29,39,36,31,15,42,34,39,33,33,54,89,65,55,74,38,51,44,77,71,42,44,68,84,55,27,62,46,53,25,60,75,40,73,29,48,70,48,84,45,31,52,49,34,52,50,44,22,28,44,41,42,51,52,39,51,76,63,56,26,14,61,43,35,28,54,52,33,49,53,38,34,49,53,49,52,49,53,34,64,73,36,62,79,41,29,29,57,79,38,42,77,85,18,47,25,58,32,23,44,44,35,20,34,65,36,83,86,40,31,69,69,60,44,51,50,49,53,54,54,36,45,77,68,23,40,40,52,43,67,26,52,86,92,76,41,61,28,26,44,26,47,37,75,51,50,49,61,66,57,45,50,52,51,48,51,50,53,54,51,50,47,72,75,68,109

InterPro domains:
  IPR000192 Aminotransferase class V domain [PF00266] (7-356)
  IPR015421 Pyridoxal phosphate-dependent transferase, major domain [G3DSA:3.40.640.10] (18-260)
  IPR015422 Pyridoxal phosphate-dependent transferase, small domain [G3DSA:3.90.1150.10] (261-367)
  IPR015424 Pyridoxal phosphate-dependent transferase [SSF53383] (4-365)
  IPR020578 Aminotransferase class-V, pyridoxal-phosphate binding site [PS00595] (190-209)
  IPR022278 Phosphoserine aminotransferase [MF_00160] (4-367)
  IPR022278 Phosphoserine aminotransferase [NF003764] (5-367)
  IPR022278 Phosphoserine aminotransferase [PIRSF000525] (2-367)
  IPR022278 Phosphoserine aminotransferase [PTHR43247] (2-367)
  IPR022278 Phosphoserine aminotransferase [TIGR01364] (7-366)
  IPR022278 Phosphoserine aminotransferase [cd00611] (7-363)

Organism: Branchiostoma floridae (NCBI:txid7739)